Protein AF-A0A7W1B847-F1 (afdb_monomer)

Structure (mmCIF, N/CA/C/O backbone):
data_AF-A0A7W1B847-F1
#
_entry.id   AF-A0A7W1B847-F1
#
loop_
_atom_site.group_PDB
_atom_site.id
_atom_site.type_symbol
_atom_site.label_atom_id
_atom_site.label_alt_id
_atom_site.label_comp_id
_atom_site.label_asym_id
_atom_site.label_entity_id
_atom_site.label_seq_id
_atom_site.pdbx_PDB_ins_code
_atom_site.Cartn_x
_atom_site.Cartn_y
_atom_site.Cartn_z
_atom_site.occupancy
_atom_site.B_iso_or_equiv
_atom_site.auth_seq_id
_atom_site.auth_comp_id
_atom_site.auth_asym_id
_atom_site.auth_atom_id
_atom_site.pdbx_PDB_model_num
ATOM 1 N N . MET A 1 1 ? 46.961 37.287 -98.751 1.00 40.41 1 MET A N 1
ATOM 2 C CA . MET A 1 1 ? 46.812 38.366 -97.754 1.00 40.41 1 MET A CA 1
ATOM 3 C C . MET A 1 1 ? 46.658 37.705 -96.388 1.00 40.41 1 MET A C 1
ATOM 5 O O . MET A 1 1 ? 45.599 37.177 -96.086 1.00 40.41 1 MET A O 1
ATOM 9 N N . ARG A 1 2 ? 47.765 37.570 -95.649 1.00 33.75 2 ARG A N 1
ATOM 10 C CA . ARG A 1 2 ? 47.856 36.943 -94.320 1.00 33.75 2 ARG A CA 1
ATOM 11 C C . ARG A 1 2 ? 48.387 38.016 -93.374 1.00 33.75 2 ARG A C 1
ATOM 13 O O . ARG A 1 2 ? 49.427 38.596 -93.667 1.00 33.75 2 ARG A O 1
ATOM 20 N N . ILE A 1 3 ? 47.643 38.304 -92.313 1.00 42.97 3 ILE A N 1
ATOM 21 C CA . ILE A 1 3 ? 47.990 39.303 -91.301 1.00 42.97 3 ILE A CA 1
ATOM 22 C C . ILE A 1 3 ? 48.806 38.591 -90.223 1.00 42.97 3 ILE A C 1
ATOM 24 O O . ILE A 1 3 ? 48.324 37.641 -89.608 1.00 42.97 3 ILE A O 1
ATOM 28 N N . ALA A 1 4 ? 50.050 39.028 -90.040 1.00 41.53 4 ALA A N 1
ATOM 29 C CA . ALA A 1 4 ? 50.877 38.666 -88.900 1.00 41.53 4 ALA A CA 1
ATOM 30 C C . ALA A 1 4 ? 50.442 39.517 -87.698 1.00 41.53 4 ALA A C 1
ATOM 32 O O . ALA A 1 4 ? 50.428 40.744 -87.785 1.00 41.53 4 ALA A O 1
ATOM 33 N N . VAL A 1 5 ? 50.063 38.864 -86.600 1.00 51.62 5 VAL A N 1
ATOM 34 C CA . VAL A 1 5 ? 49.783 39.513 -85.314 1.00 51.62 5 VAL A CA 1
ATOM 35 C C . VAL A 1 5 ? 51.047 39.402 -84.472 1.00 51.62 5 VAL A C 1
ATOM 37 O O . VAL A 1 5 ? 51.485 38.300 -84.150 1.00 51.62 5 VAL A O 1
ATOM 40 N N . ALA A 1 6 ? 51.646 40.555 -84.186 1.00 41.72 6 ALA A N 1
ATOM 41 C CA . ALA A 1 6 ? 52.769 40.700 -83.277 1.00 41.72 6 ALA A CA 1
ATOM 42 C C . ALA A 1 6 ? 52.272 40.680 -81.825 1.00 41.72 6 ALA A C 1
ATOM 44 O O . ALA A 1 6 ? 51.303 41.359 -81.484 1.00 41.72 6 ALA A O 1
ATOM 45 N N . GLU A 1 7 ? 52.956 39.907 -80.983 1.00 46.84 7 GLU A N 1
ATOM 46 C CA . GLU A 1 7 ? 52.868 39.985 -79.528 1.00 46.84 7 GLU A CA 1
ATOM 47 C C . GLU A 1 7 ? 53.296 41.375 -79.045 1.00 46.84 7 GLU A C 1
ATOM 49 O O . GLU A 1 7 ? 54.383 41.855 -79.368 1.00 46.84 7 GLU A O 1
ATOM 54 N N . THR A 1 8 ? 52.469 41.997 -78.205 1.00 40.94 8 THR A N 1
ATOM 55 C CA . THR A 1 8 ? 52.892 43.106 -77.347 1.00 40.94 8 THR A CA 1
ATOM 56 C C . THR A 1 8 ? 52.563 42.777 -75.903 1.00 40.94 8 THR A C 1
ATOM 58 O O . THR A 1 8 ? 51.401 42.647 -75.520 1.00 40.94 8 THR A O 1
ATOM 61 N N . ASN A 1 9 ? 53.647 42.641 -75.144 1.00 40.91 9 ASN A N 1
ATOM 62 C CA . ASN A 1 9 ? 53.736 42.477 -73.704 1.00 40.91 9 ASN A CA 1
ATOM 63 C C . ASN A 1 9 ? 52.802 43.421 -72.933 1.00 40.91 9 ASN A C 1
ATOM 65 O O . ASN A 1 9 ? 52.818 44.636 -73.128 1.00 40.91 9 ASN A O 1
ATOM 69 N N . THR A 1 10 ? 52.036 42.848 -72.008 1.00 47.47 10 THR A N 1
ATOM 70 C CA . THR A 1 10 ? 51.309 43.564 -70.953 1.00 47.47 10 THR A CA 1
ATOM 71 C C . THR A 1 10 ? 52.277 44.218 -69.962 1.00 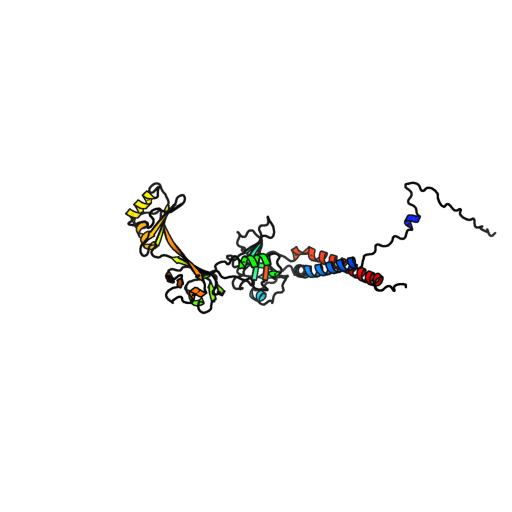47.47 10 THR A C 1
ATOM 73 O O . THR A 1 10 ? 53.210 43.546 -69.515 1.00 47.47 10 THR A O 1
ATOM 76 N N . PRO A 1 11 ? 52.052 45.485 -69.570 1.00 46.12 11 PRO A N 1
ATOM 77 C CA . PRO A 1 11 ? 52.845 46.140 -68.543 1.00 46.12 11 PRO A CA 1
ATOM 78 C C . PRO A 1 11 ? 52.457 45.668 -67.136 1.00 46.12 11 PRO A C 1
ATOM 80 O O . PRO A 1 11 ? 51.285 45.575 -66.768 1.00 46.12 11 PRO A O 1
ATOM 83 N N . ASP A 1 12 ? 53.506 45.409 -66.367 1.00 53.44 12 ASP A N 1
ATOM 84 C CA . ASP A 1 12 ? 53.567 45.264 -64.919 1.00 53.44 12 ASP A CA 1
ATOM 85 C C . ASP A 1 12 ? 52.885 46.453 -64.209 1.00 53.44 12 ASP A C 1
ATOM 87 O O . ASP A 1 12 ? 53.226 47.612 -64.442 1.00 53.44 12 ASP A O 1
ATOM 91 N N . THR A 1 13 ? 51.901 46.169 -63.352 1.00 46.12 13 THR A N 1
ATOM 92 C CA . THR A 1 13 ? 51.316 47.135 -62.403 1.00 46.12 13 THR A CA 1
ATOM 93 C C . THR A 1 13 ? 51.218 46.504 -61.020 1.00 46.12 13 THR A C 1
ATOM 95 O O . THR A 1 13 ? 50.155 46.349 -60.422 1.00 46.12 13 THR A O 1
ATOM 98 N N . THR A 1 14 ? 52.378 46.142 -60.487 1.00 53.31 14 THR A N 1
ATOM 99 C CA . THR A 1 14 ? 52.552 45.861 -59.065 1.00 53.31 14 THR A CA 1
ATOM 100 C C . THR A 1 14 ? 52.427 47.176 -58.270 1.00 53.31 14 THR A C 1
ATOM 102 O O . THR A 1 14 ? 53.343 47.993 -58.279 1.00 53.31 14 THR A O 1
ATOM 105 N N . GLY A 1 15 ? 51.292 47.404 -57.586 1.00 58.44 15 GLY A N 1
ATOM 106 C CA . GLY A 1 15 ? 51.191 48.395 -56.493 1.00 58.44 15 GLY A CA 1
ATOM 107 C C . GLY A 1 15 ? 50.323 49.653 -56.684 1.00 58.44 15 GLY A C 1
ATOM 108 O O . GLY A 1 15 ? 50.653 50.688 -56.108 1.00 58.44 15 GLY A O 1
ATOM 109 N N . ALA A 1 16 ? 49.215 49.616 -57.431 1.00 55.88 16 ALA A N 1
ATOM 110 C CA . ALA A 1 16 ? 48.249 50.728 -57.418 1.00 55.88 16 ALA A CA 1
ATOM 111 C C . ALA A 1 16 ? 47.339 50.685 -56.161 1.00 55.88 16 ALA A C 1
ATOM 113 O O . ALA A 1 16 ? 46.905 49.599 -55.770 1.00 55.88 16 ALA A O 1
ATOM 114 N N . PRO A 1 17 ? 47.014 51.829 -55.518 1.00 57.53 17 PRO A N 1
ATOM 115 C CA . PRO A 1 17 ? 46.137 51.860 -54.348 1.00 57.53 17 PRO A CA 1
ATOM 116 C C . PRO A 1 17 ? 44.708 51.446 -54.724 1.00 57.53 17 PRO A C 1
ATOM 118 O O . PRO A 1 17 ? 44.031 52.106 -55.511 1.00 57.53 17 PRO A O 1
ATOM 121 N N . ILE A 1 18 ? 44.255 50.336 -54.144 1.00 56.53 18 ILE A N 1
ATOM 122 C CA . ILE A 1 18 ? 42.903 49.798 -54.310 1.00 56.53 18 ILE A CA 1
ATOM 123 C C . ILE A 1 18 ? 41.925 50.711 -53.553 1.00 56.53 18 ILE A C 1
ATOM 125 O O . ILE A 1 18 ? 42.151 51.040 -52.386 1.00 56.53 18 ILE A O 1
ATOM 129 N N . ALA A 1 19 ? 40.851 51.153 -54.215 1.00 61.72 19 ALA A N 1
ATOM 130 C CA . ALA A 1 19 ? 39.806 51.962 -53.585 1.00 61.72 19 ALA A CA 1
ATOM 131 C C . ALA A 1 19 ? 39.215 51.220 -52.373 1.00 61.72 19 ALA A C 1
ATOM 133 O O . ALA A 1 19 ? 39.063 50.003 -52.411 1.00 61.72 19 ALA A O 1
ATOM 134 N N . LYS A 1 20 ? 38.858 51.947 -51.306 1.00 58.81 20 LYS A N 1
ATOM 135 C CA . LYS A 1 20 ? 38.457 51.378 -50.001 1.00 58.81 20 LYS A CA 1
ATOM 136 C C . LYS A 1 20 ? 37.296 50.365 -50.072 1.00 58.81 20 LYS A C 1
ATOM 138 O O . LYS A 1 20 ? 37.180 49.527 -49.183 1.00 58.81 20 LYS A O 1
ATOM 143 N N . ASP A 1 21 ? 36.514 50.406 -51.152 1.00 60.56 21 ASP A N 1
ATOM 144 C CA . ASP A 1 21 ? 35.341 49.555 -51.382 1.00 60.56 21 ASP A CA 1
ATOM 145 C C . ASP A 1 21 ? 35.550 48.501 -52.493 1.00 60.56 21 ASP A C 1
ATOM 147 O O . ASP A 1 21 ? 34.631 47.754 -52.831 1.00 60.56 21 ASP A O 1
ATOM 151 N N . ALA A 1 22 ? 36.750 48.414 -53.078 1.00 60.00 22 ALA A N 1
ATOM 152 C CA . ALA A 1 22 ? 37.075 47.433 -54.108 1.00 60.00 22 ALA A CA 1
ATOM 153 C C . ALA A 1 22 ? 37.610 46.139 -53.470 1.00 60.00 22 ALA A C 1
ATOM 155 O O . ALA A 1 22 ? 38.675 46.112 -52.854 1.00 60.00 22 ALA A O 1
ATOM 156 N N . ILE A 1 23 ? 36.854 45.047 -53.623 1.00 57.56 23 ILE A N 1
ATOM 157 C CA . ILE A 1 23 ? 37.275 43.703 -53.211 1.00 57.56 23 ILE A CA 1
ATOM 158 C C . ILE A 1 23 ? 38.408 43.254 -54.136 1.00 57.56 23 ILE A C 1
ATOM 160 O O . ILE A 1 23 ? 38.198 43.081 -55.336 1.00 57.56 23 ILE A O 1
ATOM 164 N N . ASP A 1 24 ? 39.593 43.048 -53.566 1.00 63.91 24 ASP A N 1
ATOM 165 C CA . ASP A 1 24 ? 40.762 42.537 -54.280 1.00 63.91 24 ASP A CA 1
ATOM 166 C C . ASP A 1 24 ? 40.441 41.174 -54.945 1.00 63.91 24 ASP A C 1
ATOM 168 O O . ASP A 1 24 ? 40.102 40.206 -54.245 1.00 63.91 24 ASP A O 1
ATOM 172 N N . PRO A 1 25 ? 40.523 41.062 -56.288 1.00 63.72 25 PRO A N 1
ATOM 173 C CA . PRO A 1 25 ? 40.206 39.830 -57.007 1.00 63.72 25 PRO A CA 1
ATOM 174 C C . PRO A 1 25 ? 41.148 38.667 -56.657 1.00 63.72 25 PRO A C 1
ATOM 176 O O . PRO A 1 25 ? 40.767 37.506 -56.842 1.00 63.72 25 PRO A O 1
ATOM 179 N N . ASP A 1 26 ? 42.336 38.932 -56.108 1.00 61.91 26 ASP A N 1
ATOM 180 C CA . ASP A 1 26 ? 43.262 37.890 -55.666 1.00 61.91 26 ASP A CA 1
ATOM 181 C C . ASP A 1 26 ? 42.928 37.355 -54.262 1.00 61.91 26 ASP A C 1
ATOM 183 O O . ASP A 1 26 ? 43.169 36.174 -53.986 1.00 61.91 26 ASP A O 1
ATOM 187 N N . LEU A 1 27 ? 42.218 38.122 -53.418 1.00 58.66 27 LEU A N 1
ATOM 188 C CA . LEU A 1 27 ? 41.637 37.604 -52.167 1.00 58.66 27 LEU A CA 1
ATOM 189 C C . LEU A 1 27 ? 40.523 36.573 -52.423 1.00 58.66 27 LEU A C 1
ATOM 191 O O . LEU A 1 27 ? 40.331 35.659 -51.617 1.00 58.66 27 LEU A O 1
ATOM 195 N N . VAL A 1 28 ? 39.817 36.658 -53.559 1.00 61.25 28 VAL A N 1
ATOM 196 C CA . VAL A 1 28 ? 38.806 35.660 -53.971 1.00 61.25 28 VAL A CA 1
ATOM 197 C C . VAL A 1 28 ? 39.464 34.339 -54.406 1.00 61.25 28 VAL A C 1
ATOM 199 O O . VAL A 1 28 ? 38.868 33.270 -54.254 1.00 61.25 28 VAL A O 1
ATOM 202 N N . LYS A 1 29 ? 40.718 34.381 -54.882 1.00 58.88 29 LYS A N 1
ATOM 203 C CA . LYS A 1 29 ? 41.488 33.202 -55.325 1.00 58.88 29 LYS A CA 1
ATOM 204 C C . LYS A 1 29 ? 42.227 32.487 -54.193 1.00 58.88 29 LYS A C 1
ATOM 206 O O . LYS A 1 29 ? 42.726 31.376 -54.400 1.00 58.88 29 LYS A O 1
ATOM 211 N N . LEU A 1 30 ? 42.280 33.061 -52.988 1.00 59.81 30 LEU A N 1
ATOM 212 C CA . LEU A 1 30 ? 42.863 32.385 -51.832 1.00 59.81 30 LEU A CA 1
ATOM 213 C C . LEU A 1 30 ? 42.051 31.131 -51.498 1.00 59.81 30 LEU A C 1
ATOM 215 O O . LEU A 1 30 ? 40.911 31.180 -51.028 1.00 59.81 30 LEU A O 1
ATOM 219 N N . LYS A 1 31 ? 42.673 29.973 -51.739 1.00 56.75 31 LYS A N 1
ATOM 220 C CA . LYS A 1 31 ? 42.139 28.640 -51.451 1.00 56.75 31 LYS A CA 1
ATOM 221 C C . LYS A 1 31 ? 41.855 28.548 -49.949 1.00 56.75 31 LYS A C 1
ATOM 223 O O . LYS A 1 31 ? 42.744 28.238 -49.157 1.00 56.75 31 LYS A O 1
ATOM 228 N N . ARG A 1 32 ? 40.618 28.849 -49.539 1.00 63.75 32 ARG A N 1
ATOM 229 C CA . ARG A 1 32 ? 40.221 28.824 -48.125 1.00 63.75 32 ARG A CA 1
ATOM 230 C C . ARG A 1 32 ? 40.582 27.464 -47.532 1.00 63.75 32 ARG A C 1
ATOM 232 O O . ARG A 1 32 ? 40.165 26.418 -48.040 1.00 63.75 32 ARG A O 1
ATOM 239 N N . LYS A 1 33 ? 41.381 27.475 -46.461 1.00 65.00 33 LYS A N 1
ATOM 240 C CA . LYS A 1 33 ? 41.753 26.263 -45.728 1.00 65.00 33 LYS A CA 1
ATOM 241 C C . LYS A 1 33 ? 40.458 25.648 -45.207 1.00 65.00 33 LYS A C 1
ATOM 243 O O . LYS A 1 33 ? 39.796 26.234 -44.356 1.00 65.00 33 LYS A O 1
ATOM 248 N N . ARG A 1 34 ? 40.061 24.503 -45.772 1.00 68.12 34 ARG A N 1
ATOM 249 C CA . ARG A 1 34 ? 38.817 23.834 -45.376 1.00 68.12 34 ARG A CA 1
ATOM 250 C C . ARG A 1 34 ? 38.860 23.585 -43.863 1.00 68.12 34 ARG A C 1
ATOM 252 O O . ARG A 1 34 ? 39.880 23.059 -43.400 1.00 68.12 34 ARG A O 1
ATOM 259 N N . PRO A 1 35 ? 37.811 23.955 -43.106 1.00 67.00 35 PRO A N 1
ATOM 260 C CA . PRO A 1 35 ? 37.769 23.701 -41.673 1.00 67.00 35 PRO A CA 1
ATOM 261 C C . PRO A 1 35 ? 38.001 22.207 -41.427 1.00 67.00 35 PRO A C 1
ATOM 263 O O . PRO A 1 35 ? 37.385 21.350 -42.065 1.00 67.00 35 PRO A O 1
ATOM 266 N N . LYS A 1 36 ? 38.968 21.890 -40.562 1.00 77.25 36 LYS A N 1
ATOM 267 C CA . LYS A 1 36 ? 39.324 20.513 -40.216 1.00 77.25 36 LYS A CA 1
ATOM 268 C C . LYS A 1 36 ? 38.645 20.174 -38.898 1.00 77.25 36 LYS A C 1
ATOM 270 O O . LYS A 1 36 ? 38.995 20.745 -37.873 1.00 77.25 36 LYS A O 1
ATOM 275 N N . ILE A 1 37 ? 37.713 19.229 -38.925 1.00 79.56 37 ILE A N 1
ATOM 276 C CA . ILE A 1 37 ? 37.202 18.612 -37.700 1.00 79.56 37 ILE A CA 1
ATOM 277 C C . ILE A 1 37 ? 38.338 17.757 -37.119 1.00 79.56 37 ILE A C 1
ATOM 279 O O . ILE A 1 37 ? 38.971 16.982 -37.848 1.00 79.56 37 ILE A O 1
ATOM 283 N N . GLY A 1 38 ? 38.649 17.957 -35.838 1.00 85.12 38 GLY A N 1
ATOM 284 C CA . GLY A 1 38 ? 39.639 17.157 -35.119 1.00 85.12 38 GLY A CA 1
ATOM 285 C C . GLY A 1 38 ? 39.108 15.757 -34.806 1.00 85.12 38 GLY A C 1
ATOM 286 O O . GLY A 1 38 ? 37.907 15.585 -34.595 1.00 85.12 38 GLY A O 1
ATOM 287 N N . VAL A 1 39 ? 40.004 14.764 -34.743 1.00 89.38 39 VAL A N 1
ATOM 288 C CA . VAL A 1 39 ? 39.673 13.361 -34.407 1.00 89.38 39 VAL A CA 1
ATOM 289 C C . VAL A 1 39 ? 38.864 13.279 -33.108 1.00 89.38 39 VAL A C 1
ATOM 291 O O . VAL A 1 39 ? 37.831 12.618 -33.070 1.00 89.38 39 VAL A O 1
ATOM 294 N N . VAL A 1 40 ? 39.288 14.011 -32.072 1.00 90.56 40 VAL A N 1
ATOM 295 C CA . VAL A 1 40 ? 38.643 14.018 -30.748 1.00 90.56 40 VAL A CA 1
ATOM 296 C C . VAL A 1 40 ? 37.200 14.519 -30.825 1.00 90.56 40 VAL A C 1
ATOM 298 O O . VAL A 1 40 ? 36.296 13.870 -30.308 1.00 90.56 40 VAL A O 1
ATOM 301 N N . THR A 1 41 ? 36.957 15.635 -31.517 1.00 90.44 41 THR A N 1
ATOM 302 C CA . THR A 1 41 ? 35.607 16.195 -31.679 1.00 90.44 41 THR A CA 1
ATOM 303 C C . THR A 1 41 ? 34.694 15.241 -32.445 1.00 90.44 41 THR A C 1
ATOM 305 O O . THR A 1 41 ? 33.550 15.037 -32.048 1.00 90.44 41 THR A O 1
ATOM 308 N N . ALA A 1 42 ? 35.199 14.625 -33.520 1.00 90.38 42 ALA A N 1
ATOM 309 C CA . ALA A 1 42 ? 34.414 13.684 -34.311 1.00 90.38 42 ALA A CA 1
ATOM 310 C C . ALA A 1 42 ? 34.050 12.419 -33.521 1.00 90.38 42 ALA A C 1
ATOM 312 O O . ALA A 1 42 ? 32.896 11.993 -33.553 1.00 90.38 42 ALA A O 1
ATOM 313 N N . ALA A 1 43 ? 35.003 11.868 -32.765 1.00 92.44 43 ALA A N 1
ATOM 314 C CA . ALA A 1 43 ? 34.763 10.729 -31.885 1.00 92.44 43 ALA A CA 1
ATOM 315 C C . ALA A 1 43 ? 33.761 11.064 -30.773 1.00 92.44 43 ALA A C 1
ATOM 317 O O . ALA A 1 43 ? 32.813 10.310 -30.566 1.00 92.44 43 ALA A O 1
ATOM 318 N N . GLY A 1 44 ? 33.924 12.211 -30.105 1.00 95.44 44 GLY A N 1
ATOM 319 C CA . GLY A 1 44 ? 33.034 12.641 -29.027 1.00 95.44 44 GLY A CA 1
ATOM 320 C C . GLY A 1 44 ? 31.583 12.804 -29.481 1.00 95.44 44 GLY A C 1
ATOM 321 O O . GLY A 1 44 ? 30.673 12.305 -28.823 1.00 95.44 44 GLY A O 1
ATOM 322 N N . ILE A 1 45 ? 31.353 13.437 -30.637 1.00 95.62 45 ILE A N 1
ATOM 323 C CA . ILE A 1 45 ? 29.994 13.632 -31.164 1.00 95.62 45 ILE A CA 1
ATOM 324 C C . ILE A 1 45 ? 29.383 12.310 -31.639 1.00 95.62 45 ILE A C 1
ATOM 326 O O . ILE A 1 45 ? 28.219 12.045 -31.338 1.00 95.62 45 ILE A O 1
ATOM 330 N N . ALA A 1 46 ? 30.143 11.464 -32.342 1.00 94.06 46 ALA A N 1
ATOM 331 C CA . ALA A 1 46 ? 29.651 10.157 -32.780 1.00 94.06 46 ALA A CA 1
ATOM 332 C C . ALA A 1 46 ? 29.259 9.276 -31.581 1.00 94.06 46 ALA A C 1
ATOM 334 O O . ALA A 1 46 ? 28.184 8.673 -31.582 1.00 94.06 46 ALA A O 1
ATOM 335 N N . PHE A 1 47 ? 30.090 9.266 -30.535 1.00 96.94 47 PHE A N 1
ATOM 336 C CA . PHE A 1 47 ? 29.802 8.573 -29.284 1.00 96.94 47 PHE A CA 1
ATOM 337 C C . PHE A 1 47 ? 28.537 9.113 -28.610 1.00 96.94 47 PHE A C 1
AT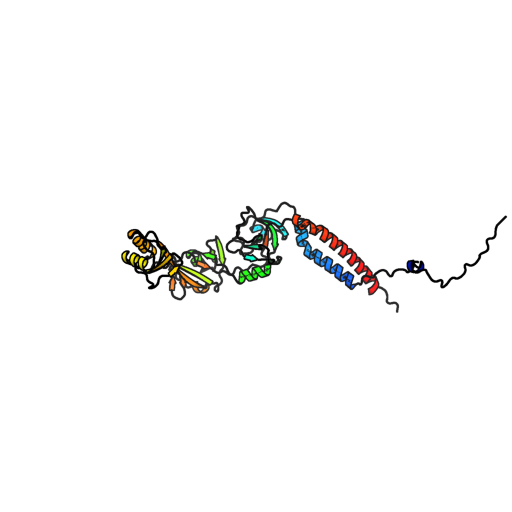OM 339 O O . PHE A 1 47 ? 27.653 8.334 -28.263 1.00 96.94 47 PHE A O 1
ATOM 346 N N . LEU A 1 48 ? 28.408 10.437 -28.480 1.00 97.06 48 LEU A N 1
ATOM 347 C CA . LEU A 1 48 ? 27.243 11.069 -27.862 1.00 97.06 48 LEU A CA 1
ATOM 348 C C . LEU A 1 48 ? 25.946 10.754 -28.626 1.00 97.06 48 LEU A C 1
ATOM 350 O O . LEU A 1 48 ? 24.932 10.435 -28.007 1.00 97.06 48 LEU A O 1
ATOM 354 N N . CYS A 1 49 ? 25.981 10.782 -29.963 1.00 96.50 49 CYS A N 1
ATOM 355 C CA . CYS A 1 49 ? 24.841 10.386 -30.792 1.00 96.50 49 CYS A CA 1
ATOM 356 C C . CYS A 1 49 ? 24.471 8.917 -30.556 1.00 96.50 49 CYS A C 1
ATOM 358 O O . CYS A 1 49 ? 23.300 8.614 -30.339 1.00 96.50 49 CYS A O 1
ATOM 360 N N . GLY A 1 50 ? 25.456 8.012 -30.544 1.00 96.88 50 GLY A N 1
ATOM 361 C CA . GLY A 1 50 ? 25.235 6.597 -30.236 1.00 96.88 50 GLY A CA 1
ATOM 362 C C . GLY A 1 50 ? 24.622 6.389 -28.849 1.00 96.88 50 GLY A C 1
ATOM 363 O O . GLY A 1 50 ? 23.640 5.663 -28.711 1.00 96.88 50 GLY A O 1
ATOM 364 N N . PHE A 1 51 ? 25.137 7.088 -27.838 1.00 97.19 51 PHE A N 1
ATOM 365 C CA . PHE A 1 51 ? 24.610 7.055 -26.477 1.00 97.19 51 PHE A CA 1
ATOM 366 C C . PHE A 1 51 ? 23.147 7.518 -26.408 1.00 97.19 51 PHE A C 1
ATOM 368 O O . PHE A 1 51 ? 22.313 6.819 -25.832 1.00 97.19 51 PHE A O 1
ATOM 375 N N . PHE A 1 52 ? 22.801 8.650 -27.033 1.00 96.38 52 PHE A N 1
ATOM 376 C CA . PHE A 1 52 ? 21.416 9.128 -27.062 1.00 96.38 52 PHE A CA 1
ATOM 377 C C . PHE A 1 52 ? 20.486 8.198 -27.841 1.00 96.38 52 PHE A C 1
ATOM 379 O O . PHE A 1 52 ? 19.365 7.973 -27.402 1.00 96.38 52 PHE A O 1
ATOM 386 N N . LEU A 1 53 ? 20.938 7.610 -28.951 1.00 95.75 53 LEU A N 1
ATOM 387 C CA . LEU A 1 53 ? 20.154 6.619 -29.695 1.00 95.75 53 LEU A CA 1
ATOM 388 C C . LEU A 1 53 ? 19.828 5.388 -28.842 1.00 95.75 53 LEU A C 1
ATOM 390 O O . LEU A 1 53 ? 18.708 4.884 -28.902 1.00 95.75 53 LEU A O 1
ATOM 394 N N . VAL A 1 54 ? 20.780 4.925 -28.026 1.00 95.19 54 VAL A N 1
ATOM 395 C CA . VAL A 1 54 ? 20.546 3.840 -27.062 1.00 95.19 54 VAL A CA 1
ATOM 396 C C . VAL A 1 54 ? 19.569 4.289 -25.974 1.00 95.19 54 VAL A C 1
ATOM 398 O O . VAL A 1 54 ? 18.622 3.566 -25.674 1.00 95.19 54 VAL A O 1
ATOM 401 N N . LYS A 1 55 ? 19.742 5.495 -25.418 1.00 93.69 55 LYS A N 1
ATOM 402 C CA . LYS A 1 55 ? 18.859 6.031 -24.370 1.00 93.69 55 LYS A CA 1
ATOM 403 C C . LYS A 1 55 ? 17.429 6.307 -24.841 1.00 93.69 55 LYS A C 1
ATOM 405 O O . LYS A 1 55 ? 16.514 6.164 -24.044 1.00 93.69 55 LYS A O 1
ATOM 410 N N . LEU A 1 56 ? 17.232 6.651 -26.113 1.00 94.38 56 LEU A N 1
ATOM 411 C CA . LEU A 1 56 ? 15.915 6.874 -26.719 1.00 94.38 56 LEU A CA 1
ATOM 412 C C . LEU A 1 56 ? 15.266 5.588 -27.246 1.00 94.38 56 LEU A C 1
ATOM 414 O O . LEU A 1 56 ? 14.116 5.622 -27.681 1.00 94.38 56 LEU A O 1
ATOM 418 N N . ALA A 1 57 ? 15.968 4.450 -27.241 1.00 92.94 57 ALA A N 1
ATOM 419 C CA . ALA A 1 57 ? 15.430 3.201 -27.773 1.00 92.94 57 ALA A CA 1
ATOM 420 C C . ALA A 1 57 ? 14.118 2.745 -27.092 1.00 92.94 57 ALA A C 1
ATOM 422 O O . ALA A 1 57 ? 13.223 2.344 -27.841 1.00 92.94 57 ALA A O 1
ATOM 423 N N . PRO A 1 58 ? 13.957 2.836 -25.752 1.00 93.00 58 PRO A N 1
ATOM 424 C CA . PRO A 1 58 ? 12.685 2.582 -25.065 1.00 93.00 58 PRO A CA 1
ATOM 425 C C . PRO A 1 58 ? 11.538 3.438 -25.610 1.00 93.00 58 PRO A C 1
ATOM 427 O O . PRO A 1 58 ? 10.526 2.916 -26.075 1.00 93.00 58 PRO A O 1
ATOM 430 N N . ASP A 1 59 ? 11.737 4.757 -25.658 1.00 94.38 59 ASP A N 1
ATOM 431 C CA . ASP A 1 59 ? 10.714 5.705 -26.112 1.00 94.38 59 ASP A CA 1
ATOM 432 C C . ASP A 1 59 ? 10.383 5.515 -27.590 1.00 94.38 59 ASP A C 1
ATOM 434 O O . ASP A 1 59 ? 9.231 5.628 -27.991 1.00 94.38 59 ASP A O 1
ATOM 438 N N . ARG A 1 60 ? 11.375 5.157 -28.410 1.00 93.94 60 ARG A N 1
ATOM 439 C CA . ARG A 1 60 ? 11.163 4.844 -29.825 1.00 93.94 60 ARG A CA 1
ATOM 440 C C . ARG A 1 60 ? 10.336 3.573 -30.009 1.00 93.94 60 ARG A C 1
ATOM 442 O O . ARG A 1 60 ? 9.505 3.529 -30.911 1.00 93.94 60 ARG A O 1
ATOM 449 N N . ARG A 1 61 ? 10.576 2.533 -29.202 1.00 92.44 61 ARG A N 1
ATOM 450 C CA . ARG A 1 61 ? 9.784 1.290 -29.238 1.00 92.44 61 ARG A CA 1
ATOM 451 C C . ARG A 1 61 ? 8.342 1.563 -28.830 1.00 92.44 61 ARG A C 1
ATOM 453 O O . ARG A 1 61 ? 7.440 1.140 -29.542 1.00 92.44 61 ARG A O 1
ATOM 460 N N . PHE A 1 62 ? 8.147 2.326 -27.757 1.00 95.81 62 PHE A N 1
ATOM 461 C CA . PHE A 1 62 ? 6.819 2.724 -27.302 1.00 95.81 62 PHE A CA 1
ATOM 462 C C . PHE A 1 62 ? 6.092 3.593 -28.336 1.00 95.81 62 PHE A C 1
ATOM 464 O O . PHE A 1 62 ? 4.958 3.292 -28.687 1.00 95.81 62 PHE A O 1
ATOM 471 N N . ALA A 1 63 ? 6.751 4.608 -28.903 1.00 94.38 63 ALA A N 1
ATOM 472 C CA . ALA A 1 63 ? 6.178 5.463 -29.948 1.00 94.38 63 ALA A CA 1
ATOM 473 C C . ALA A 1 63 ? 5.789 4.680 -31.215 1.00 94.38 63 ALA A C 1
ATOM 475 O O . ALA A 1 63 ? 4.856 5.056 -31.916 1.00 94.38 63 ALA A O 1
ATOM 476 N N . GLY A 1 64 ? 6.516 3.598 -31.516 1.00 90.94 64 GLY A N 1
ATOM 477 C CA . GLY A 1 64 ? 6.208 2.685 -32.616 1.00 90.94 64 GLY A CA 1
ATOM 478 C C . GLY A 1 64 ? 5.143 1.634 -32.288 1.00 90.94 64 GLY A C 1
ATOM 479 O O . GLY A 1 64 ? 4.780 0.864 -33.177 1.00 90.94 64 GLY A O 1
ATOM 480 N N . SER A 1 65 ? 4.660 1.565 -31.044 1.00 90.00 65 SER A N 1
ATOM 481 C CA . SER A 1 65 ? 3.544 0.687 -30.692 1.00 90.00 65 SER A CA 1
ATOM 482 C C . SER A 1 65 ? 2.231 1.247 -31.247 1.00 90.00 65 SER A C 1
ATOM 484 O O . SER A 1 65 ? 2.063 2.458 -31.391 1.00 90.00 65 SER A O 1
ATOM 486 N N . GLY A 1 66 ? 1.310 0.361 -31.632 1.00 90.38 66 GLY A N 1
ATOM 487 C CA . GLY A 1 66 ? 0.012 0.779 -32.160 1.00 90.38 66 GLY A CA 1
ATOM 488 C C . GLY A 1 66 ? -0.805 1.561 -31.126 1.00 90.38 66 GLY A C 1
ATOM 489 O O . GLY A 1 66 ? -0.633 1.394 -29.924 1.00 90.38 66 GLY A O 1
ATOM 490 N N . GLU A 1 67 ? -1.753 2.378 -31.590 1.00 93.25 67 GLU A N 1
ATOM 491 C CA . GLU A 1 67 ? -2.606 3.199 -30.710 1.00 93.25 67 GLU A CA 1
ATOM 492 C C . GLU A 1 67 ? -3.642 2.392 -29.910 1.00 93.25 67 GLU A C 1
ATOM 494 O O . GLU A 1 67 ? -4.346 2.940 -29.065 1.00 93.25 67 GLU A O 1
ATOM 499 N N . THR A 1 68 ? -3.773 1.092 -30.179 1.00 95.69 68 THR A N 1
ATOM 500 C CA . THR A 1 68 ? -4.666 0.208 -29.426 1.00 95.69 68 THR A CA 1
ATOM 501 C C . THR A 1 68 ? -3.874 -0.482 -28.318 1.00 95.69 68 THR A C 1
ATOM 503 O O . THR A 1 68 ? -2.936 -1.218 -28.631 1.00 95.69 68 THR A O 1
ATOM 506 N N . PRO A 1 69 ? -4.232 -0.288 -27.035 1.00 96.31 69 PRO A N 1
ATOM 507 C CA . PRO A 1 69 ? -3.515 -0.921 -25.940 1.00 96.31 69 PRO A CA 1
ATOM 508 C C . PRO A 1 69 ? -3.729 -2.434 -25.963 1.00 96.31 69 PRO A C 1
ATOM 510 O O . PRO A 1 69 ? -4.841 -2.927 -26.175 1.00 96.31 69 PRO A O 1
ATOM 513 N N . THR A 1 70 ? -2.662 -3.181 -25.692 1.00 96.69 70 THR A N 1
ATOM 514 C CA . THR A 1 70 ? -2.749 -4.636 -25.546 1.00 96.69 70 THR A CA 1
ATOM 515 C C . THR A 1 70 ? -3.375 -4.963 -24.195 1.00 96.69 70 THR A C 1
ATOM 517 O O . THR A 1 70 ? -2.861 -4.550 -23.155 1.00 96.69 70 THR A O 1
ATOM 520 N N . LYS A 1 71 ? -4.492 -5.697 -24.186 1.00 96.81 71 LYS A N 1
ATOM 521 C CA . LYS A 1 71 ? -5.101 -6.169 -22.936 1.00 96.81 71 LYS A CA 1
ATOM 522 C C . LYS A 1 71 ? -4.229 -7.261 -22.326 1.00 96.81 71 LYS A C 1
ATOM 524 O O . LYS A 1 71 ? -3.952 -8.256 -22.991 1.00 96.81 71 LYS A O 1
ATOM 529 N N . VAL A 1 72 ? -3.820 -7.077 -21.078 1.00 97.25 72 VAL A N 1
ATOM 530 C CA . VAL A 1 72 ? -2.950 -8.010 -20.350 1.00 97.25 72 VAL A CA 1
ATOM 531 C C . VAL A 1 72 ? -3.480 -8.238 -18.943 1.00 97.25 72 VAL A C 1
ATOM 533 O O . VAL A 1 72 ? -4.199 -7.401 -18.395 1.00 97.25 72 VAL A O 1
ATOM 536 N N . THR A 1 73 ? -3.117 -9.369 -18.345 1.00 97.06 73 THR A N 1
ATOM 537 C CA . THR A 1 73 ? -3.428 -9.645 -16.940 1.00 97.06 73 THR A CA 1
ATOM 538 C C . THR A 1 73 ? -2.257 -9.265 -16.036 1.00 97.06 73 THR A C 1
ATOM 540 O 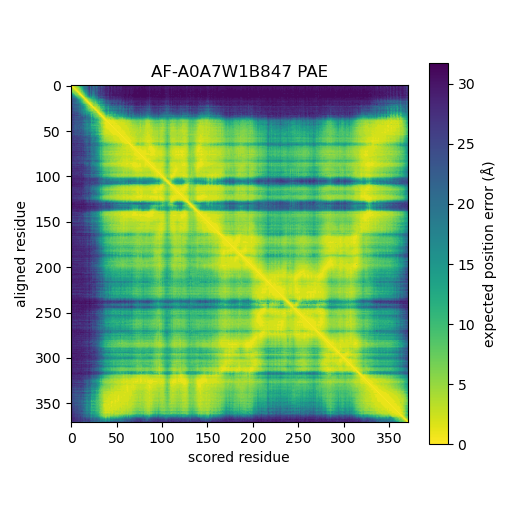O . THR A 1 73 ? -1.104 -9.220 -16.468 1.00 97.06 73 THR A O 1
ATOM 543 N N . VAL A 1 74 ? -2.535 -9.047 -14.747 1.00 96.06 74 VAL A N 1
ATOM 544 C CA . VAL A 1 74 ? -1.487 -8.871 -13.726 1.00 96.06 74 VAL A CA 1
ATOM 545 C C . VAL A 1 74 ? -0.526 -10.067 -13.721 1.00 96.06 74 VAL A C 1
ATOM 547 O O . VAL A 1 74 ? 0.685 -9.882 -13.654 1.00 96.06 74 VAL A O 1
ATOM 550 N N . ALA A 1 75 ? -1.046 -11.290 -13.861 1.00 96.56 75 ALA A N 1
ATOM 551 C CA . ALA A 1 75 ? -0.233 -12.502 -13.901 1.00 96.56 75 ALA A CA 1
ATOM 552 C C . ALA A 1 75 ? 0.737 -12.534 -15.095 1.00 96.56 75 ALA A C 1
ATOM 554 O O . ALA A 1 75 ? 1.873 -12.974 -14.933 1.00 96.56 75 ALA A O 1
ATOM 555 N N . ASP A 1 76 ? 0.329 -12.047 -16.272 1.00 97.56 76 ASP A N 1
ATOM 556 C CA . ASP A 1 76 ? 1.211 -11.994 -17.446 1.00 97.56 76 ASP A CA 1
ATOM 557 C C . ASP A 1 76 ? 2.366 -11.008 -17.255 1.00 97.56 76 ASP A C 1
ATOM 559 O O . ASP A 1 76 ? 3.492 -11.306 -17.654 1.00 97.56 76 ASP A O 1
ATOM 563 N N . ILE A 1 77 ? 2.106 -9.868 -16.606 1.00 97.00 77 ILE A N 1
ATOM 564 C CA . ILE A 1 77 ? 3.142 -8.886 -16.256 1.00 97.00 77 ILE A CA 1
ATOM 565 C C . ILE A 1 77 ? 4.124 -9.497 -15.250 1.00 97.00 77 ILE A C 1
ATOM 567 O O . ILE A 1 77 ? 5.329 -9.461 -15.466 1.00 97.00 77 ILE A O 1
ATOM 571 N N . LEU A 1 78 ? 3.620 -10.105 -14.170 1.00 95.75 78 LEU A N 1
ATOM 572 C CA . LEU A 1 78 ? 4.458 -10.680 -13.107 1.00 95.75 78 LEU A CA 1
ATOM 573 C C . LEU A 1 78 ? 5.266 -11.912 -13.542 1.00 95.75 78 LEU A C 1
ATOM 575 O O . LEU A 1 78 ? 6.239 -12.264 -12.868 1.00 95.75 78 LEU A O 1
ATOM 579 N N . ALA A 1 79 ? 4.839 -12.568 -14.624 1.00 96.06 79 ALA A N 1
ATOM 580 C CA . ALA A 1 79 ? 5.525 -13.681 -15.274 1.00 96.06 79 ALA A CA 1
ATOM 581 C C . ALA A 1 79 ? 6.423 -13.234 -16.444 1.00 96.06 79 ALA A C 1
ATOM 583 O O . ALA A 1 79 ? 6.842 -14.082 -17.232 1.00 96.06 79 ALA A O 1
ATOM 584 N N . ASP A 1 80 ? 6.667 -11.926 -16.593 1.00 95.44 80 ASP A N 1
ATOM 585 C CA . ASP A 1 80 ? 7.536 -11.329 -17.615 1.00 95.44 80 ASP A CA 1
ATOM 586 C C . ASP A 1 80 ? 7.135 -11.675 -19.065 1.00 95.44 80 ASP A C 1
ATOM 588 O O . ASP A 1 80 ? 7.952 -11.655 -19.986 1.00 95.44 80 ASP A O 1
ATOM 592 N N . LYS A 1 81 ? 5.850 -11.980 -19.301 1.00 97.00 81 LYS A N 1
ATOM 593 C CA . LYS A 1 81 ? 5.315 -12.269 -20.646 1.00 97.00 81 LYS A CA 1
ATOM 594 C C . LYS A 1 81 ? 5.014 -11.005 -21.448 1.00 97.00 81 LYS A C 1
ATOM 596 O O . LYS A 1 81 ? 4.765 -11.081 -22.651 1.00 97.00 81 LYS A O 1
ATOM 601 N N . VAL A 1 82 ? 4.994 -9.854 -20.783 1.00 96.12 82 VAL A N 1
ATOM 602 C CA . VAL A 1 82 ? 4.730 -8.548 -21.384 1.00 96.12 82 VAL A CA 1
ATOM 603 C C . VAL A 1 82 ? 6.042 -7.783 -21.448 1.00 96.12 82 VAL A C 1
ATOM 605 O O . VAL A 1 82 ? 6.678 -7.549 -20.424 1.00 96.12 82 VAL A O 1
ATOM 608 N N . ALA A 1 83 ? 6.456 -7.383 -22.650 1.00 93.38 83 ALA A N 1
ATOM 609 C CA . ALA A 1 83 ? 7.696 -6.638 -22.812 1.00 93.38 83 ALA A CA 1
ATOM 610 C C . ALA A 1 83 ? 7.604 -5.259 -22.122 1.00 93.38 83 ALA A C 1
ATOM 612 O O . ALA A 1 83 ? 6.566 -4.593 -22.238 1.00 93.38 83 ALA A O 1
ATOM 613 N N . PRO A 1 84 ? 8.680 -4.780 -21.473 1.00 92.81 84 PRO A N 1
ATOM 614 C CA . PRO A 1 84 ? 8.770 -3.392 -21.036 1.00 92.81 84 PRO A CA 1
ATOM 615 C C . PRO A 1 84 ? 8.544 -2.424 -22.202 1.00 92.81 84 PRO A C 1
ATOM 617 O O . PRO A 1 84 ? 8.789 -2.757 -23.363 1.00 92.81 84 PRO A O 1
ATOM 620 N N . ASP A 1 85 ? 8.083 -1.217 -21.886 1.00 95.12 85 ASP A N 1
ATOM 621 C CA . ASP A 1 85 ? 7.733 -0.164 -22.841 1.00 95.12 85 ASP A CA 1
ATOM 622 C C . ASP A 1 85 ? 6.590 -0.531 -23.799 1.00 95.12 85 ASP A C 1
ATOM 624 O O . ASP A 1 85 ? 6.458 0.066 -24.866 1.00 95.12 85 ASP A O 1
ATOM 628 N N . SER A 1 86 ? 5.749 -1.498 -23.426 1.00 96.19 86 SER A N 1
ATOM 629 C CA . SER A 1 86 ? 4.529 -1.828 -24.167 1.00 96.19 86 SER A CA 1
ATOM 630 C C . SER A 1 86 ? 3.373 -0.915 -23.763 1.00 96.19 86 SER A C 1
ATOM 632 O O . SER A 1 86 ? 3.214 -0.580 -22.586 1.00 96.19 86 SER A O 1
ATOM 634 N N . PHE A 1 87 ? 2.527 -0.561 -24.732 1.00 97.69 87 PHE A N 1
ATOM 635 C CA . PHE A 1 87 ? 1.252 0.100 -24.473 1.00 97.69 87 PHE A CA 1
ATOM 636 C C . PHE A 1 87 ? 0.184 -0.935 -24.109 1.00 97.69 87 PHE A C 1
ATOM 638 O O . PHE A 1 87 ? -0.201 -1.769 -24.937 1.00 97.69 87 PHE A O 1
ATOM 645 N N . ILE A 1 88 ? -0.269 -0.906 -22.855 1.00 97.38 88 ILE A N 1
ATOM 646 C CA . ILE A 1 88 ? -1.120 -1.947 -22.277 1.00 97.38 88 ILE A CA 1
ATOM 647 C C . ILE A 1 88 ? -2.378 -1.388 -21.618 1.00 97.38 88 ILE A C 1
ATOM 649 O O . ILE A 1 88 ? -2.441 -0.225 -21.224 1.00 97.38 88 ILE A O 1
ATOM 653 N N . ALA A 1 89 ? -3.371 -2.260 -21.473 1.00 97.12 89 ALA A N 1
ATOM 654 C CA . ALA A 1 89 ? -4.528 -2.078 -20.612 1.00 97.12 89 ALA A CA 1
ATOM 655 C C . ALA A 1 89 ? -4.576 -3.250 -19.628 1.00 97.12 89 ALA A C 1
ATOM 657 O O . ALA A 1 89 ? -4.660 -4.403 -20.056 1.00 97.12 89 ALA A O 1
ATOM 658 N N . VAL A 1 90 ? -4.520 -2.959 -18.331 1.00 96.31 90 VAL A N 1
ATOM 659 C CA . VAL A 1 90 ? -4.579 -3.968 -17.270 1.00 96.31 90 VAL A CA 1
ATOM 660 C C . VAL A 1 90 ? -5.737 -3.669 -16.326 1.00 96.31 90 VAL A C 1
ATOM 662 O O . VAL A 1 90 ? -5.924 -2.530 -15.896 1.00 96.31 90 VAL A O 1
ATOM 665 N N . ASP A 1 91 ? -6.520 -4.698 -16.020 1.00 94.25 91 ASP A N 1
ATOM 666 C CA . ASP A 1 91 ? -7.481 -4.671 -14.921 1.00 94.25 91 ASP A CA 1
ATOM 667 C C . ASP A 1 91 ? -6.757 -5.134 -13.652 1.00 94.25 91 ASP A C 1
ATOM 669 O O . ASP A 1 91 ? -6.206 -6.239 -13.600 1.00 94.25 91 ASP A O 1
ATOM 673 N N . ALA A 1 92 ? -6.647 -4.239 -12.678 1.00 92.06 92 ALA A N 1
ATOM 674 C CA . ALA A 1 92 ? -5.854 -4.434 -11.476 1.00 92.06 92 ALA A CA 1
ATOM 675 C C . ALA A 1 92 ? -6.517 -3.703 -10.313 1.00 92.06 92 ALA A C 1
ATOM 677 O O . ALA A 1 92 ? -6.956 -2.570 -10.472 1.00 92.06 92 ALA A O 1
ATOM 678 N N . GLU A 1 93 ? -6.551 -4.324 -9.133 1.00 90.75 93 GLU A N 1
ATOM 679 C CA . GLU A 1 93 ? -7.125 -3.700 -7.940 1.00 90.75 93 GLU A CA 1
ATOM 680 C C . GLU A 1 93 ? -6.055 -2.855 -7.217 1.00 90.75 93 GLU A C 1
ATOM 682 O O . GLU A 1 93 ? -5.122 -3.415 -6.623 1.00 90.75 93 GLU A O 1
ATOM 687 N N . PRO A 1 94 ? -6.142 -1.511 -7.246 1.00 89.50 94 PRO A N 1
ATOM 688 C CA . PRO A 1 94 ? -5.169 -0.654 -6.586 1.00 89.50 94 PRO A CA 1
ATOM 689 C C . PRO A 1 94 ? -5.343 -0.694 -5.065 1.00 89.50 94 PRO A C 1
ATOM 691 O O . PRO A 1 94 ? -6.437 -0.532 -4.523 1.00 89.50 94 PRO A O 1
ATOM 694 N N . LEU A 1 95 ? -4.238 -0.809 -4.336 1.00 85.88 95 LEU A N 1
ATOM 695 C CA . LEU A 1 95 ? -4.222 -0.732 -2.881 1.00 85.88 95 LEU A CA 1
ATOM 696 C C . LEU A 1 95 ? -4.032 0.722 -2.419 1.00 85.88 95 LEU A C 1
ATOM 698 O O . LEU A 1 95 ? -2.975 1.132 -1.943 1.00 85.88 95 LEU A O 1
ATOM 702 N N . ILE A 1 96 ? -5.096 1.512 -2.575 1.00 84.19 96 ILE A N 1
ATOM 703 C CA . ILE A 1 96 ? -5.148 2.976 -2.390 1.00 84.19 96 ILE A CA 1
ATOM 704 C C . ILE A 1 96 ? -4.603 3.452 -1.031 1.00 84.19 96 ILE A C 1
ATOM 706 O O . ILE A 1 96 ? -3.983 4.518 -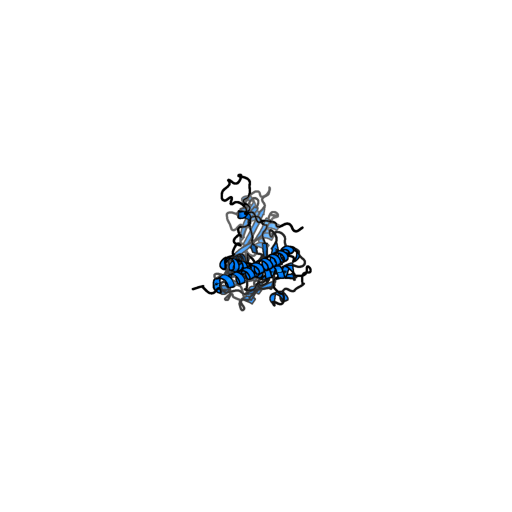0.975 1.00 84.19 96 ILE A O 1
ATOM 710 N N . ALA A 1 97 ? -4.793 2.667 0.036 1.00 80.12 97 ALA A N 1
ATOM 711 C CA . ALA A 1 97 ? -4.296 2.956 1.387 1.00 80.12 97 ALA A CA 1
ATOM 712 C C . ALA A 1 97 ? -2.757 2.997 1.485 1.00 80.12 97 ALA A C 1
ATOM 714 O O . ALA A 1 97 ? -2.211 3.651 2.369 1.00 80.12 97 ALA A O 1
ATOM 715 N N . HIS A 1 98 ? -2.065 2.345 0.548 1.00 84.38 98 HIS A N 1
ATOM 716 C CA . HIS A 1 98 ? -0.604 2.286 0.459 1.00 84.38 98 HIS A CA 1
ATOM 717 C C . HIS A 1 98 ? -0.042 3.200 -0.630 1.00 84.38 98 HIS A C 1
ATOM 719 O O . HIS A 1 98 ? 1.076 3.008 -1.102 1.00 84.38 98 HIS A O 1
ATOM 725 N N . ALA A 1 99 ? -0.821 4.186 -1.067 1.00 88.06 99 ALA A N 1
ATOM 726 C CA . ALA A 1 99 ? -0.362 5.098 -2.090 1.00 88.06 99 ALA A CA 1
ATOM 727 C C . ALA A 1 99 ? 0.778 5.995 -1.590 1.00 88.06 99 ALA A C 1
ATOM 729 O O . ALA A 1 99 ? 0.671 6.629 -0.539 1.00 88.06 99 ALA A O 1
ATOM 730 N N . ILE A 1 100 ? 1.824 6.117 -2.401 1.00 88.69 100 ILE A N 1
ATOM 731 C CA . ILE A 1 100 ? 2.936 7.039 -2.191 1.00 88.69 100 ILE A CA 1
ATOM 732 C C . ILE A 1 100 ? 2.741 8.231 -3.121 1.00 88.69 100 ILE A C 1
ATOM 734 O O . ILE A 1 100 ? 2.408 8.077 -4.298 1.00 88.69 100 ILE A O 1
ATOM 738 N N . ARG A 1 101 ? 2.926 9.439 -2.588 1.00 87.12 101 ARG A N 1
ATOM 739 C CA . ARG A 1 101 ? 2.895 10.671 -3.378 1.00 87.12 101 ARG A CA 1
ATOM 740 C C . ARG A 1 101 ? 4.320 11.108 -3.668 1.00 87.12 101 ARG A C 1
ATOM 742 O O . ARG A 1 101 ? 5.149 11.146 -2.766 1.00 87.12 101 ARG A O 1
ATOM 749 N N . THR A 1 102 ? 4.580 11.478 -4.912 1.00 84.31 102 THR A N 1
ATOM 750 C CA . THR A 1 102 ? 5.849 12.077 -5.324 1.00 84.31 102 THR A CA 1
ATOM 751 C C . THR A 1 102 ? 5.582 13.312 -6.172 1.00 84.31 102 THR A C 1
ATOM 753 O O . THR A 1 102 ? 4.661 13.337 -6.986 1.00 84.31 102 THR A O 1
ATOM 756 N N . THR A 1 103 ? 6.360 14.370 -5.977 1.00 76.56 103 THR A N 1
ATOM 757 C CA . THR A 1 103 ? 6.277 15.589 -6.783 1.00 76.56 103 THR A CA 1
ATOM 758 C C . THR A 1 103 ? 7.562 15.720 -7.586 1.00 76.56 103 THR A C 1
ATOM 760 O O . THR A 1 103 ? 8.659 15.758 -7.040 1.00 76.56 103 THR A O 1
ATOM 763 N N . GLN A 1 104 ? 7.442 15.776 -8.913 1.00 68.69 104 GLN A N 1
ATOM 764 C CA . GLN A 1 104 ? 8.615 15.940 -9.779 1.00 68.69 104 GLN A CA 1
ATOM 765 C C . GLN A 1 104 ? 9.134 17.389 -9.796 1.00 68.69 104 GLN A C 1
ATOM 767 O O . GLN A 1 104 ? 10.289 17.627 -10.142 1.00 68.69 104 GLN A O 1
ATOM 772 N N . SER A 1 105 ? 8.290 18.365 -9.445 1.00 67.31 105 SER A N 1
ATOM 773 C CA . SER A 1 105 ? 8.640 19.786 -9.399 1.00 67.31 105 SER A CA 1
ATOM 774 C C . SER A 1 105 ? 7.685 20.578 -8.500 1.00 67.31 105 SER A C 1
ATOM 776 O O . SER A 1 105 ? 6.540 20.186 -8.263 1.00 67.31 105 SER A O 1
ATOM 778 N N . LYS A 1 106 ? 8.157 21.726 -7.998 1.00 60.72 106 LYS A N 1
ATOM 779 C CA . LYS A 1 106 ? 7.350 22.666 -7.210 1.00 60.72 106 LYS A CA 1
ATOM 780 C C . LYS A 1 106 ? 6.255 23.266 -8.107 1.00 60.72 106 LYS A C 1
ATOM 782 O O . LYS A 1 106 ? 6.579 23.933 -9.083 1.00 60.72 106 LYS A O 1
ATOM 787 N N . GLY A 1 107 ? 4.981 23.032 -7.776 1.00 57.41 107 GLY A N 1
ATOM 788 C CA . GLY A 1 107 ? 3.822 23.589 -8.495 1.00 57.41 107 GLY A CA 1
ATOM 789 C C . GLY A 1 107 ? 3.067 22.627 -9.424 1.00 57.41 107 GLY A C 1
ATOM 790 O O . GLY A 1 107 ? 2.098 23.048 -10.043 1.00 57.41 107 GLY A O 1
ATOM 791 N N . ASN A 1 108 ? 3.467 21.354 -9.517 1.00 68.12 108 ASN A N 1
ATOM 792 C CA . ASN A 1 108 ? 2.675 20.309 -10.179 1.00 68.12 108 ASN A CA 1
ATOM 793 C C . ASN A 1 108 ? 1.849 19.533 -9.131 1.00 68.12 108 ASN A C 1
ATOM 795 O O . ASN A 1 108 ? 2.318 19.349 -8.007 1.00 68.12 108 ASN A O 1
ATOM 799 N N . LEU A 1 109 ? 0.654 19.057 -9.504 1.00 66.94 109 LEU A N 1
ATOM 800 C CA . LEU A 1 109 ? -0.236 18.244 -8.656 1.00 66.94 109 LEU A CA 1
ATOM 801 C C . LEU A 1 109 ? 0.450 16.957 -8.154 1.00 66.94 109 LEU A C 1
ATOM 803 O O . LEU A 1 109 ? 0.073 16.419 -7.118 1.00 66.94 109 LEU A O 1
ATOM 807 N N . GLY A 1 110 ? 1.511 16.523 -8.842 1.00 80.56 110 GLY A N 1
ATOM 808 C CA . GLY A 1 110 ? 2.335 15.380 -8.466 1.00 80.56 110 GLY A CA 1
ATOM 809 C C . GLY A 1 110 ? 1.869 14.082 -9.116 1.00 80.56 110 GLY A C 1
ATOM 810 O O . GLY A 1 110 ? 0.989 14.062 -9.978 1.00 80.56 110 GLY A O 1
ATOM 811 N N . LEU A 1 111 ? 2.529 12.997 -8.728 1.00 87.69 111 LEU A N 1
ATOM 812 C CA . LEU A 1 111 ? 2.198 11.636 -9.109 1.00 87.69 111 LEU A CA 1
ATOM 813 C C . LEU A 1 111 ? 1.823 10.849 -7.863 1.00 87.69 111 LEU A C 1
ATOM 815 O O . LEU A 1 111 ? 2.428 10.991 -6.795 1.00 87.69 111 LEU A O 1
ATOM 819 N N . ARG A 1 112 ? 0.848 9.968 -8.035 1.00 88.62 112 ARG A N 1
ATOM 820 C CA . ARG A 1 112 ? 0.448 8.984 -7.045 1.00 88.62 112 ARG A CA 1
ATOM 821 C C . ARG A 1 112 ? 0.848 7.611 -7.547 1.00 88.62 112 ARG A C 1
ATOM 823 O O . ARG A 1 112 ? 0.404 7.185 -8.607 1.00 88.62 112 ARG A O 1
ATOM 830 N N . LEU A 1 113 ? 1.652 6.915 -6.764 1.00 91.25 113 LEU A N 1
ATOM 831 C CA . LEU A 1 113 ? 1.995 5.530 -7.014 1.00 91.25 113 LEU A CA 1
ATOM 832 C C . LEU A 1 113 ? 1.214 4.649 -6.069 1.00 91.25 113 LEU A C 1
ATOM 834 O O . LEU A 1 113 ? 1.232 4.870 -4.862 1.00 91.25 113 LEU A O 1
ATOM 838 N N . VAL A 1 114 ? 0.518 3.667 -6.621 1.00 91.00 114 VAL A N 1
ATOM 839 C CA . VAL A 1 114 ? -0.324 2.765 -5.844 1.00 91.00 114 VAL A CA 1
ATOM 840 C C . VAL A 1 114 ? 0.087 1.330 -6.139 1.00 91.00 114 VAL A C 1
ATOM 842 O O . VAL A 1 114 ? 0.066 0.943 -7.309 1.00 91.00 114 VAL A O 1
ATOM 845 N N . PRO A 1 115 ? 0.456 0.530 -5.126 1.00 91.50 115 PRO A N 1
ATOM 846 C CA . PRO A 1 115 ? 0.762 -0.872 -5.356 1.00 91.50 115 PRO A CA 1
ATOM 847 C C . PRO A 1 115 ? -0.520 -1.628 -5.719 1.00 91.50 115 PRO A C 1
ATOM 849 O O . PRO A 1 115 ? -1.605 -1.311 -5.228 1.00 91.50 115 PRO A O 1
ATOM 852 N N . VAL A 1 116 ? -0.407 -2.641 -6.572 1.00 91.81 116 VAL A N 1
ATOM 853 C CA . VAL A 1 116 ? -1.531 -3.511 -6.935 1.00 91.81 116 VAL A CA 1
ATOM 854 C C . VAL A 1 116 ? -1.684 -4.615 -5.893 1.00 91.81 116 VAL A C 1
ATOM 856 O O . VAL A 1 116 ? -0.705 -5.272 -5.515 1.00 91.81 116 VAL A O 1
ATOM 859 N N . ARG A 1 117 ? -2.918 -4.836 -5.429 1.00 88.12 117 ARG A N 1
ATOM 860 C CA . ARG A 1 117 ? -3.241 -5.867 -4.436 1.00 88.12 117 ARG A CA 1
ATOM 861 C C . ARG A 1 117 ? -2.822 -7.254 -4.933 1.00 88.12 117 ARG A C 1
ATOM 863 O O . ARG A 1 117 ? -2.965 -7.580 -6.106 1.00 88.12 117 ARG A O 1
ATOM 870 N N . GLY A 1 118 ? -2.280 -8.072 -4.030 1.00 86.19 118 GLY A N 1
ATOM 871 C CA . GLY A 1 118 ? -1.882 -9.452 -4.330 1.00 86.19 118 GLY A CA 1
ATOM 872 C C . GLY A 1 118 ? -0.579 -9.600 -5.126 1.00 86.19 118 GLY A C 1
ATOM 873 O O . GLY A 1 118 ? -0.175 -10.721 -5.408 1.00 86.19 118 GLY A O 1
ATOM 874 N N . THR A 1 119 ? 0.114 -8.503 -5.455 1.00 89.75 119 THR A N 1
ATOM 875 C CA . THR A 1 119 ? 1.362 -8.550 -6.248 1.00 89.75 119 THR A CA 1
ATOM 876 C C . THR A 1 119 ? 2.638 -8.516 -5.410 1.00 89.75 119 THR A C 1
ATOM 878 O O . THR A 1 119 ? 3.729 -8.541 -5.971 1.00 89.75 119 THR A O 1
ATOM 881 N N . GLY A 1 120 ? 2.528 -8.422 -4.079 1.00 86.44 120 GLY A N 1
ATOM 882 C CA . GLY A 1 120 ? 3.692 -8.273 -3.196 1.00 86.44 120 GLY A CA 1
ATOM 883 C C . GLY A 1 120 ? 4.543 -7.048 -3.548 1.00 86.44 120 GLY A C 1
ATOM 884 O O . GLY A 1 120 ? 5.764 -7.133 -3.533 1.00 86.44 120 GLY A O 1
ATOM 885 N N . SER A 1 121 ? 3.902 -5.945 -3.954 1.00 89.19 121 SER A N 1
ATOM 886 C CA . SER A 1 121 ? 4.561 -4.720 -4.437 1.00 89.19 121 SER A CA 1
ATOM 887 C C . SER A 1 121 ? 5.392 -4.889 -5.722 1.00 89.19 121 SER A C 1
ATOM 889 O O . SER A 1 121 ? 6.185 -4.010 -6.046 1.00 89.19 121 SER A O 1
ATOM 891 N N . ARG A 1 122 ? 5.207 -5.969 -6.498 1.00 93.06 122 ARG A N 1
ATOM 892 C CA . ARG A 1 122 ? 5.871 -6.142 -7.808 1.00 93.06 122 ARG A CA 1
ATOM 893 C C . ARG A 1 122 ? 5.209 -5.366 -8.948 1.00 93.06 122 ARG A C 1
ATOM 895 O O . ARG A 1 122 ? 5.824 -5.220 -9.998 1.00 93.06 122 ARG A O 1
ATOM 902 N N . LEU A 1 123 ? 3.977 -4.884 -8.777 1.00 95.56 123 LEU A N 1
ATOM 903 C CA . LEU A 1 123 ? 3.289 -4.053 -9.767 1.00 95.56 123 LEU A CA 1
ATOM 904 C C . LEU A 1 123 ? 2.707 -2.804 -9.110 1.00 95.56 123 LEU A C 1
ATOM 906 O O . LEU A 1 123 ? 2.005 -2.884 -8.100 1.00 95.56 123 LEU A O 1
ATOM 910 N N . TRP A 1 124 ? 2.965 -1.661 -9.733 1.00 95.62 124 TRP A N 1
ATOM 911 C CA . TRP A 1 124 ? 2.506 -0.348 -9.307 1.00 95.62 124 TRP A CA 1
ATOM 912 C C . TRP A 1 124 ? 1.731 0.344 -10.422 1.00 95.62 124 TRP A C 1
ATOM 914 O O . TRP A 1 124 ? 2.007 0.165 -11.607 1.00 95.62 124 TRP A O 1
ATOM 924 N N . ILE A 1 125 ? 0.771 1.175 -10.041 1.00 94.44 125 ILE A N 1
ATOM 925 C CA . ILE A 1 125 ? 0.031 2.046 -10.950 1.00 94.44 125 ILE A CA 1
ATOM 926 C C . ILE A 1 125 ? 0.461 3.477 -10.647 1.00 94.44 125 ILE A C 1
ATOM 928 O O . ILE A 1 125 ? 0.343 3.932 -9.508 1.00 94.44 125 ILE A O 1
ATOM 932 N N . VAL A 1 126 ? 0.967 4.178 -11.660 1.00 93.56 126 VAL A N 1
ATOM 933 C CA . VAL A 1 126 ? 1.350 5.589 -11.571 1.00 93.56 126 VAL A CA 1
ATOM 934 C C . VAL A 1 126 ? 0.219 6.420 -12.152 1.00 93.56 126 VAL A C 1
ATOM 936 O O . VAL A 1 126 ? -0.126 6.287 -13.324 1.00 93.56 126 VAL A O 1
ATOM 939 N N . LEU A 1 127 ? -0.357 7.271 -11.316 1.00 89.19 127 LEU A N 1
ATOM 940 C CA . LEU A 1 127 ? -1.504 8.111 -11.622 1.00 89.19 127 LEU A CA 1
ATOM 941 C C . LEU A 1 127 ? -1.091 9.577 -11.523 1.00 89.19 127 LEU A C 1
ATOM 943 O O . LEU A 1 127 ? -0.393 9.973 -10.587 1.00 89.19 127 LEU A O 1
ATOM 947 N N . SER A 1 128 ? -1.560 10.386 -12.462 1.00 82.44 128 SER A N 1
ATOM 948 C CA . SER A 1 128 ? -1.425 11.842 -12.412 1.00 82.44 128 SER A CA 1
ATOM 949 C C . SER A 1 128 ? -2.471 12.445 -11.467 1.00 82.44 128 SER A C 1
ATOM 951 O O . SER A 1 128 ? -3.614 11.990 -11.466 1.00 82.44 128 SER A O 1
ATOM 953 N N . GLY A 1 129 ? -2.114 13.482 -10.700 1.00 72.62 129 GLY A N 1
ATOM 954 C CA . GLY A 1 129 ? -3.069 14.275 -9.908 1.00 72.62 129 GLY A CA 1
ATOM 955 C C . GLY A 1 129 ? -2.696 14.454 -8.433 1.00 72.62 129 GLY A C 1
ATOM 956 O O . GLY A 1 129 ? -1.745 13.854 -7.937 1.00 72.62 129 GLY A O 1
ATOM 957 N N . ASP A 1 130 ? -3.472 15.285 -7.727 1.00 64.44 130 ASP A N 1
ATOM 958 C CA . ASP A 1 130 ? -3.238 15.685 -6.324 1.00 64.44 130 ASP A CA 1
ATOM 959 C C . ASP A 1 130 ? -3.629 14.617 -5.286 1.00 64.44 130 ASP A C 1
ATOM 961 O O . ASP A 1 130 ? -3.348 14.745 -4.088 1.00 64.44 130 ASP A O 1
ATOM 965 N N . GLY A 1 131 ? -4.241 13.528 -5.754 1.00 56.28 131 GLY A N 1
ATOM 966 C CA . GLY A 1 131 ? -4.550 12.342 -4.972 1.00 56.28 131 GLY A CA 1
ATOM 967 C C . GLY A 1 131 ? -5.810 12.432 -4.112 1.00 56.28 131 GLY A C 1
ATOM 968 O O . GLY A 1 131 ? -5.945 11.576 -3.232 1.00 56.28 131 GLY A O 1
ATOM 969 N N . TRP A 1 132 ? -6.696 13.414 -4.326 1.00 57.53 132 TRP A N 1
ATOM 970 C CA . TRP A 1 132 ? -8.001 13.483 -3.647 1.00 57.53 132 TRP A CA 1
ATOM 971 C C . TRP A 1 132 ? -9.104 12.710 -4.370 1.00 57.53 132 TRP A C 1
ATOM 973 O O . TRP A 1 132 ? -9.974 12.139 -3.713 1.00 57.53 132 TRP A O 1
ATOM 983 N N . GLU A 1 133 ? -9.034 12.608 -5.696 1.00 59.88 133 GLU A N 1
ATOM 984 C CA . GLU A 1 133 ? -10.005 11.842 -6.476 1.00 59.88 133 GLU A CA 1
ATOM 985 C C . GLU A 1 133 ? -9.555 10.378 -6.632 1.00 59.88 133 GLU A C 1
ATOM 987 O O . GLU A 1 133 ? -8.438 10.111 -7.097 1.00 59.88 133 GLU A O 1
ATOM 992 N N . PRO A 1 134 ? -10.379 9.393 -6.226 1.00 58.28 134 PRO A N 1
ATOM 993 C CA . PRO A 1 134 ? -10.114 7.999 -6.544 1.00 58.28 134 PRO A CA 1
ATOM 994 C C . PRO A 1 134 ? -10.234 7.816 -8.065 1.00 58.28 134 PRO A C 1
ATOM 996 O O . PRO A 1 134 ? -11.256 8.195 -8.641 1.00 58.28 134 PRO A O 1
ATOM 999 N N . PRO A 1 135 ? -9.230 7.232 -8.743 1.00 61.31 135 PRO A N 1
ATOM 1000 C CA . PRO A 1 135 ? -9.347 6.964 -10.165 1.00 61.31 135 PRO A CA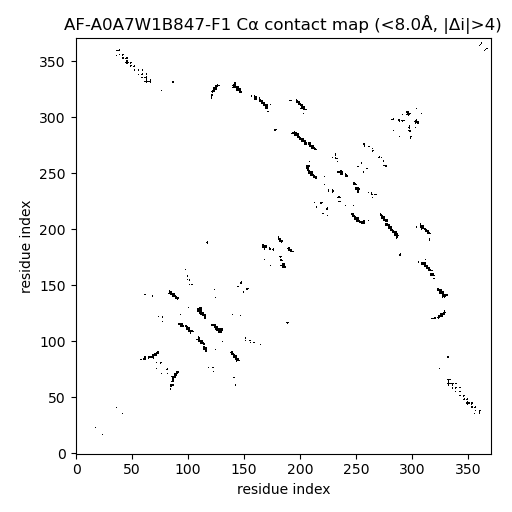 1
ATOM 1001 C C . PRO A 1 135 ? -10.409 5.889 -10.367 1.00 61.31 135 PRO A C 1
ATOM 1003 O O . PRO A 1 135 ? -10.178 4.718 -10.079 1.00 61.31 135 PRO A O 1
ATOM 1006 N N . ASN A 1 136 ? -11.578 6.288 -10.857 1.00 61.91 136 ASN A N 1
ATOM 1007 C CA . ASN A 1 136 ? -12.619 5.364 -11.281 1.00 61.91 136 ASN A CA 1
ATOM 1008 C C . ASN A 1 136 ? -12.404 5.037 -12.761 1.00 61.91 136 ASN A C 1
ATOM 1010 O O . ASN A 1 136 ? -13.084 5.572 -13.638 1.00 61.91 136 ASN A O 1
ATOM 1014 N N . LEU A 1 137 ? -11.378 4.233 -13.042 1.00 68.75 137 LEU A N 1
ATOM 1015 C CA . LEU A 1 137 ? -11.093 3.765 -14.393 1.00 68.75 137 LEU A CA 1
ATOM 1016 C C . LEU A 1 137 ? -11.434 2.273 -14.490 1.00 68.75 137 LEU A C 1
ATOM 1018 O O . LEU A 1 137 ? -10.958 1.504 -13.660 1.00 68.75 137 LEU A O 1
ATOM 1022 N N . PRO A 1 138 ? -12.204 1.843 -15.508 1.00 69.81 138 PRO A N 1
ATOM 1023 C CA . PRO A 1 138 ? -12.544 0.431 -15.707 1.00 69.81 138 PRO A CA 1
ATOM 1024 C C . PRO A 1 138 ? -11.328 -0.439 -16.070 1.00 69.81 138 PRO A C 1
ATOM 1026 O O . PRO A 1 138 ? -11.408 -1.658 -16.011 1.00 69.81 138 PRO A O 1
ATOM 1029 N N . ALA A 1 139 ? -10.218 0.180 -16.481 1.00 86.25 139 ALA A N 1
ATOM 1030 C CA . ALA A 1 139 ? -8.911 -0.444 -16.642 1.00 86.25 139 ALA A CA 1
ATOM 1031 C C . ALA A 1 139 ? -7.815 0.623 -16.518 1.00 86.25 139 ALA A C 1
ATOM 1033 O O . ALA A 1 139 ? -8.026 1.793 -16.854 1.00 86.25 139 ALA A O 1
ATOM 1034 N N . HIS A 1 140 ? -6.619 0.215 -16.107 1.00 93.12 140 HIS A N 1
ATOM 1035 C CA . HIS A 1 140 ? -5.439 1.069 -16.099 1.00 93.12 140 HIS A CA 1
ATOM 1036 C C . HIS A 1 140 ? -4.727 0.964 -17.448 1.00 93.12 140 HIS A C 1
ATOM 1038 O O . HIS A 1 140 ? -4.150 -0.071 -17.785 1.00 93.12 140 HIS A O 1
ATOM 1044 N N . VAL A 1 141 ? -4.806 2.037 -18.239 1.00 95.31 141 VAL A N 1
ATOM 1045 C CA . VAL A 1 141 ? -4.257 2.100 -19.600 1.00 95.31 141 VAL A CA 1
ATOM 1046 C C . VAL A 1 141 ? -3.039 3.013 -19.631 1.00 95.31 141 VAL A C 1
ATOM 1048 O O . VAL A 1 141 ? -3.118 4.167 -19.204 1.00 95.31 141 VAL A O 1
ATOM 1051 N N . GLY A 1 142 ? -1.921 2.510 -20.147 1.00 95.50 142 GLY A N 1
ATOM 1052 C CA . GLY A 1 142 ? -0.678 3.269 -20.184 1.00 95.50 142 GLY A CA 1
ATOM 1053 C C . GLY A 1 142 ? 0.537 2.452 -20.598 1.00 95.50 142 GLY A C 1
ATOM 1054 O O . GLY A 1 142 ? 0.422 1.348 -21.137 1.00 95.50 142 GLY A O 1
ATOM 1055 N N . ARG A 1 143 ? 1.722 3.007 -20.339 1.00 96.94 143 ARG A N 1
ATOM 1056 C CA . ARG A 1 143 ? 3.003 2.359 -20.635 1.00 96.94 143 ARG A CA 1
ATOM 1057 C C . ARG A 1 143 ? 3.450 1.485 -19.471 1.00 96.94 143 ARG A C 1
ATOM 1059 O O . ARG A 1 143 ? 3.560 1.969 -18.346 1.00 96.94 143 ARG A O 1
ATOM 1066 N N . LEU A 1 144 ? 3.768 0.222 -19.744 1.00 97.44 144 LEU A N 1
ATOM 1067 C CA . LEU A 1 144 ? 4.459 -0.636 -18.781 1.00 97.44 144 LEU A CA 1
ATOM 1068 C C . LEU A 1 144 ? 5.943 -0.265 -18.739 1.00 97.44 144 LEU A C 1
ATOM 1070 O O . LEU A 1 144 ? 6.602 -0.261 -19.776 1.00 97.44 144 LEU A O 1
ATOM 1074 N N . ARG A 1 145 ? 6.494 0.015 -17.562 1.00 96.75 145 ARG A N 1
ATOM 1075 C CA . ARG A 1 145 ? 7.920 0.305 -17.367 1.00 96.75 145 ARG A CA 1
ATOM 1076 C C . ARG A 1 145 ? 8.470 -0.482 -16.190 1.00 96.75 145 ARG A C 1
ATOM 1078 O O . ARG A 1 145 ? 7.723 -0.803 -15.270 1.00 96.75 145 ARG A O 1
ATOM 1085 N N . SER A 1 146 ? 9.773 -0.753 -16.204 1.00 95.88 146 SER A N 1
ATOM 1086 C CA . SER A 1 146 ? 10.465 -1.084 -14.958 1.00 95.88 146 SER A CA 1
ATOM 1087 C C . SER A 1 146 ? 10.351 0.112 -14.015 1.00 95.88 146 SER A C 1
ATOM 1089 O O . SER A 1 146 ? 10.514 1.259 -14.445 1.00 95.88 146 SER A O 1
ATOM 1091 N N . LEU A 1 147 ? 10.035 -0.144 -12.749 1.00 94.56 147 LEU A N 1
ATOM 1092 C CA . LEU A 1 147 ? 9.924 0.896 -11.735 1.00 94.56 147 LEU A CA 1
ATOM 1093 C C . LEU A 1 147 ? 11.269 1.605 -11.541 1.00 94.56 147 LEU A C 1
ATOM 1095 O O . LEU A 1 147 ? 11.284 2.830 -11.459 1.00 94.56 147 LEU A O 1
ATOM 1099 N N . ASP A 1 148 ? 12.380 0.866 -11.593 1.00 94.81 148 ASP A N 1
ATOM 1100 C CA . ASP A 1 148 ? 13.744 1.393 -11.432 1.00 94.81 148 ASP A CA 1
ATOM 1101 C C . ASP A 1 148 ? 14.159 2.367 -12.547 1.00 94.81 148 ASP A C 1
ATOM 1103 O O . ASP A 1 148 ? 15.016 3.229 -12.350 1.00 94.81 148 ASP A O 1
ATOM 1107 N N . ASP A 1 149 ? 13.512 2.289 -13.715 1.00 93.06 149 ASP A N 1
ATOM 1108 C CA . ASP A 1 149 ? 13.766 3.196 -14.841 1.00 93.06 149 ASP A CA 1
ATOM 1109 C C . ASP A 1 149 ? 13.037 4.548 -14.702 1.00 93.06 149 ASP A C 1
ATOM 1111 O O . ASP A 1 149 ? 13.157 5.431 -15.568 1.00 93.06 149 ASP A O 1
ATOM 1115 N N . LEU A 1 150 ? 12.233 4.726 -13.650 1.00 92.12 150 LEU A N 1
ATOM 1116 C CA . LEU A 1 150 ? 11.492 5.955 -13.392 1.00 92.12 150 LEU A CA 1
ATOM 1117 C C . LEU A 1 150 ? 12.325 6.930 -12.558 1.00 92.12 150 LEU A C 1
ATOM 1119 O O . LEU A 1 150 ? 12.994 6.570 -11.597 1.00 92.12 150 LEU A O 1
ATOM 1123 N N . LYS A 1 151 ? 12.235 8.224 -12.887 1.00 90.12 151 LYS A N 1
ATOM 1124 C CA . LYS A 1 151 ? 13.044 9.286 -12.251 1.00 90.12 151 LYS A CA 1
ATOM 1125 C C . LYS A 1 151 ? 12.852 9.410 -10.735 1.00 90.12 151 LYS A C 1
ATOM 1127 O O . LYS A 1 151 ? 13.672 10.032 -10.073 1.00 90.12 151 LYS A O 1
ATOM 1132 N N . PHE A 1 152 ? 11.749 8.886 -10.215 1.00 88.19 152 PHE A N 1
ATOM 1133 C CA . PHE A 1 152 ? 11.374 8.940 -8.806 1.00 88.19 152 PHE A CA 1
ATOM 1134 C C . PHE A 1 152 ? 11.570 7.603 -8.079 1.00 88.19 152 PHE A C 1
ATOM 1136 O O . PHE A 1 152 ? 11.192 7.521 -6.917 1.00 88.19 152 PHE A O 1
ATOM 1143 N N . ALA A 1 153 ? 12.123 6.569 -8.727 1.00 91.06 153 ALA A N 1
ATOM 1144 C CA . ALA A 1 153 ? 12.242 5.227 -8.152 1.00 91.06 153 ALA A CA 1
ATOM 1145 C C . ALA A 1 153 ? 12.922 5.242 -6.775 1.00 91.06 153 ALA A C 1
ATOM 1147 O O . ALA A 1 153 ? 12.324 4.815 -5.793 1.00 91.06 153 ALA A O 1
ATOM 1148 N N . SER A 1 154 ? 14.107 5.857 -6.682 1.00 89.94 154 SER A N 1
ATOM 1149 C CA . SER A 1 154 ? 14.875 5.941 -5.433 1.00 89.94 154 SER A CA 1
ATOM 1150 C C . SER A 1 154 ? 14.106 6.624 -4.302 1.00 89.94 154 SER A C 1
ATOM 1152 O O . SER A 1 154 ? 14.082 6.117 -3.187 1.00 89.94 154 SER A O 1
ATOM 1154 N N . ALA A 1 155 ? 13.434 7.740 -4.596 1.00 89.00 155 ALA A N 1
ATOM 1155 C CA . ALA A 1 155 ? 12.660 8.486 -3.607 1.00 89.00 155 ALA A CA 1
ATOM 1156 C C . ALA A 1 155 ? 11.471 7.675 -3.072 1.00 89.00 155 ALA A C 1
ATOM 1158 O O . ALA A 1 155 ? 11.069 7.838 -1.924 1.00 89.00 155 ALA A O 1
ATOM 1159 N N . ILE A 1 156 ? 10.887 6.813 -3.904 1.00 89.25 156 ILE A N 1
ATOM 1160 C CA . ILE A 1 156 ? 9.751 5.978 -3.512 1.00 89.25 156 ILE A CA 1
ATOM 1161 C C . ILE A 1 156 ? 10.219 4.775 -2.708 1.00 89.25 156 ILE A C 1
ATOM 1163 O O . ILE A 1 156 ? 9.578 4.465 -1.708 1.00 89.25 156 ILE A O 1
ATOM 1167 N N . THR A 1 157 ? 11.329 4.146 -3.095 1.00 89.44 157 THR A N 1
ATOM 1168 C CA . THR A 1 157 ? 11.955 3.077 -2.309 1.00 89.44 157 THR A CA 1
ATOM 1169 C C . THR A 1 157 ? 12.325 3.584 -0.917 1.00 89.44 157 THR A C 1
ATOM 1171 O O . THR A 1 157 ? 11.863 3.025 0.073 1.00 89.44 157 THR A O 1
ATOM 1174 N N . GLU A 1 158 ? 13.024 4.720 -0.828 1.00 88.38 158 GLU A N 1
ATOM 1175 C CA . GLU A 1 158 ? 13.370 5.352 0.452 1.00 88.38 158 GLU A CA 1
ATOM 1176 C C . GLU A 1 158 ? 12.118 5.689 1.279 1.00 88.38 158 GLU A C 1
ATOM 1178 O O . GLU A 1 158 ? 12.066 5.435 2.485 1.00 88.38 158 GLU A O 1
ATOM 1183 N N . TYR A 1 159 ? 11.073 6.235 0.645 1.00 88.38 159 TYR A N 1
ATOM 1184 C CA . TYR A 1 159 ? 9.823 6.542 1.339 1.00 88.38 159 TYR A CA 1
ATOM 1185 C C . TYR A 1 159 ? 9.130 5.280 1.867 1.00 88.38 159 TYR A C 1
ATOM 1187 O O . TYR A 1 159 ? 8.652 5.283 3.000 1.00 88.38 159 TYR A O 1
ATOM 1195 N N . ALA A 1 160 ? 9.070 4.211 1.069 1.00 86.69 160 ALA A N 1
ATOM 1196 C CA . ALA A 1 160 ? 8.447 2.947 1.454 1.00 86.69 160 ALA A CA 1
ATOM 1197 C C . ALA A 1 160 ? 9.159 2.299 2.654 1.00 86.69 160 ALA A C 1
ATOM 1199 O O . ALA A 1 160 ? 8.486 1.815 3.565 1.00 86.69 160 ALA A O 1
ATOM 1200 N N . GLU A 1 161 ? 10.492 2.361 2.691 1.00 83.94 161 GLU A N 1
ATOM 1201 C CA . GLU A 1 161 ? 11.317 1.849 3.794 1.00 83.94 161 GLU A CA 1
ATOM 1202 C C . GLU A 1 161 ? 11.160 2.677 5.079 1.00 83.94 161 GLU A C 1
ATOM 1204 O O . GLU A 1 161 ? 11.059 2.135 6.180 1.00 83.94 161 GLU A O 1
ATOM 1209 N N . THR A 1 162 ? 11.115 4.006 4.957 1.00 84.75 162 THR A N 1
ATOM 1210 C CA . THR A 1 162 ? 11.083 4.921 6.114 1.00 84.75 162 THR A CA 1
ATOM 1211 C C . THR A 1 162 ? 9.679 5.172 6.668 1.00 84.75 162 THR A C 1
ATOM 1213 O O . THR A 1 162 ? 9.539 5.620 7.807 1.00 84.75 162 THR A O 1
ATOM 1216 N N . HIS A 1 163 ? 8.628 4.873 5.896 1.00 85.69 163 HIS A N 1
ATOM 1217 C CA . HIS A 1 163 ? 7.231 5.119 6.266 1.00 85.69 163 HIS A CA 1
ATOM 1218 C C . HIS A 1 163 ? 6.363 3.857 6.119 1.00 85.69 163 HIS A C 1
ATOM 1220 O O . HIS A 1 163 ? 5.386 3.873 5.355 1.00 85.69 163 HIS A O 1
ATOM 1226 N N . PRO A 1 164 ? 6.657 2.772 6.866 1.00 82.12 164 PRO A N 1
ATOM 1227 C CA . PRO A 1 164 ? 5.841 1.567 6.824 1.00 82.12 164 PRO A CA 1
ATOM 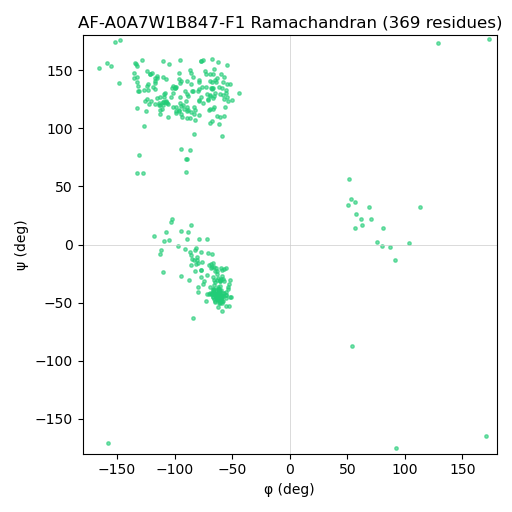1228 C C . PRO A 1 164 ? 4.399 1.910 7.207 1.00 82.12 164 PRO A C 1
ATOM 1230 O O . PRO A 1 164 ? 4.128 2.559 8.224 1.00 82.12 164 PRO A O 1
ATOM 1233 N N . ARG A 1 165 ? 3.454 1.490 6.368 1.00 83.06 165 ARG A N 1
ATOM 1234 C CA . ARG A 1 165 ? 2.022 1.687 6.605 1.00 83.06 165 ARG A CA 1
ATOM 1235 C C . ARG A 1 165 ? 1.450 0.432 7.260 1.00 83.06 165 ARG A C 1
ATOM 1237 O O . ARG A 1 165 ? 1.820 -0.671 6.859 1.00 83.06 165 ARG A O 1
ATOM 1244 N N . PRO A 1 166 ? 0.565 0.580 8.257 1.00 88.31 166 PRO A N 1
ATOM 1245 C CA . PRO A 1 166 ? -0.037 -0.575 8.890 1.00 88.31 166 PRO A CA 1
ATOM 1246 C C . PRO A 1 166 ? -0.979 -1.274 7.911 1.00 88.31 166 PRO A C 1
ATOM 1248 O O . PRO A 1 166 ? -1.809 -0.632 7.264 1.00 88.31 166 PRO A O 1
ATOM 1251 N N . VAL A 1 167 ? -0.885 -2.598 7.855 1.00 89.75 167 VAL A N 1
ATOM 1252 C CA . VAL A 1 167 ? -1.977 -3.442 7.369 1.00 89.75 167 VAL A CA 1
ATOM 1253 C C . VAL A 1 167 ? -2.774 -3.931 8.564 1.00 89.75 167 VAL A C 1
ATOM 1255 O O . VAL A 1 167 ? -2.207 -4.232 9.610 1.00 89.75 167 VAL A O 1
ATOM 1258 N N . PHE A 1 168 ? -4.089 -4.020 8.422 1.00 92.19 168 PHE A N 1
ATOM 1259 C CA . PHE A 1 168 ? -4.946 -4.458 9.516 1.00 92.19 168 PHE A CA 1
ATOM 1260 C C . PHE A 1 168 ? -5.296 -5.930 9.355 1.00 92.19 168 PHE A C 1
ATOM 1262 O O . PHE A 1 168 ? -5.634 -6.371 8.256 1.00 92.19 168 PHE A O 1
ATOM 1269 N N . ALA A 1 169 ? -5.229 -6.686 10.443 1.00 94.69 169 ALA A N 1
ATOM 1270 C CA . ALA A 1 169 ? -5.611 -8.090 10.501 1.00 94.69 169 ALA A CA 1
ATOM 1271 C C . ALA A 1 169 ? -6.489 -8.348 11.729 1.00 94.69 169 ALA A C 1
ATOM 1273 O O . ALA A 1 169 ? -6.421 -7.621 12.719 1.00 94.69 169 ALA A O 1
ATOM 1274 N N . THR A 1 170 ? -7.310 -9.394 11.668 1.00 94.81 170 THR A N 1
ATOM 1275 C CA . THR A 1 170 ? -8.090 -9.839 12.827 1.00 94.81 170 THR A CA 1
ATOM 1276 C C . THR A 1 170 ? -7.203 -10.612 13.804 1.00 94.81 170 THR A C 1
ATOM 1278 O O . THR A 1 170 ? -6.192 -11.200 13.406 1.00 94.81 170 THR A O 1
ATOM 1281 N N . ALA A 1 171 ? -7.615 -10.688 15.073 1.00 94.25 171 ALA A N 1
ATOM 1282 C CA . ALA A 1 171 ? -6.953 -11.513 16.088 1.00 94.25 171 ALA A CA 1
ATOM 1283 C C . ALA A 1 171 ? -6.747 -12.967 15.624 1.00 94.25 171 ALA A C 1
ATOM 1285 O O . ALA A 1 171 ? -5.643 -13.507 15.713 1.00 94.25 171 ALA A O 1
ATOM 1286 N N . ALA A 1 172 ? -7.778 -13.571 15.026 1.00 93.38 172 ALA A N 1
ATOM 1287 C CA . ALA A 1 172 ? -7.711 -14.931 14.498 1.00 93.38 172 ALA A CA 1
ATOM 1288 C C . ALA A 1 172 ? -6.663 -15.086 13.379 1.00 93.38 172 ALA A C 1
ATOM 1290 O O . ALA A 1 172 ? -5.909 -16.061 13.371 1.00 93.38 172 ALA A O 1
ATOM 1291 N N . ALA A 1 173 ? -6.581 -14.122 12.455 1.00 94.75 173 ALA A N 1
ATOM 1292 C CA . ALA A 1 173 ? -5.609 -14.153 11.364 1.00 94.75 173 ALA A CA 1
ATOM 1293 C C . ALA A 1 173 ? -4.169 -13.991 11.871 1.00 94.75 173 ALA A C 1
ATOM 1295 O O . ALA A 1 173 ? -3.277 -14.720 11.434 1.00 94.75 173 ALA A O 1
ATOM 1296 N N . VAL A 1 174 ? -3.944 -13.079 12.823 1.00 95.38 174 VAL A N 1
ATOM 1297 C CA . VAL A 1 174 ? -2.639 -12.900 13.478 1.00 95.38 174 VAL A CA 1
ATOM 1298 C C . VAL A 1 174 ? -2.214 -14.187 14.180 1.00 95.38 174 VAL A C 1
ATOM 1300 O O . VAL A 1 174 ? -1.100 -14.662 13.969 1.00 95.38 174 VAL A O 1
ATOM 1303 N N . ARG A 1 175 ? -3.124 -14.808 14.938 1.00 93.56 175 ARG A N 1
ATOM 1304 C CA . ARG A 1 175 ? -2.876 -16.059 15.663 1.00 93.56 175 ARG A CA 1
ATOM 1305 C C . ARG A 1 175 ? -2.515 -17.213 14.725 1.00 93.56 175 ARG A C 1
ATOM 1307 O O . ARG A 1 175 ? -1.532 -17.907 14.969 1.00 93.56 175 ARG A O 1
ATOM 1314 N N . ALA A 1 176 ? -3.253 -17.378 13.626 1.00 93.19 176 ALA A N 1
ATOM 1315 C CA . ALA A 1 176 ? -2.936 -18.367 12.594 1.00 93.19 176 ALA A CA 1
ATOM 1316 C C . ALA A 1 176 ? -1.556 -18.122 11.951 1.00 93.19 176 ALA A C 1
ATOM 1318 O O . ALA A 1 176 ? -0.861 -19.0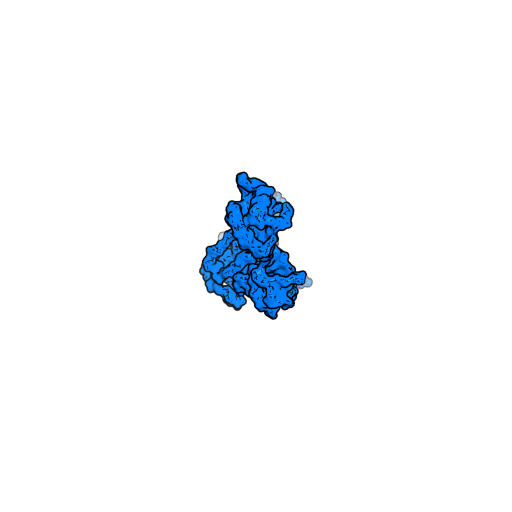66 11.569 1.00 93.19 176 ALA A O 1
ATOM 1319 N N . GLY A 1 177 ? -1.141 -16.856 11.863 1.00 94.69 177 GLY A N 1
ATOM 1320 C CA . GLY A 1 177 ? 0.147 -16.467 11.308 1.00 94.69 177 GLY A CA 1
ATOM 1321 C C . GLY A 1 177 ? 1.343 -16.697 12.226 1.00 94.69 177 GLY A C 1
ATOM 1322 O O . GLY A 1 177 ? 2.445 -16.842 11.703 1.00 94.69 177 GLY A O 1
ATOM 1323 N N . LEU A 1 178 ? 1.174 -16.793 13.553 1.00 94.56 178 LEU A N 1
ATOM 1324 C CA . LEU A 1 178 ? 2.296 -16.891 14.509 1.00 94.56 178 LEU A CA 1
ATOM 1325 C C . LEU A 1 178 ? 3.271 -18.035 14.186 1.00 94.56 178 LEU A C 1
ATOM 1327 O O . LEU A 1 178 ? 4.482 -17.869 14.321 1.00 94.56 178 LEU A O 1
ATOM 1331 N N . ALA A 1 179 ? 2.770 -19.171 13.695 1.00 91.00 179 ALA A N 1
ATOM 1332 C CA . ALA A 1 179 ? 3.601 -20.323 13.340 1.00 91.00 179 ALA A CA 1
ATOM 1333 C C . ALA A 1 179 ? 4.350 -20.164 12.003 1.00 91.00 179 ALA A C 1
ATOM 1335 O O . ALA A 1 179 ? 5.403 -20.763 11.809 1.00 91.00 179 ALA A O 1
ATOM 1336 N N . THR A 1 180 ? 3.812 -19.378 11.068 1.00 93.81 180 THR A N 1
ATOM 1337 C CA . THR A 1 180 ? 4.318 -19.290 9.684 1.00 93.81 180 THR A CA 1
ATOM 1338 C C . THR A 1 180 ? 4.925 -17.935 9.341 1.00 93.81 180 THR A C 1
ATOM 1340 O O . THR A 1 180 ? 5.472 -17.772 8.251 1.00 93.81 180 THR A O 1
ATOM 1343 N N . SER A 1 181 ? 4.794 -16.954 10.237 1.00 94.38 181 SER A N 1
ATOM 1344 C CA . SER A 1 181 ? 5.021 -15.534 9.965 1.00 94.38 181 SER A CA 1
ATOM 1345 C C . SER A 1 181 ? 4.169 -14.969 8.824 1.00 94.38 181 SER A C 1
ATOM 1347 O O . SER A 1 181 ? 4.460 -13.880 8.346 1.00 94.38 181 SER A O 1
ATOM 1349 N N . LYS A 1 182 ? 3.117 -15.660 8.370 1.00 93.81 182 LYS A N 1
ATOM 1350 C CA . LYS A 1 182 ? 2.252 -15.192 7.280 1.00 93.81 182 LYS A CA 1
ATOM 1351 C C . LYS A 1 182 ? 0.862 -14.870 7.800 1.00 93.81 182 LYS A C 1
ATOM 1353 O O . LYS A 1 182 ? 0.170 -15.757 8.287 1.00 93.81 182 LYS A O 1
ATOM 1358 N N . VAL A 1 183 ? 0.432 -13.621 7.648 1.00 93.81 183 VAL A N 1
ATOM 1359 C CA . VAL A 1 183 ? -0.883 -13.152 8.103 1.00 93.81 183 VAL A CA 1
ATOM 1360 C C . VAL A 1 183 ? -1.714 -12.696 6.912 1.00 93.81 183 VAL A C 1
ATOM 1362 O O . VAL A 1 183 ? -1.230 -11.964 6.052 1.00 93.81 183 VAL A O 1
ATOM 1365 N N . ALA A 1 184 ? -2.973 -13.129 6.863 1.00 92.19 184 ALA A N 1
ATOM 1366 C CA . ALA A 1 184 ? -3.959 -12.579 5.943 1.00 92.19 184 ALA A CA 1
ATOM 1367 C C . ALA A 1 184 ? -4.536 -11.286 6.538 1.00 92.19 184 ALA A C 1
ATOM 1369 O O . ALA A 1 184 ? -5.164 -11.307 7.597 1.00 92.19 184 ALA A O 1
ATOM 1370 N N . ALA A 1 185 ? -4.304 -10.160 5.872 1.00 90.62 185 ALA A N 1
ATOM 1371 C CA . ALA A 1 185 ? -4.887 -8.879 6.241 1.00 90.62 185 ALA A CA 1
ATOM 1372 C C . ALA A 1 185 ? -6.373 -8.820 5.846 1.00 90.62 185 ALA A C 1
ATOM 1374 O O . ALA A 1 185 ? -6.820 -9.505 4.926 1.00 90.62 185 ALA A O 1
ATOM 1375 N N . VAL A 1 186 ? -7.131 -7.927 6.487 1.00 88.38 186 VAL A N 1
ATOM 1376 C CA . VAL A 1 186 ? -8.548 -7.651 6.179 1.00 88.38 186 VAL A CA 1
ATOM 1377 C C . VAL A 1 186 ? -8.733 -7.210 4.723 1.00 88.38 186 VAL A C 1
ATOM 1379 O O . VAL A 1 186 ? -9.747 -7.512 4.105 1.00 88.38 186 VAL A O 1
ATOM 1382 N N . GLY A 1 187 ? -7.718 -6.569 4.135 1.00 78.81 187 GLY A N 1
ATOM 1383 C CA . GLY A 1 187 ? -7.688 -6.218 2.712 1.00 78.81 187 GLY A CA 1
ATOM 1384 C C . GLY A 1 187 ? -7.494 -7.401 1.752 1.00 78.81 187 GLY A C 1
ATOM 1385 O O . GLY A 1 187 ? -7.334 -7.172 0.557 1.00 78.81 187 GLY A O 1
ATOM 1386 N N . GLY A 1 188 ? -7.455 -8.647 2.238 1.00 80.06 188 GLY A N 1
ATOM 1387 C CA . GLY A 1 188 ? -7.313 -9.864 1.428 1.00 80.06 188 GLY A CA 1
ATOM 1388 C C . GLY A 1 188 ? -5.883 -10.186 0.983 1.00 80.06 188 GLY A C 1
ATOM 1389 O O . GLY A 1 188 ? -5.648 -11.200 0.333 1.00 80.06 188 GLY A O 1
ATOM 1390 N N . GLU A 1 189 ? -4.910 -9.346 1.326 1.00 81.12 189 GLU A N 1
ATOM 1391 C CA . GLU A 1 189 ? -3.499 -9.592 1.037 1.00 81.12 189 GLU A CA 1
ATOM 1392 C C . GLU A 1 189 ? -2.829 -10.438 2.121 1.00 81.12 189 GLU A C 1
ATOM 1394 O O . GLU A 1 189 ? -3.150 -10.334 3.304 1.00 81.12 189 GLU A O 1
ATOM 1399 N N . GLN A 1 190 ? -1.857 -11.254 1.718 1.00 87.56 190 GLN A N 1
ATOM 1400 C CA . GLN A 1 190 ? -0.994 -11.967 2.650 1.00 87.56 190 GLN A CA 1
ATOM 1401 C C . GLN A 1 190 ? 0.291 -11.169 2.864 1.00 87.56 190 GLN A C 1
ATOM 1403 O O . GLN A 1 190 ? 0.988 -10.839 1.904 1.00 87.56 190 GLN A O 1
ATOM 1408 N N . VAL A 1 191 ? 0.619 -10.894 4.123 1.00 88.31 191 VAL A N 1
ATOM 1409 C CA . VAL A 1 191 ? 1.880 -10.265 4.523 1.00 88.31 191 VAL A CA 1
ATOM 1410 C C . VAL A 1 191 ? 2.758 -11.263 5.260 1.00 88.31 191 VAL A C 1
ATOM 1412 O O . VAL A 1 191 ? 2.256 -12.125 5.981 1.00 88.31 191 VAL A O 1
ATOM 1415 N N . THR A 1 192 ? 4.069 -11.162 5.055 1.00 90.75 192 THR A N 1
ATOM 1416 C CA . THR A 1 192 ? 5.060 -11.967 5.777 1.00 90.75 192 THR A CA 1
ATOM 1417 C C . THR A 1 192 ? 5.784 -11.071 6.766 1.00 90.75 192 THR A C 1
ATOM 1419 O O . THR A 1 192 ? 6.357 -10.074 6.338 1.00 90.75 192 THR A O 1
ATOM 1422 N N . LEU A 1 193 ? 5.765 -11.433 8.050 1.00 91.69 193 LEU A N 1
ATOM 1423 C CA . LEU A 1 193 ? 6.350 -10.631 9.114 1.00 91.69 193 LEU A CA 1
ATOM 1424 C C . LEU A 1 193 ? 7.729 -11.114 9.554 1.00 91.69 193 LEU A C 1
ATOM 1426 O O . LEU A 1 193 ? 7.950 -12.306 9.797 1.00 91.69 193 LEU A O 1
ATOM 1430 N N . LYS A 1 194 ? 8.645 -10.158 9.717 1.00 92.19 194 LYS A N 1
ATOM 1431 C CA . LYS A 1 194 ? 9.942 -10.371 10.380 1.00 92.19 194 LYS A CA 1
ATOM 1432 C C . LYS A 1 194 ? 9.765 -10.172 11.888 1.00 92.19 194 LYS A C 1
ATOM 1434 O O . LYS A 1 194 ? 8.955 -9.356 12.312 1.00 92.19 194 LYS A O 1
ATOM 1439 N N . ASP A 1 195 ? 10.554 -10.860 12.712 1.00 94.31 195 ASP A N 1
ATOM 1440 C CA . ASP A 1 195 ? 10.412 -10.800 14.181 1.00 94.31 195 ASP A CA 1
ATOM 1441 C C . ASP A 1 195 ? 10.564 -9.387 14.766 1.00 94.31 195 ASP A C 1
ATOM 1443 O O . ASP A 1 195 ? 9.987 -9.091 15.811 1.00 94.31 195 ASP A O 1
ATOM 1447 N N . SER A 1 196 ? 11.309 -8.509 14.090 1.00 92.88 196 SER A N 1
ATOM 1448 C CA . SER A 1 196 ? 11.506 -7.110 14.477 1.00 92.88 196 SER A CA 1
ATOM 1449 C C . SER A 1 196 ? 10.356 -6.179 14.082 1.00 92.88 196 SER A C 1
ATOM 1451 O O . SER A 1 196 ? 10.367 -5.017 14.480 1.00 92.88 196 SER A O 1
ATOM 1453 N N . GLU A 1 197 ? 9.401 -6.631 13.265 1.00 93.12 197 GLU A N 1
ATOM 1454 C CA . GLU A 1 197 ? 8.321 -5.770 12.786 1.00 93.12 197 GLU A CA 1
ATOM 1455 C C . GLU A 1 197 ? 7.365 -5.397 13.907 1.00 93.12 197 GLU A C 1
ATOM 1457 O O . GLU A 1 197 ? 7.034 -6.206 14.778 1.00 93.12 197 GLU A O 1
ATOM 1462 N N . ARG A 1 198 ? 6.926 -4.139 13.874 1.00 94.62 198 ARG A N 1
ATOM 1463 C CA . ARG A 1 198 ? 6.086 -3.564 14.915 1.00 94.62 198 ARG A CA 1
ATOM 1464 C C . ARG A 1 198 ? 4.641 -4.002 14.723 1.00 94.62 198 ARG A C 1
ATOM 1466 O O . ARG A 1 198 ? 4.072 -3.871 13.640 1.00 94.62 198 ARG A O 1
ATOM 1473 N N . VAL A 1 199 ? 4.035 -4.452 15.811 1.00 95.56 199 VAL A N 1
ATOM 1474 C CA . VAL A 1 199 ? 2.623 -4.812 15.886 1.00 95.56 199 VAL A CA 1
ATOM 1475 C C . VAL A 1 199 ? 1.946 -3.912 16.903 1.00 95.56 199 VAL A C 1
ATOM 1477 O O . VAL A 1 199 ? 2.479 -3.661 17.983 1.00 95.56 199 VAL A O 1
ATOM 1480 N N . VAL A 1 200 ? 0.780 -3.411 16.533 1.00 94.94 200 VAL A N 1
ATOM 1481 C CA . VAL A 1 200 ? -0.007 -2.454 17.292 1.00 94.94 200 VAL A CA 1
ATOM 1482 C C . VAL A 1 200 ? -1.396 -3.020 17.529 1.00 94.94 200 VAL A C 1
ATOM 1484 O O . VAL A 1 200 ? -2.013 -3.575 16.623 1.00 94.94 200 VAL A O 1
ATOM 1487 N N . PHE A 1 201 ? -1.880 -2.854 18.750 1.00 94.00 201 PHE A N 1
ATOM 1488 C CA . PHE A 1 201 ? -3.174 -3.326 19.204 1.00 94.00 201 PHE A CA 1
ATOM 1489 C C . PHE A 1 201 ? -3.948 -2.140 19.758 1.00 94.00 201 PHE A C 1
ATOM 1491 O O . PHE A 1 201 ? -3.469 -1.474 20.678 1.00 94.00 201 PHE A O 1
ATOM 1498 N N . ASP A 1 202 ? -5.145 -1.920 19.229 1.00 91.81 202 ASP A N 1
ATOM 1499 C CA . ASP A 1 202 ? -6.129 -1.049 19.855 1.00 91.81 202 ASP A CA 1
ATOM 1500 C C . ASP A 1 202 ? -7.114 -1.948 20.612 1.00 91.81 202 ASP A C 1
ATOM 1502 O O . ASP A 1 202 ? -7.808 -2.779 20.023 1.00 91.81 202 ASP A O 1
ATOM 1506 N N . VAL A 1 203 ? -7.096 -1.838 21.939 1.00 92.19 203 VAL A N 1
ATOM 1507 C CA . VAL A 1 203 ? -7.804 -2.738 22.857 1.00 92.19 203 VAL A CA 1
ATOM 1508 C C . VAL A 1 203 ? -8.989 -2.006 23.455 1.00 92.19 203 VAL A C 1
ATOM 1510 O O . VAL A 1 203 ? -8.812 -0.971 24.096 1.00 92.19 203 VAL A O 1
ATOM 1513 N N . LEU A 1 204 ? -10.190 -2.547 23.276 1.00 91.88 204 LEU A N 1
ATOM 1514 C CA . LEU A 1 204 ? -11.389 -2.035 23.929 1.00 91.88 204 LEU A CA 1
ATOM 1515 C C . LEU A 1 204 ? -11.341 -2.361 25.426 1.00 91.88 204 LEU A C 1
ATOM 1517 O O . LEU A 1 204 ? -11.237 -3.527 25.807 1.00 91.88 204 LEU A O 1
ATOM 1521 N N . ASP A 1 205 ? -11.468 -1.340 26.270 1.00 91.56 205 ASP A N 1
ATOM 1522 C CA . ASP A 1 205 ? -11.662 -1.510 27.707 1.00 91.56 205 ASP A CA 1
ATOM 1523 C C . ASP A 1 205 ? -13.151 -1.773 27.983 1.00 91.56 205 ASP A C 1
ATOM 1525 O O . ASP A 1 205 ? -13.967 -0.853 27.857 1.00 91.56 205 ASP A O 1
ATOM 1529 N N . PRO A 1 206 ? -13.553 -3.009 28.334 1.00 91.69 206 PRO A N 1
ATOM 1530 C CA . PRO A 1 206 ? -14.962 -3.313 28.566 1.00 91.69 206 PRO A CA 1
ATOM 1531 C C . PRO A 1 206 ? -15.520 -2.573 29.786 1.00 91.69 206 PRO A C 1
ATOM 1533 O O . PRO A 1 206 ? -16.737 -2.415 29.890 1.00 91.69 206 PRO A O 1
ATOM 1536 N N . ASP A 1 207 ? -14.652 -2.106 30.685 1.00 94.38 207 ASP A N 1
ATOM 1537 C CA . ASP A 1 207 ? -15.029 -1.501 31.956 1.00 94.38 207 ASP A CA 1
ATOM 1538 C C . ASP A 1 207 ? -14.814 0.018 31.968 1.00 94.38 207 ASP A C 1
ATOM 1540 O O . ASP A 1 207 ? -14.945 0.661 33.016 1.00 94.38 207 ASP A O 1
ATOM 1544 N N . SER A 1 208 ? -14.532 0.612 30.802 1.00 94.38 208 SER A N 1
ATOM 1545 C CA . SER A 1 208 ? -14.403 2.056 30.637 1.00 94.38 208 SER A CA 1
ATOM 1546 C C . SER A 1 208 ? -15.191 2.580 29.435 1.00 94.38 208 SER A C 1
ATOM 1548 O O . SER A 1 208 ? -15.198 2.007 28.345 1.00 94.38 208 SER A O 1
ATOM 1550 N N . ALA A 1 209 ? -15.887 3.696 29.636 1.00 95.81 209 ALA A N 1
ATOM 1551 C CA . ALA A 1 209 ? -16.642 4.382 28.595 1.00 95.81 209 ALA A CA 1
ATOM 1552 C C . ALA A 1 209 ? -16.403 5.890 28.661 1.00 95.81 209 ALA A C 1
ATOM 1554 O O . ALA A 1 209 ? -16.320 6.478 29.740 1.00 95.81 209 ALA A O 1
ATOM 1555 N N . GLN A 1 210 ? -16.351 6.529 27.497 1.00 95.31 210 GLN A N 1
ATOM 1556 C CA . GLN A 1 210 ? -16.303 7.974 27.367 1.00 95.31 210 GLN A CA 1
ATOM 1557 C C . GLN A 1 210 ? -17.692 8.499 27.006 1.00 95.31 210 GLN A C 1
ATOM 1559 O O . GLN A 1 210 ? -18.244 8.190 25.954 1.00 95.31 210 GLN A O 1
ATOM 1564 N N . VAL A 1 211 ? -18.258 9.334 27.868 1.00 96.00 211 VAL A N 1
ATOM 1565 C CA . VAL A 1 211 ? -19.501 10.052 27.595 1.00 96.00 211 VAL A CA 1
ATOM 1566 C C . VAL A 1 211 ? -19.157 11.420 27.042 1.00 96.00 211 VAL A C 1
ATOM 1568 O O . VAL A 1 211 ? -18.633 12.275 27.755 1.00 96.00 211 VAL A O 1
ATOM 1571 N N . VAL A 1 212 ? -19.473 11.624 25.770 1.00 95.69 212 VAL A N 1
ATOM 1572 C CA . VAL A 1 212 ? -19.383 12.916 25.096 1.00 95.69 212 VAL A CA 1
ATOM 1573 C C . VAL A 1 212 ? -20.739 13.596 25.199 1.00 95.69 212 VAL A C 1
ATOM 1575 O O . VAL A 1 212 ? -21.745 13.069 24.728 1.00 95.69 212 VAL A O 1
ATOM 1578 N N . VAL A 1 213 ? -20.778 14.771 25.813 1.00 95.19 213 VAL A N 1
ATOM 1579 C CA . VAL A 1 213 ? -22.006 15.544 26.017 1.00 95.19 213 VAL A CA 1
ATOM 1580 C C . VAL A 1 213 ? -21.942 16.854 25.247 1.00 95.19 213 VAL A C 1
ATOM 1582 O O . VAL A 1 213 ? -20.875 17.454 25.132 1.00 95.19 213 VAL A O 1
ATOM 1585 N N . SER A 1 214 ? -23.081 17.307 24.726 1.00 94.25 214 SER A N 1
ATOM 1586 C CA . SER A 1 214 ? -23.200 18.607 24.053 1.00 94.25 214 SER A CA 1
ATOM 1587 C C . SER A 1 214 ? -23.836 19.645 24.973 1.00 94.25 214 SER A C 1
ATOM 1589 O O . SER A 1 214 ? -24.898 19.402 25.548 1.00 94.25 214 SER A O 1
ATOM 1591 N N . LEU A 1 215 ? -23.215 20.818 25.083 1.00 92.75 215 LEU A N 1
ATOM 1592 C CA . LEU A 1 215 ? -23.756 21.925 25.875 1.00 92.75 215 LEU A CA 1
ATOM 1593 C C . LEU A 1 215 ? -25.088 22.430 25.298 1.00 92.75 215 LEU A C 1
ATOM 1595 O O . LEU A 1 215 ? -25.244 22.527 24.080 1.00 92.75 215 LEU A O 1
ATOM 1599 N N . ASN A 1 216 ? -26.047 22.747 26.170 1.00 91.44 216 ASN A N 1
ATOM 1600 C CA . ASN A 1 216 ? -27.360 23.292 25.807 1.00 91.44 216 ASN A CA 1
ATOM 1601 C C . ASN A 1 216 ? -27.926 24.167 26.938 1.00 91.44 216 ASN A C 1
ATOM 1603 O O . ASN A 1 216 ? -27.366 24.196 28.029 1.00 91.44 216 ASN A O 1
ATOM 1607 N N . ASP A 1 217 ? -29.058 24.831 26.700 1.00 92.81 217 ASP A N 1
ATOM 1608 C CA . ASP A 1 217 ? -29.659 25.768 27.663 1.00 92.81 217 ASP A CA 1
ATOM 1609 C C . ASP A 1 217 ? -30.018 25.119 29.016 1.00 92.81 217 ASP A C 1
ATOM 1611 O O . ASP A 1 217 ? -29.972 25.784 30.049 1.00 92.81 217 ASP A O 1
ATOM 1615 N N . ARG A 1 218 ? -30.341 23.814 29.037 1.00 92.88 218 ARG A N 1
ATOM 1616 C CA . ARG A 1 218 ? -30.635 23.058 30.271 1.00 92.88 218 ARG A CA 1
ATOM 1617 C C . ARG A 1 218 ? -29.362 22.646 31.013 1.00 92.88 218 ARG A C 1
ATOM 1619 O O . ARG A 1 218 ? -29.359 22.591 32.238 1.00 92.88 218 ARG A O 1
ATOM 1626 N N . LEU A 1 219 ? -28.309 22.300 30.276 1.00 94.19 219 LEU A N 1
ATOM 1627 C CA . LEU A 1 219 ? -27.033 21.794 30.789 1.00 94.19 219 LEU A CA 1
ATOM 1628 C C . LEU A 1 219 ? -25.882 22.590 30.142 1.00 94.19 219 LEU A C 1
ATOM 1630 O O . LEU A 1 219 ? -25.259 22.111 29.183 1.00 94.19 219 LEU A O 1
ATOM 1634 N N . PRO A 1 220 ? -25.637 23.826 30.621 1.00 93.25 220 PRO A N 1
ATOM 1635 C CA . PRO A 1 220 ? -24.781 24.789 29.928 1.00 93.25 220 PRO A CA 1
ATOM 1636 C C . PRO A 1 220 ? -23.283 24.580 30.172 1.00 93.25 220 PRO A C 1
ATOM 1638 O O . PRO A 1 220 ? -22.470 25.109 29.418 1.00 93.25 220 PRO A O 1
ATOM 1641 N N . ASP A 1 221 ? -22.900 23.816 31.196 1.00 93.00 221 ASP A N 1
ATOM 1642 C CA . ASP A 1 221 ? -21.506 23.668 31.612 1.00 93.00 221 ASP A CA 1
ATOM 1643 C C . ASP A 1 221 ? -21.180 22.276 32.189 1.00 93.00 221 ASP A C 1
ATOM 1645 O O . ASP A 1 221 ? -22.038 21.401 32.343 1.00 93.00 221 ASP A O 1
ATOM 1649 N N . ALA A 1 222 ? -19.898 22.067 32.505 1.00 92.44 222 ALA A N 1
ATOM 1650 C CA . ALA A 1 222 ? -19.382 20.821 33.063 1.00 92.44 222 ALA A CA 1
ATOM 1651 C C . ALA A 1 222 ? -20.017 20.446 34.409 1.00 92.44 222 ALA A C 1
ATOM 1653 O O . ALA A 1 222 ? -20.205 19.261 34.681 1.00 92.44 222 ALA A O 1
ATOM 1654 N N . ALA A 1 223 ? -20.327 21.431 35.257 1.00 93.25 223 ALA A N 1
ATOM 1655 C CA . ALA A 1 223 ? -20.871 21.193 36.588 1.00 93.25 223 ALA A CA 1
ATOM 1656 C C . ALA A 1 223 ? -22.325 20.712 36.501 1.00 93.25 223 ALA A C 1
ATOM 1658 O O . ALA A 1 223 ? -22.681 19.727 37.151 1.00 93.25 223 ALA A O 1
ATOM 1659 N N . ALA A 1 224 ? -23.127 21.334 35.633 1.00 94.56 224 ALA A N 1
ATOM 1660 C CA . ALA A 1 224 ? -24.490 20.914 35.332 1.00 94.56 224 ALA A CA 1
ATOM 1661 C C . ALA A 1 224 ? -24.521 19.483 34.776 1.00 94.56 224 ALA A C 1
ATOM 1663 O O . ALA A 1 224 ? -25.300 18.649 35.239 1.00 94.56 224 ALA A O 1
ATOM 1664 N N . TRP A 1 225 ? -23.621 19.161 33.841 1.00 95.12 225 TRP A N 1
ATOM 1665 C CA . TRP A 1 225 ? -23.494 17.802 33.314 1.00 95.12 225 TRP A CA 1
ATOM 1666 C C . TRP A 1 225 ? -23.031 16.792 34.366 1.00 95.12 225 TRP A C 1
ATOM 1668 O O . TRP A 1 225 ? -23.607 15.711 34.454 1.00 95.12 225 TRP A O 1
ATOM 1678 N N . LYS A 1 226 ? -22.054 17.134 35.212 1.00 94.81 226 LYS A N 1
ATOM 1679 C CA . LYS A 1 226 ? -21.593 16.259 36.302 1.00 94.81 226 LYS A CA 1
ATOM 1680 C C . LYS A 1 226 ? -22.719 15.963 37.298 1.00 94.81 226 LYS A C 1
ATOM 1682 O O . LYS A 1 226 ? -22.874 14.815 37.704 1.00 94.81 226 LYS A O 1
ATOM 1687 N N . ALA A 1 227 ? -23.533 16.963 37.643 1.00 95.06 227 ALA A N 1
ATOM 1688 C CA . ALA A 1 227 ? -24.704 16.784 38.499 1.00 95.06 227 ALA A CA 1
ATOM 1689 C C . ALA A 1 227 ? -25.777 15.898 37.840 1.00 95.06 227 ALA A C 1
ATOM 1691 O O . ALA A 1 227 ? -26.313 15.002 38.490 1.00 95.06 227 ALA A O 1
ATOM 1692 N N . ALA A 1 228 ? -26.052 16.096 36.546 1.00 96.19 228 ALA A N 1
ATOM 1693 C CA . ALA A 1 228 ? -27.006 15.278 35.797 1.00 96.19 228 ALA A CA 1
ATOM 1694 C C . ALA A 1 228 ? -26.555 13.810 35.670 1.00 96.19 228 ALA A C 1
ATOM 1696 O O . ALA A 1 228 ? -27.356 12.899 35.869 1.00 96.19 228 ALA A O 1
ATOM 1697 N N . LEU A 1 229 ? -25.266 13.570 35.404 1.00 95.94 229 LEU A N 1
ATOM 1698 C CA . LEU A 1 229 ? -24.680 12.226 35.393 1.00 95.94 229 LEU A CA 1
ATOM 1699 C C . LEU A 1 229 ? -24.771 11.570 36.777 1.00 95.94 229 LEU A C 1
ATOM 1701 O O . LEU A 1 229 ? -25.211 10.425 36.881 1.00 95.94 229 LEU A O 1
ATOM 1705 N N . ALA A 1 230 ? -24.445 12.304 37.844 1.00 95.75 230 ALA A N 1
ATOM 1706 C CA . ALA A 1 230 ? -24.559 11.800 39.211 1.00 95.75 230 ALA A CA 1
ATOM 1707 C C . ALA A 1 230 ? -26.010 11.430 39.571 1.00 95.75 230 ALA A C 1
ATOM 1709 O O . ALA A 1 230 ? -26.239 10.378 40.167 1.00 95.75 230 ALA A O 1
ATOM 1710 N N . ALA A 1 231 ? -26.994 12.235 39.152 1.00 96.44 231 ALA A N 1
ATOM 1711 C CA . ALA A 1 231 ? -28.417 11.929 39.322 1.00 96.44 231 ALA A CA 1
ATOM 1712 C C . ALA A 1 231 ? -28.849 10.663 38.556 1.00 96.44 231 ALA A C 1
ATOM 1714 O O . ALA A 1 231 ? -29.707 9.921 39.029 1.00 96.44 231 ALA A O 1
ATOM 1715 N N . ALA A 1 232 ? -28.204 10.367 37.423 1.00 96.12 232 ALA A N 1
ATOM 1716 C CA . ALA A 1 232 ? -28.361 9.112 36.683 1.00 96.12 232 ALA A CA 1
ATOM 1717 C C . ALA A 1 232 ? -27.571 7.929 37.293 1.00 96.12 232 ALA A C 1
ATOM 1719 O O . ALA A 1 232 ? -27.518 6.838 36.717 1.00 96.12 232 ALA A O 1
ATOM 1720 N N . GLY A 1 233 ? -26.922 8.121 38.447 1.00 96.25 233 GLY A N 1
ATOM 1721 C CA . GLY A 1 233 ? -26.091 7.109 39.097 1.00 96.25 233 GLY A CA 1
ATOM 1722 C C . GLY A 1 233 ? -24.807 6.798 38.324 1.00 96.25 233 GLY A C 1
ATOM 1723 O O . GLY A 1 233 ? -24.371 5.641 38.304 1.00 96.25 233 GLY A O 1
ATOM 1724 N N . LEU A 1 234 ? -24.246 7.799 37.641 1.00 96.06 234 LEU A N 1
ATOM 1725 C CA . LEU A 1 234 ? -22.986 7.738 36.905 1.00 96.06 234 LEU A CA 1
ATOM 1726 C C . LEU A 1 234 ? -21.982 8.716 37.521 1.00 96.06 234 LEU A C 1
ATOM 1728 O O . LEU A 1 234 ? -22.214 9.923 37.551 1.00 96.06 234 LEU A O 1
ATOM 1732 N N . THR A 1 235 ? -20.841 8.200 37.972 1.00 93.88 235 THR A N 1
ATOM 1733 C CA . THR A 1 235 ? -19.784 9.009 38.589 1.00 93.88 235 THR A CA 1
ATOM 1734 C C . THR A 1 235 ? -18.556 9.022 37.682 1.00 93.88 235 THR A C 1
ATOM 1736 O O . THR A 1 235 ? -17.934 7.969 37.525 1.00 93.88 235 THR A O 1
ATOM 1739 N N . PRO A 1 236 ? -18.196 10.172 37.077 1.00 91.69 236 PRO A N 1
ATOM 1740 C CA . PRO A 1 236 ? -16.974 10.306 36.286 1.00 91.69 236 PRO A CA 1
ATOM 1741 C C . PRO A 1 236 ? -15.727 9.885 37.070 1.00 91.69 236 PRO A C 1
ATOM 1743 O O . PRO A 1 236 ? -15.597 10.220 38.247 1.00 91.69 236 PRO A O 1
ATOM 1746 N N . SER A 1 237 ? -14.815 9.162 36.420 1.00 85.69 237 SER A N 1
ATOM 1747 C CA . SER A 1 237 ? -13.562 8.680 37.016 1.00 85.69 237 SER A CA 1
ATOM 1748 C C . SER A 1 237 ? -12.523 9.793 37.181 1.00 85.69 237 SER A C 1
ATOM 1750 O O . SER A 1 237 ? -11.731 9.758 38.121 1.00 85.69 237 SER A O 1
ATOM 1752 N N . ALA A 1 238 ? -12.538 10.788 36.290 1.00 77.75 238 ALA A N 1
ATOM 1753 C CA . ALA A 1 238 ? -11.691 11.971 36.362 1.00 77.75 238 ALA A CA 1
ATOM 1754 C C . ALA A 1 238 ? -12.409 13.133 37.063 1.00 77.75 238 ALA A C 1
ATOM 1756 O O . ALA A 1 238 ? -13.598 13.387 36.849 1.00 77.75 238 ALA A O 1
ATOM 1757 N N . GLU A 1 239 ? -11.661 13.879 37.876 1.00 69.62 239 GLU A N 1
ATOM 1758 C CA . GLU A 1 239 ? -12.195 15.032 38.602 1.00 69.62 239 GLU A CA 1
ATOM 1759 C C . GLU A 1 239 ? -12.530 16.200 37.658 1.00 69.62 239 GLU A C 1
ATOM 1761 O O . GLU A 1 239 ? -13.575 16.844 37.825 1.00 69.62 239 GLU A O 1
ATOM 1766 N N . THR A 1 240 ? -11.698 16.380 36.624 1.00 77.75 240 THR A N 1
ATOM 1767 C CA . THR A 1 240 ? -11.818 17.409 35.584 1.00 77.75 240 THR A CA 1
ATOM 1768 C C . THR A 1 240 ? -12.115 16.760 34.229 1.00 77.75 240 THR A C 1
ATOM 1770 O O . THR A 1 240 ? -11.304 15.961 33.757 1.00 77.75 240 THR A O 1
ATOM 1773 N N . PRO A 1 241 ? -13.245 17.084 33.576 1.00 81.88 241 PRO A N 1
ATOM 1774 C CA . PRO A 1 241 ? -13.554 16.557 32.254 1.00 81.88 241 PRO A CA 1
ATOM 1775 C C . PRO A 1 241 ? -12.763 17.269 31.151 1.00 81.88 241 PRO A C 1
ATOM 1777 O O . PRO A 1 241 ? -12.342 18.417 31.306 1.00 81.88 241 PRO A O 1
ATOM 1780 N N . LEU A 1 242 ? -12.609 16.607 30.002 1.00 84.56 242 LEU A N 1
ATOM 1781 C CA . LEU A 1 242 ? -12.002 17.224 28.823 1.00 84.56 242 LEU A CA 1
ATOM 1782 C C . LEU A 1 242 ? -13.038 18.116 28.129 1.00 84.56 242 LEU A C 1
ATOM 1784 O O . LEU A 1 242 ? -14.117 17.642 27.777 1.00 84.56 242 LEU A O 1
ATOM 1788 N N . VAL A 1 243 ? -12.719 19.393 27.922 1.00 83.75 243 VAL A N 1
ATOM 1789 C CA . VAL A 1 243 ? -13.625 20.367 27.294 1.00 83.75 243 VAL A CA 1
ATOM 1790 C C . VAL A 1 243 ? -13.096 20.744 25.912 1.00 83.75 243 VAL A C 1
ATOM 1792 O O . VAL A 1 243 ? -12.002 21.288 25.792 1.00 83.75 243 VAL A O 1
ATOM 1795 N N . GLU A 1 244 ? -13.890 20.489 24.871 1.00 83.94 244 GLU A N 1
ATOM 1796 C CA . GLU A 1 244 ? -13.569 20.803 23.475 1.00 83.94 244 GLU A CA 1
ATOM 1797 C C . GLU A 1 244 ? -14.698 21.626 22.844 1.00 83.94 244 GLU A C 1
ATOM 1799 O O . GLU A 1 244 ? -15.732 21.097 22.434 1.00 83.94 244 GLU A O 1
ATOM 1804 N N . SER A 1 245 ? -14.493 22.940 22.722 1.00 82.56 245 SER A N 1
ATOM 1805 C CA . SER A 1 245 ? -15.438 23.898 22.121 1.00 82.56 245 SER A CA 1
ATOM 1806 C C . SER A 1 245 ? -16.849 23.862 22.732 1.00 82.56 245 SER A C 1
ATOM 1808 O O . SER A 1 245 ? -17.143 24.631 23.640 1.00 82.56 245 SER A O 1
ATOM 1810 N N . ARG A 1 246 ? -17.733 22.994 22.223 1.00 84.06 246 ARG A N 1
ATOM 1811 C CA . ARG A 1 246 ? -19.133 22.822 22.663 1.00 84.06 246 ARG A CA 1
ATOM 1812 C C . ARG A 1 246 ? -19.433 21.429 23.218 1.00 84.06 246 ARG A C 1
ATOM 1814 O O . ARG A 1 246 ? -20.597 21.102 23.453 1.00 84.06 246 ARG A O 1
ATOM 1821 N N . GLN A 1 247 ? -18.404 20.608 23.389 1.00 91.19 247 GLN A N 1
ATOM 1822 C CA . GLN A 1 247 ? -18.521 19.262 23.916 1.00 91.19 247 GLN A CA 1
ATOM 1823 C C . GLN A 1 247 ? -17.681 19.106 25.174 1.00 91.19 247 GLN A C 1
ATOM 1825 O O . GLN A 1 247 ? -16.618 19.712 25.319 1.00 91.19 247 GLN A O 1
ATOM 1830 N N . ILE A 1 248 ? -18.175 18.277 26.082 1.00 93.19 248 ILE A N 1
ATOM 1831 C CA . ILE A 1 248 ? -17.458 17.877 27.286 1.00 93.19 248 ILE A CA 1
ATOM 1832 C C . ILE A 1 248 ? -17.376 16.357 27.282 1.00 93.19 248 ILE A C 1
ATOM 1834 O O . ILE A 1 248 ? -18.341 15.684 26.925 1.00 93.19 248 ILE A O 1
ATOM 1838 N N . ARG A 1 249 ? -16.225 15.808 27.657 1.00 94.31 249 ARG A N 1
ATOM 1839 C CA . ARG A 1 249 ? -16.010 14.367 27.731 1.00 94.31 249 ARG A CA 1
ATOM 1840 C C . ARG A 1 249 ? -15.766 13.943 29.169 1.00 94.31 249 ARG A C 1
ATOM 1842 O O . ARG A 1 249 ? -14.862 14.459 29.828 1.00 94.31 249 ARG A O 1
ATOM 1849 N N . PHE A 1 250 ? -16.555 12.980 29.626 1.00 94.75 250 PHE A N 1
ATOM 1850 C CA . PHE A 1 250 ? -16.412 12.332 30.924 1.00 94.75 250 PHE A CA 1
ATOM 1851 C C . PHE A 1 250 ? -16.003 10.883 30.707 1.00 94.75 250 PHE A C 1
ATOM 1853 O O . PHE A 1 250 ? -16.671 10.162 29.975 1.00 94.75 250 PHE A O 1
ATOM 1860 N N . GLU A 1 251 ? -14.929 10.442 31.347 1.00 94.25 251 GLU A N 1
ATOM 1861 C CA . GLU A 1 251 ? -14.616 9.017 31.425 1.00 94.25 251 GLU A CA 1
ATOM 1862 C C . GLU A 1 251 ? -15.362 8.404 32.616 1.00 94.25 251 GLU A C 1
ATOM 1864 O O . GLU A 1 251 ? -15.457 9.015 33.682 1.00 94.25 251 GLU A O 1
ATOM 1869 N N . LEU A 1 252 ? -15.919 7.212 32.432 1.00 94.75 252 LEU A N 1
ATOM 1870 C CA . LEU A 1 252 ? -16.652 6.452 33.437 1.00 94.75 252 LEU A CA 1
ATOM 1871 C C . LEU A 1 252 ? -16.042 5.059 33.538 1.00 94.75 252 LEU A C 1
ATOM 1873 O O . LEU A 1 252 ? -15.858 4.407 32.515 1.00 94.75 252 LEU A O 1
ATOM 1877 N N . LYS A 1 253 ? -15.792 4.593 34.767 1.00 94.56 253 LYS A N 1
ATOM 1878 C CA . LYS A 1 253 ? -15.295 3.238 35.038 1.00 94.56 253 LYS A CA 1
ATOM 1879 C C . LYS A 1 253 ? -16.347 2.413 35.764 1.00 94.56 253 LYS A C 1
ATOM 1881 O O . LYS A 1 253 ? -16.735 2.756 36.880 1.00 94.56 253 LYS A O 1
ATOM 1886 N N . LEU A 1 254 ? -16.828 1.358 35.118 1.00 93.69 254 LEU A N 1
ATOM 1887 C CA . LEU A 1 254 ? -17.831 0.436 35.644 1.00 93.69 254 LEU A CA 1
ATOM 1888 C C . LEU A 1 254 ? -17.883 -0.837 34.785 1.00 93.69 254 LEU A C 1
ATOM 1890 O O . LEU A 1 254 ? -17.635 -0.745 33.589 1.00 93.69 254 LEU A O 1
ATOM 1894 N N . PRO A 1 255 ? -18.273 -1.995 35.343 1.00 93.69 255 PRO A N 1
ATOM 1895 C CA . PRO A 1 255 ? -18.374 -3.230 34.574 1.00 93.69 255 PRO A CA 1
ATOM 1896 C C . PRO A 1 255 ? -19.284 -3.095 33.352 1.00 93.69 255 PRO A C 1
ATOM 1898 O O . PRO A 1 255 ? -20.407 -2.596 33.483 1.00 93.69 255 PRO A O 1
ATOM 1901 N N . ASN A 1 256 ? -18.826 -3.574 32.190 1.00 93.00 256 ASN A N 1
ATOM 1902 C CA . ASN A 1 256 ? -19.585 -3.502 30.934 1.00 93.00 256 ASN A CA 1
ATOM 1903 C C . ASN A 1 256 ? -20.076 -2.064 30.658 1.00 93.00 256 ASN A C 1
ATOM 1905 O O . ASN A 1 256 ? -21.283 -1.791 30.575 1.00 93.00 256 ASN A O 1
ATOM 1909 N N . ALA A 1 257 ? -19.127 -1.127 30.615 1.00 94.06 257 ALA A N 1
ATOM 1910 C CA . ALA A 1 257 ? -19.382 0.298 30.742 1.00 94.06 257 ALA A CA 1
ATOM 1911 C C . ALA A 1 257 ? -20.299 0.837 29.650 1.00 94.06 257 ALA A C 1
ATOM 1913 O O . ALA A 1 257 ? -21.298 1.472 29.973 1.00 94.06 257 ALA A O 1
ATOM 1914 N N . VAL A 1 258 ? -20.019 0.555 28.376 1.00 94.38 258 VAL A N 1
ATOM 1915 C CA . VAL A 1 258 ? -20.778 1.147 27.264 1.00 94.38 258 VAL A CA 1
ATOM 1916 C C . VAL A 1 258 ? -22.280 0.818 27.350 1.00 94.38 258 VAL A C 1
ATOM 1918 O O . VAL A 1 258 ? -23.064 1.761 27.483 1.00 94.38 258 VAL A O 1
ATOM 1921 N N . PRO A 1 259 ? -22.731 -0.456 27.385 1.00 95.69 259 PRO A N 1
ATOM 1922 C CA . PRO A 1 259 ? -24.162 -0.761 27.489 1.00 95.69 259 PRO A CA 1
ATOM 1923 C C . PRO A 1 259 ? -24.808 -0.222 28.770 1.00 95.69 259 PRO A C 1
ATOM 1925 O O . PRO A 1 259 ? -25.936 0.282 28.742 1.00 95.69 259 PRO A O 1
ATOM 1928 N N . THR A 1 260 ? -24.093 -0.302 29.896 1.00 95.94 260 THR A N 1
ATOM 1929 C CA . THR A 1 260 ? -24.611 0.130 31.200 1.00 95.94 260 THR A CA 1
ATOM 1930 C C . THR A 1 260 ? -24.817 1.642 31.245 1.00 95.94 260 THR A C 1
ATOM 1932 O O . THR A 1 260 ? -25.864 2.119 31.688 1.00 95.94 260 THR A O 1
ATOM 1935 N N . VAL A 1 261 ? -23.842 2.406 30.750 1.00 96.56 261 VAL A N 1
ATOM 1936 C CA . VAL A 1 261 ? -23.904 3.866 30.660 1.00 96.56 261 VAL A CA 1
ATOM 1937 C C . VAL A 1 261 ? -24.996 4.293 29.691 1.00 96.56 261 VAL A C 1
ATOM 1939 O O . VAL A 1 261 ? -25.833 5.108 30.069 1.00 96.56 261 VAL A O 1
ATOM 1942 N N . THR A 1 262 ? -25.056 3.715 28.487 1.00 96.62 262 THR A N 1
ATOM 1943 C CA . THR A 1 262 ? -26.107 4.031 27.507 1.00 96.62 262 THR A CA 1
ATOM 1944 C C . THR A 1 262 ? -27.501 3.833 28.100 1.00 96.62 262 THR A C 1
ATOM 1946 O O . THR A 1 262 ? -28.337 4.730 27.999 1.00 96.62 262 THR A O 1
ATOM 1949 N N . THR A 1 263 ? -27.734 2.711 28.786 1.00 97.12 263 THR A N 1
ATOM 1950 C CA . THR A 1 263 ? -29.025 2.412 29.428 1.00 97.12 263 THR A CA 1
ATOM 1951 C C . THR A 1 263 ? -29.379 3.446 30.500 1.00 97.12 263 THR A C 1
ATOM 1953 O O . THR A 1 263 ? -30.502 3.950 30.532 1.00 97.12 263 THR A O 1
ATOM 1956 N N . LYS A 1 264 ? -28.419 3.816 31.359 1.00 97.19 264 LYS A N 1
ATOM 1957 C CA . LYS A 1 264 ? -28.626 4.822 32.413 1.00 97.19 264 LYS A CA 1
ATOM 1958 C C . LYS A 1 264 ? -28.893 6.221 31.852 1.00 97.19 264 LYS A C 1
ATOM 1960 O O . LYS A 1 264 ? -29.778 6.911 32.349 1.00 97.19 264 LYS A O 1
ATOM 1965 N N . LEU A 1 265 ? -28.170 6.629 30.808 1.00 97.00 265 LEU A N 1
ATOM 1966 C CA . LEU A 1 265 ? -28.367 7.926 30.150 1.00 97.00 265 LEU A CA 1
ATOM 1967 C C . LEU A 1 265 ? -29.731 8.015 29.456 1.00 97.00 265 LEU A C 1
ATOM 1969 O O . LEU A 1 265 ? -30.382 9.056 29.528 1.00 97.00 265 LEU A O 1
ATOM 1973 N N . GLN A 1 266 ? -30.181 6.924 28.829 1.00 96.25 266 GLN A N 1
ATOM 1974 C CA . GLN A 1 266 ? -31.512 6.834 28.224 1.00 96.25 266 GLN A CA 1
ATOM 1975 C C . GLN A 1 266 ? -32.621 6.908 29.276 1.00 96.25 266 GLN A C 1
ATOM 1977 O O . GLN A 1 266 ? -33.554 7.689 29.112 1.00 96.25 266 GLN A O 1
ATOM 1982 N N . ALA A 1 267 ? -32.500 6.157 30.376 1.00 97.12 267 ALA A N 1
ATOM 1983 C CA . ALA A 1 267 ? -33.465 6.195 31.477 1.00 97.12 267 ALA A CA 1
ATOM 1984 C C . ALA A 1 267 ? -33.550 7.578 32.154 1.00 97.12 267 ALA A C 1
ATOM 1986 O O . ALA A 1 267 ? -34.601 7.947 32.666 1.00 97.12 267 ALA A O 1
ATOM 1987 N N . ALA A 1 268 ? -32.455 8.344 32.137 1.00 96.50 268 ALA A N 1
ATOM 1988 C CA . ALA A 1 268 ? -32.386 9.710 32.652 1.00 96.50 268 ALA A CA 1
ATOM 1989 C C . ALA A 1 268 ? -32.739 10.795 31.611 1.00 96.50 268 ALA A C 1
ATOM 1991 O O . ALA A 1 268 ? -32.587 11.984 31.898 1.00 96.50 268 ALA A O 1
ATOM 1992 N N . GLU A 1 269 ? -33.167 10.412 30.400 1.00 96.50 269 GLU A N 1
ATOM 1993 C CA . GLU A 1 269 ? -33.532 11.332 29.311 1.00 96.50 269 GLU A CA 1
ATOM 1994 C C . GLU A 1 269 ? -32.425 12.358 28.979 1.00 96.50 269 GLU A C 1
ATOM 1996 O O . GLU A 1 269 ? -32.659 13.543 28.702 1.00 96.50 269 GLU A O 1
ATOM 2001 N N . LEU A 1 270 ? -31.167 11.912 29.013 1.00 95.19 270 LEU A N 1
ATOM 2002 C CA . LEU A 1 270 ? -30.000 12.720 28.658 1.00 95.19 270 LEU A CA 1
ATOM 2003 C C . LEU A 1 270 ? -29.687 12.581 27.159 1.00 95.19 270 LEU A C 1
ATOM 2005 O O . LEU A 1 270 ? -28.625 12.127 26.765 1.00 95.19 270 LEU A O 1
ATOM 2009 N N . PHE A 1 271 ? -30.608 12.996 26.287 1.00 87.38 271 PHE A N 1
ATOM 2010 C CA . PHE A 1 271 ? -30.505 12.769 24.832 1.00 87.38 271 PHE A CA 1
ATOM 2011 C C . PHE A 1 271 ? -29.374 13.539 24.114 1.00 87.38 271 PHE A C 1
ATOM 2013 O O . PHE A 1 271 ? -29.093 13.280 22.948 1.00 87.38 271 PHE A O 1
ATOM 2020 N N . GLY A 1 272 ? -28.694 14.465 24.801 1.00 87.88 272 GLY A N 1
ATOM 2021 C CA . GLY A 1 272 ? -27.532 15.207 24.288 1.00 87.88 272 GLY A CA 1
ATOM 2022 C C . GLY A 1 272 ? -26.186 14.491 24.458 1.00 87.88 272 GLY A C 1
ATOM 2023 O O . GLY A 1 272 ? -25.146 15.153 24.410 1.00 87.88 272 GLY A O 1
ATOM 2024 N N . THR A 1 273 ? -26.199 13.180 24.718 1.00 94.81 273 THR A N 1
ATOM 2025 C CA . THR A 1 273 ? -25.005 12.381 25.022 1.00 94.81 273 THR A CA 1
ATOM 2026 C C . THR A 1 273 ? -24.720 11.315 23.970 1.00 94.81 273 THR A C 1
ATOM 2028 O O . THR A 1 273 ? -25.639 10.655 23.487 1.00 94.81 273 THR A O 1
ATOM 2031 N N . ARG A 1 274 ? -23.437 11.078 23.697 1.00 95.06 274 ARG A N 1
ATOM 2032 C CA . ARG A 1 274 ? -22.910 9.914 22.979 1.00 95.06 274 ARG A CA 1
ATOM 2033 C C . ARG A 1 274 ? -22.000 9.132 23.922 1.00 95.06 274 ARG A C 1
ATOM 2035 O O . ARG A 1 274 ? -21.265 9.740 24.695 1.00 95.06 274 ARG A O 1
ATOM 2042 N N . VAL A 1 275 ? -22.053 7.806 23.858 1.00 96.06 275 VAL A N 1
ATOM 2043 C CA . VAL A 1 275 ? -21.174 6.920 24.631 1.00 96.06 275 VAL A CA 1
ATOM 2044 C C . VAL A 1 275 ? -20.230 6.238 23.657 1.00 96.06 275 VAL A C 1
ATOM 2046 O O . VAL A 1 275 ? -20.682 5.494 22.791 1.00 96.06 275 VAL A O 1
ATOM 2049 N N . ASP A 1 276 ? -18.943 6.508 23.807 1.00 94.25 276 ASP A N 1
ATOM 2050 C CA . ASP A 1 276 ? -17.874 5.903 23.024 1.00 94.25 276 ASP A CA 1
ATOM 2051 C C . ASP A 1 276 ? -17.109 4.905 23.917 1.00 94.25 276 ASP A C 1
ATOM 2053 O O . ASP A 1 276 ? -16.924 5.170 25.112 1.00 94.25 276 ASP A O 1
ATOM 2057 N N . PRO A 1 277 ? -16.668 3.750 23.393 1.00 93.31 277 PRO A N 1
ATOM 2058 C CA . PRO A 1 277 ? -15.770 2.872 24.134 1.00 93.31 277 PRO A CA 1
ATOM 2059 C C . PRO A 1 277 ? -14.411 3.547 24.339 1.00 93.31 277 PRO A C 1
ATOM 2061 O O . PRO A 1 277 ? -13.967 4.345 23.510 1.00 93.31 277 PRO A O 1
ATOM 2064 N N . VAL A 1 278 ? -13.728 3.206 25.431 1.00 91.62 278 VAL A N 1
ATOM 2065 C CA . VAL A 1 278 ? -12.336 3.620 25.635 1.00 91.62 278 VAL A CA 1
ATOM 2066 C C . VAL A 1 278 ? -11.409 2.575 25.026 1.00 91.62 278 VAL A C 1
ATOM 2068 O O . VAL A 1 278 ? -11.549 1.380 25.281 1.00 91.62 278 VAL A O 1
ATOM 2071 N N . THR A 1 279 ? -10.464 3.036 24.210 1.00 90.88 279 THR A N 1
ATOM 2072 C CA . THR A 1 279 ? -9.439 2.204 23.573 1.00 90.88 279 THR A CA 1
ATOM 2073 C C . THR A 1 279 ? -8.073 2.471 24.185 1.00 90.88 279 THR A C 1
ATOM 2075 O O . THR A 1 279 ? -7.638 3.624 24.226 1.00 90.88 279 THR A O 1
ATOM 2078 N N . HIS A 1 280 ? -7.363 1.417 24.581 1.00 90.38 280 HIS A N 1
ATOM 2079 C CA . HIS A 1 280 ? -5.960 1.491 24.985 1.00 90.38 280 HIS A CA 1
ATOM 2080 C C . HIS A 1 280 ? -5.058 1.052 23.841 1.00 90.38 280 HIS A C 1
ATOM 2082 O O . HIS A 1 280 ? -5.298 0.031 23.196 1.00 90.38 280 HIS A O 1
ATOM 2088 N N . HIS A 1 281 ? -4.006 1.827 23.604 1.00 91.44 281 HIS A N 1
ATOM 2089 C CA . HIS A 1 281 ? -3.044 1.547 22.551 1.00 91.44 281 HIS A CA 1
ATOM 2090 C C . HIS A 1 281 ? -1.852 0.776 23.109 1.00 91.44 281 HIS A C 1
ATOM 2092 O O . HIS A 1 281 ? -1.143 1.260 23.994 1.00 91.44 281 HIS A O 1
ATOM 2098 N N . HIS A 1 282 ? -1.597 -0.402 22.553 1.00 93.19 282 HIS A N 1
ATOM 2099 C CA . HIS A 1 282 ? -0.454 -1.229 22.904 1.00 93.19 282 HIS A CA 1
ATOM 2100 C C . HIS A 1 282 ? 0.414 -1.488 21.677 1.00 93.19 282 HIS A C 1
ATOM 2102 O O . HIS A 1 282 ? -0.075 -1.621 20.558 1.00 93.19 282 HIS A O 1
ATOM 2108 N N . GLN A 1 283 ? 1.723 -1.597 21.893 1.00 94.12 283 GLN A N 1
ATOM 2109 C CA . GLN A 1 283 ? 2.678 -1.918 20.839 1.00 94.12 283 GLN A CA 1
ATOM 2110 C C . GLN A 1 283 ? 3.674 -2.976 21.302 1.00 94.12 283 GLN A C 1
ATOM 2112 O O . GLN A 1 283 ? 4.049 -3.031 22.472 1.00 94.12 283 GLN A O 1
ATOM 2117 N N . THR A 1 284 ? 4.112 -3.803 20.362 1.00 95.69 284 THR A N 1
ATOM 2118 C CA . THR A 1 284 ? 5.111 -4.856 20.561 1.00 95.69 284 THR A CA 1
ATOM 2119 C C . THR A 1 284 ? 5.761 -5.210 19.221 1.00 95.69 284 THR A C 1
ATOM 2121 O O . THR A 1 284 ? 5.548 -4.518 18.222 1.00 95.69 284 THR A O 1
ATOM 2124 N N . THR A 1 285 ? 6.562 -6.270 19.182 1.00 95.75 285 THR A N 1
ATOM 2125 C CA . THR A 1 285 ? 7.116 -6.829 17.946 1.00 95.75 285 THR A CA 1
ATOM 2126 C C . THR A 1 285 ? 6.503 -8.184 17.621 1.00 95.75 285 THR A C 1
ATOM 2128 O O . THR A 1 285 ? 6.009 -8.883 18.507 1.00 95.75 285 THR A O 1
ATOM 2131 N N . TRP A 1 286 ? 6.555 -8.582 16.350 1.00 96.00 286 TRP A N 1
ATOM 2132 C CA . TRP A 1 286 ? 6.070 -9.891 15.913 1.00 96.00 286 TRP A CA 1
ATOM 2133 C C . TRP A 1 286 ? 6.722 -11.045 16.685 1.00 96.00 286 TRP A C 1
ATOM 2135 O O . TRP A 1 286 ? 6.033 -11.957 17.140 1.00 96.00 286 TRP A O 1
ATOM 2145 N N . GLY A 1 287 ? 8.041 -10.980 16.899 1.00 95.56 287 GLY A N 1
ATOM 2146 C CA . GLY A 1 287 ? 8.779 -12.006 17.636 1.00 95.56 287 GLY A CA 1
ATOM 2147 C C . GLY A 1 287 ? 8.300 -12.161 19.081 1.00 95.56 287 GLY A C 1
ATOM 2148 O O . GLY A 1 287 ? 8.164 -13.283 19.560 1.00 95.56 287 GLY A O 1
ATOM 2149 N N . ALA A 1 288 ? 7.956 -11.055 19.748 1.00 95.19 288 ALA A N 1
ATOM 2150 C CA . ALA A 1 288 ? 7.460 -11.069 21.125 1.00 95.19 288 ALA A CA 1
ATOM 2151 C C . ALA A 1 288 ? 6.052 -11.678 21.264 1.00 95.19 288 ALA A C 1
ATOM 2153 O O . ALA A 1 288 ? 5.656 -12.065 22.360 1.00 95.19 288 ALA A O 1
ATOM 2154 N N . LEU A 1 289 ? 5.296 -11.796 20.167 1.00 95.50 289 LEU A N 1
ATOM 2155 C CA . LEU A 1 289 ? 3.965 -12.403 20.179 1.00 95.50 289 LEU A CA 1
ATOM 2156 C C . LEU A 1 289 ? 3.987 -13.932 20.098 1.00 95.50 289 LEU A C 1
ATOM 2158 O O . LEU A 1 289 ? 2.947 -14.543 20.348 1.00 95.50 289 LEU A O 1
ATOM 2162 N N . ARG A 1 290 ? 5.120 -14.562 19.756 1.00 90.81 290 ARG A N 1
ATOM 2163 C CA . ARG A 1 290 ? 5.200 -16.019 19.528 1.00 90.81 290 ARG A CA 1
ATOM 2164 C C . ARG A 1 290 ? 4.823 -16.846 20.758 1.00 90.81 290 ARG A C 1
ATOM 2166 O O . ARG A 1 290 ? 4.225 -17.905 20.601 1.00 90.81 290 ARG A O 1
ATOM 2173 N N . ASP A 1 291 ? 5.085 -16.317 21.950 1.00 87.88 291 ASP A N 1
ATOM 2174 C CA . ASP A 1 291 ? 4.764 -16.964 23.228 1.00 87.88 291 ASP A CA 1
ATOM 2175 C C . ASP A 1 291 ? 3.344 -16.634 23.732 1.00 87.88 291 ASP A C 1
ATOM 2177 O O . ASP A 1 291 ? 2.993 -16.920 24.879 1.00 87.88 291 ASP A O 1
ATOM 2181 N N . SER A 1 292 ? 2.502 -16.012 22.897 1.00 92.56 292 SER A N 1
ATOM 2182 C CA . SER A 1 292 ? 1.120 -15.691 23.262 1.00 92.56 292 SER A CA 1
ATO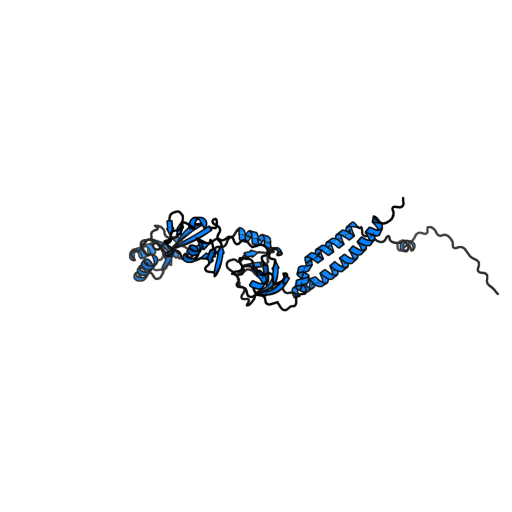M 2183 C C . SER A 1 292 ? 0.292 -16.958 23.479 1.00 92.56 292 SER A C 1
ATOM 2185 O O . SER A 1 292 ? 0.231 -17.845 22.626 1.00 92.56 292 SER A O 1
ATOM 2187 N N . ALA A 1 293 ? -0.409 -17.017 24.610 1.00 89.44 293 ALA A N 1
ATOM 2188 C CA . ALA A 1 293 ? -1.293 -18.126 24.942 1.00 89.44 293 ALA A CA 1
ATOM 2189 C C . ALA A 1 293 ? -2.517 -18.183 24.002 1.00 89.44 293 ALA A C 1
ATOM 2191 O O . ALA A 1 293 ? -2.904 -17.171 23.417 1.00 89.44 293 ALA A O 1
ATOM 2192 N N . PRO A 1 294 ? -3.209 -19.330 23.881 1.00 88.25 294 PRO A N 1
ATOM 2193 C CA . PRO A 1 294 ? -4.445 -19.426 23.096 1.00 88.25 294 PRO A CA 1
ATOM 2194 C C . PRO A 1 294 ? -5.569 -18.484 23.554 1.00 88.25 294 PRO A C 1
ATOM 2196 O O . PRO A 1 294 ? -6.467 -18.188 22.777 1.00 88.25 294 PRO A O 1
ATOM 2199 N N . THR A 1 295 ? -5.531 -18.027 24.808 1.00 87.69 295 THR A N 1
ATOM 2200 C CA . THR A 1 295 ? -6.559 -17.181 25.430 1.00 87.69 295 THR A CA 1
ATOM 2201 C C . THR A 1 295 ? -6.398 -15.683 25.154 1.00 87.69 295 THR A C 1
ATOM 2203 O O . THR A 1 295 ? -7.320 -14.924 25.446 1.00 87.69 295 THR A O 1
ATOM 2206 N N . GLY A 1 296 ? -5.259 -15.239 24.612 1.00 93.62 296 GLY A N 1
ATOM 2207 C CA . GLY A 1 296 ? -5.007 -13.825 24.326 1.00 93.62 296 GLY A CA 1
ATOM 2208 C C . GLY A 1 296 ? -3.576 -13.539 23.871 1.00 93.62 296 GLY A C 1
ATOM 2209 O O . GLY A 1 296 ? -2.745 -14.442 23.814 1.00 93.62 296 GLY A O 1
ATOM 2210 N N . PHE A 1 297 ? -3.279 -12.291 23.527 1.00 95.00 297 PHE A N 1
ATOM 2211 C CA . PHE A 1 297 ? -1.931 -11.851 23.156 1.00 95.00 297 PHE A CA 1
ATOM 2212 C C . PHE A 1 297 ? -1.162 -11.358 24.377 1.00 95.00 297 PHE A C 1
ATOM 2214 O O . PHE A 1 297 ? -1.686 -10.567 25.158 1.00 95.00 297 PHE A O 1
ATOM 2221 N N . SER A 1 298 ? 0.081 -11.816 24.538 1.00 93.62 298 SER A N 1
ATOM 2222 C CA . SER A 1 298 ? 0.955 -11.358 25.622 1.00 93.62 298 SER A CA 1
ATOM 2223 C C . SER A 1 298 ? 1.685 -10.089 25.194 1.00 93.62 298 SER A C 1
ATOM 2225 O O . SER A 1 298 ? 2.497 -10.113 24.269 1.00 93.62 298 SER A O 1
ATOM 2227 N N . ILE A 1 299 ? 1.391 -8.967 25.849 1.00 92.06 299 ILE A N 1
ATOM 2228 C CA . ILE A 1 299 ? 1.990 -7.666 25.547 1.00 92.06 299 ILE A CA 1
ATOM 2229 C C . ILE A 1 299 ? 2.451 -7.015 26.843 1.00 92.06 299 ILE A C 1
ATOM 2231 O O . ILE A 1 299 ? 1.642 -6.723 27.720 1.00 92.06 299 ILE A O 1
ATOM 2235 N N . ALA A 1 300 ? 3.762 -6.786 26.965 1.00 86.06 300 ALA A N 1
ATOM 2236 C CA . ALA A 1 300 ? 4.377 -6.160 28.139 1.00 86.06 300 ALA A CA 1
ATOM 2237 C C . ALA A 1 300 ? 3.964 -6.803 29.486 1.00 86.06 300 ALA A C 1
ATOM 2239 O O . ALA A 1 300 ? 3.844 -6.117 30.497 1.00 86.06 300 ALA A O 1
ATOM 2240 N N . GLY A 1 301 ? 3.740 -8.124 29.500 1.00 84.56 301 GLY A N 1
ATOM 2241 C CA . GLY A 1 301 ? 3.328 -8.877 30.692 1.00 84.56 301 GLY A CA 1
ATOM 2242 C C . GLY A 1 301 ? 1.816 -8.934 30.943 1.00 84.56 301 GLY A C 1
ATOM 2243 O O . GLY A 1 301 ? 1.390 -9.627 31.863 1.00 84.56 301 GLY A O 1
ATOM 2244 N N . THR A 1 302 ? 1.001 -8.275 30.116 1.00 88.62 302 THR A N 1
ATOM 2245 C CA . THR A 1 302 ? -0.466 -8.349 30.165 1.00 88.62 302 THR A CA 1
ATOM 2246 C C . THR A 1 302 ? -0.980 -9.277 29.071 1.00 88.62 302 THR A C 1
ATOM 2248 O O . THR A 1 302 ? -0.532 -9.203 27.930 1.00 88.62 302 THR A O 1
ATOM 2251 N N . THR A 1 303 ? -1.940 -10.144 29.398 1.00 93.19 303 THR A N 1
ATOM 2252 C CA . THR A 1 303 ? -2.653 -10.945 28.390 1.00 93.19 303 THR A CA 1
ATOM 2253 C C . THR A 1 303 ? -3.907 -10.204 27.953 1.00 93.19 303 THR A C 1
ATOM 2255 O O . THR A 1 303 ? -4.802 -9.992 28.767 1.00 93.19 303 THR A O 1
ATOM 2258 N N . ILE A 1 304 ? -3.974 -9.828 26.678 1.00 93.44 304 ILE A N 1
ATOM 2259 C CA . ILE A 1 304 ? -5.135 -9.172 26.073 1.00 93.44 304 ILE A CA 1
ATOM 2260 C C . ILE A 1 304 ? -6.005 -10.232 25.387 1.00 93.44 304 ILE A C 1
ATOM 2262 O O . ILE A 1 304 ? -5.536 -10.855 24.431 1.00 93.44 304 ILE A O 1
ATOM 2266 N N . PRO A 1 305 ? -7.249 -10.461 25.842 1.00 93.38 305 PRO A N 1
ATOM 2267 C CA . PRO A 1 305 ? -8.163 -11.403 25.208 1.00 93.38 305 PRO A CA 1
ATOM 2268 C C . PRO A 1 305 ? -8.520 -11.002 23.775 1.00 93.38 305 PRO A C 1
ATOM 2270 O O . PRO A 1 305 ? -8.779 -9.833 23.497 1.00 93.38 305 PRO A O 1
ATOM 2273 N N . ASP A 1 306 ? -8.655 -11.989 22.889 1.00 91.06 306 ASP A N 1
ATOM 2274 C CA . ASP A 1 306 ? -9.007 -11.761 21.478 1.00 91.06 306 ASP A CA 1
ATOM 2275 C C . ASP A 1 306 ? -10.335 -11.002 21.316 1.00 91.06 306 ASP A C 1
ATOM 2277 O O . ASP A 1 306 ? -10.484 -10.212 20.392 1.00 91.06 306 ASP A O 1
ATOM 2281 N N . ALA A 1 307 ? -11.283 -11.191 22.239 1.00 89.19 307 ALA A N 1
ATOM 2282 C CA . ALA A 1 307 ? -12.584 -10.520 22.220 1.00 89.19 307 ALA A CA 1
ATOM 2283 C C . ALA A 1 307 ? -12.517 -9.001 22.477 1.00 89.19 307 ALA A C 1
ATOM 2285 O O . ALA A 1 307 ? -13.489 -8.303 22.203 1.00 89.19 307 ALA A O 1
ATOM 2286 N N . GLN A 1 308 ? -11.405 -8.492 23.016 1.00 91.19 308 GLN A N 1
ATOM 2287 C CA . GLN A 1 308 ? -11.188 -7.055 23.232 1.00 91.19 308 GLN A CA 1
ATOM 2288 C C . GLN A 1 308 ? -10.510 -6.376 22.033 1.00 91.19 308 GLN A C 1
ATOM 2290 O O . GLN A 1 308 ? -10.305 -5.164 22.049 1.00 91.19 308 GLN A O 1
ATOM 2295 N N . LEU A 1 309 ? -10.143 -7.147 21.007 1.00 91.38 309 LEU A N 1
ATOM 2296 C CA . LEU A 1 309 ? -9.425 -6.673 19.833 1.00 91.38 309 LEU A CA 1
ATOM 2297 C C . LEU A 1 309 ? -10.369 -6.603 18.639 1.00 91.38 309 LEU A C 1
ATOM 2299 O O . LEU A 1 309 ? -10.911 -7.620 18.213 1.00 91.38 309 LEU A O 1
ATOM 2303 N N . ASP A 1 310 ? -10.514 -5.411 18.070 1.00 83.75 310 ASP A N 1
ATOM 2304 C CA . ASP A 1 310 ? -11.216 -5.236 16.797 1.00 83.75 310 ASP A CA 1
ATOM 2305 C C . ASP A 1 310 ? -10.255 -5.512 15.628 1.00 83.75 310 ASP A C 1
ATOM 2307 O O . ASP A 1 310 ? -10.373 -6.504 14.902 1.00 83.75 310 ASP A O 1
ATOM 2311 N N . LEU A 1 311 ? -9.206 -4.691 15.515 1.00 89.94 311 LEU A N 1
ATOM 2312 C CA . LEU A 1 311 ? -8.172 -4.810 14.491 1.00 89.94 311 LEU A CA 1
ATOM 2313 C C . LEU A 1 311 ? -6.775 -4.696 15.100 1.00 89.94 311 LEU A C 1
ATOM 2315 O O . LEU A 1 311 ? -6.524 -3.910 16.011 1.00 89.94 311 LEU A O 1
ATOM 2319 N N . ILE A 1 312 ? -5.844 -5.468 14.543 1.00 94.81 312 ILE A N 1
ATOM 2320 C CA . ILE A 1 312 ? -4.423 -5.426 14.884 1.00 94.81 312 ILE A CA 1
ATOM 2321 C C . ILE A 1 312 ? -3.683 -4.783 13.714 1.00 94.81 312 ILE A C 1
ATOM 2323 O O . ILE A 1 312 ? -3.762 -5.261 12.579 1.00 94.81 312 ILE A O 1
ATOM 2327 N N . GLY A 1 313 ? -2.968 -3.695 13.989 1.00 94.31 313 GLY A N 1
ATOM 2328 C CA . GLY A 1 313 ? -2.124 -2.999 13.027 1.00 94.31 313 GLY A CA 1
ATOM 2329 C C . GLY A 1 313 ? -0.752 -3.659 12.914 1.00 94.31 313 GLY A C 1
ATOM 2330 O O . GLY A 1 313 ? 0.021 -3.688 13.868 1.00 94.31 313 GLY A O 1
ATOM 2331 N N . LEU A 1 314 ? -0.417 -4.155 11.732 1.00 93.88 314 LEU A N 1
ATOM 2332 C CA . LEU A 1 314 ? 0.860 -4.785 11.417 1.00 93.88 314 LEU A CA 1
ATOM 2333 C C . LEU A 1 314 ? 1.692 -3.818 10.568 1.00 93.88 314 LEU A C 1
ATOM 2335 O O . LEU A 1 314 ? 1.361 -3.565 9.409 1.00 93.88 314 LEU A O 1
ATOM 2339 N N . TYR A 1 315 ? 2.765 -3.263 11.129 1.00 90.38 315 TYR A N 1
ATOM 2340 C CA . TYR A 1 315 ? 3.670 -2.366 10.408 1.00 90.38 315 TYR A CA 1
ATOM 2341 C C . TYR A 1 315 ? 4.735 -3.182 9.685 1.00 90.38 315 TYR A C 1
ATOM 2343 O O . TYR A 1 315 ? 5.852 -3.355 10.173 1.00 90.38 315 TYR A O 1
ATOM 2351 N N . VAL A 1 316 ? 4.349 -3.691 8.520 1.00 83.62 316 VAL A N 1
ATOM 2352 C CA . VAL A 1 316 ? 5.205 -4.512 7.663 1.00 83.62 316 VAL A CA 1
ATOM 2353 C C . VAL A 1 316 ? 6.056 -3.603 6.784 1.00 83.62 316 VAL A C 1
ATOM 2355 O O . VAL A 1 316 ? 5.522 -2.684 6.151 1.00 83.62 316 VAL A O 1
ATOM 2358 N N . SER A 1 317 ? 7.366 -3.859 6.719 1.00 75.56 317 SER A N 1
ATOM 2359 C CA . SER A 1 317 ? 8.214 -3.177 5.734 1.00 75.56 317 SER A CA 1
ATOM 2360 C C . SER A 1 317 ? 7.854 -3.707 4.355 1.00 75.56 317 SER A C 1
ATOM 2362 O O . SER A 1 317 ? 8.016 -4.895 4.071 1.00 75.56 317 SER A O 1
ATOM 2364 N N . ARG A 1 318 ? 7.324 -2.839 3.493 1.00 73.31 318 ARG A N 1
ATOM 2365 C CA . ARG A 1 318 ? 7.083 -3.181 2.092 1.00 73.31 318 ARG A CA 1
ATOM 2366 C C . ARG A 1 318 ? 8.264 -2.728 1.276 1.00 73.31 318 ARG A C 1
ATOM 2368 O O . ARG A 1 318 ? 8.223 -1.672 0.648 1.00 73.31 318 ARG A O 1
ATOM 2375 N N . ASP A 1 319 ? 9.283 -3.567 1.286 1.00 81.56 319 ASP A N 1
ATOM 2376 C CA . ASP A 1 319 ? 10.401 -3.411 0.376 1.00 81.56 319 ASP A CA 1
ATOM 2377 C C . ASP A 1 319 ? 9.829 -3.471 -1.054 1.00 81.56 319 ASP A C 1
ATOM 2379 O O . ASP A 1 319 ? 8.945 -4.283 -1.362 1.00 81.56 319 ASP A O 1
ATOM 2383 N N . ILE A 1 320 ? 10.267 -2.555 -1.913 1.00 89.25 320 ILE A N 1
ATOM 2384 C CA . ILE A 1 320 ? 9.946 -2.609 -3.336 1.00 89.25 320 ILE A CA 1
ATOM 2385 C C . ILE A 1 320 ? 10.893 -3.651 -3.931 1.00 89.25 320 ILE A C 1
ATOM 2387 O O . ILE A 1 320 ? 12.098 -3.415 -3.933 1.00 89.25 320 ILE A O 1
ATOM 2391 N N . PRO A 1 321 ? 10.392 -4.815 -4.373 1.00 89.31 321 PRO A N 1
ATOM 2392 C CA . PRO A 1 321 ? 11.259 -5.874 -4.862 1.00 89.31 321 PRO A CA 1
ATOM 2393 C C . PRO A 1 321 ? 11.958 -5.451 -6.155 1.00 89.31 321 PRO A C 1
ATOM 2395 O O . PRO A 1 321 ? 11.356 -4.779 -6.998 1.00 89.31 321 PRO A O 1
ATOM 2398 N N . ASP A 1 322 ? 13.190 -5.924 -6.336 1.00 90.75 322 ASP A N 1
ATOM 2399 C CA . ASP A 1 322 ? 13.939 -5.744 -7.579 1.00 90.75 322 ASP A CA 1
ATOM 2400 C C . ASP A 1 322 ? 13.112 -6.202 -8.789 1.00 90.75 322 ASP A C 1
ATOM 2402 O O . ASP A 1 322 ? 12.428 -7.235 -8.760 1.00 90.75 322 ASP A O 1
ATOM 2406 N N . GLY A 1 323 ? 13.169 -5.425 -9.873 1.00 92.62 323 GLY A N 1
ATOM 2407 C CA . GLY A 1 323 ? 12.403 -5.717 -11.085 1.00 92.62 323 GLY A CA 1
ATOM 2408 C C . GLY A 1 323 ? 10.893 -5.510 -10.929 1.00 92.62 323 GLY A C 1
ATOM 2409 O O . GLY A 1 323 ? 10.111 -6.102 -11.675 1.00 92.62 323 GLY A O 1
ATOM 2410 N N . ALA A 1 324 ? 10.457 -4.700 -9.960 1.00 95.94 324 ALA A N 1
ATOM 2411 C CA . ALA A 1 324 ? 9.080 -4.233 -9.906 1.00 95.94 324 ALA A CA 1
ATOM 2412 C C . ALA A 1 324 ? 8.714 -3.449 -11.177 1.00 95.94 324 ALA A C 1
ATOM 2414 O O . ALA A 1 324 ? 9.520 -2.720 -11.756 1.00 95.94 324 ALA A O 1
ATOM 2415 N N . TYR A 1 325 ? 7.457 -3.568 -11.586 1.00 97.69 325 TYR A N 1
ATOM 2416 C CA . TYR A 1 325 ? 6.892 -2.870 -12.730 1.00 97.69 325 TYR A CA 1
ATOM 2417 C C . TYR A 1 325 ? 5.995 -1.715 -12.298 1.00 97.69 325 TYR A C 1
ATOM 2419 O O . TYR A 1 325 ? 5.372 -1.733 -11.236 1.00 97.69 325 TYR A O 1
ATOM 2427 N N . ALA A 1 326 ? 5.862 -0.740 -13.186 1.00 96.88 326 ALA A N 1
ATOM 2428 C CA . ALA A 1 326 ? 4.950 0.378 -13.065 1.00 96.88 326 ALA A CA 1
ATOM 2429 C C . ALA A 1 326 ? 4.163 0.574 -14.363 1.00 96.88 326 ALA A C 1
ATOM 2431 O O . ALA A 1 326 ? 4.738 0.630 -15.450 1.00 96.88 326 ALA A O 1
ATOM 2432 N N . VAL A 1 327 ? 2.845 0.723 -14.249 1.00 96.88 327 VAL A N 1
ATOM 2433 C CA . VAL A 1 327 ? 1.987 1.172 -15.349 1.00 96.88 327 VAL A CA 1
ATOM 2434 C C . VAL A 1 327 ? 1.824 2.677 -15.236 1.00 96.88 327 VAL A C 1
ATOM 2436 O O . VAL A 1 327 ? 1.173 3.166 -14.312 1.00 96.88 327 VAL A O 1
ATOM 2439 N N . VAL A 1 328 ? 2.426 3.416 -16.166 1.00 94.75 328 VAL A N 1
ATOM 2440 C CA . VAL A 1 328 ? 2.311 4.873 -16.236 1.00 94.75 328 VAL A CA 1
ATOM 2441 C C . VAL A 1 328 ? 1.026 5.231 -16.967 1.00 94.75 328 VAL A C 1
ATOM 2443 O O . VAL A 1 328 ? 0.973 5.226 -18.198 1.00 94.75 328 VAL A O 1
ATOM 2446 N N . VAL A 1 329 ? -0.033 5.474 -16.194 1.00 93.44 329 VAL A N 1
ATOM 2447 C CA . VAL A 1 329 ? -1.377 5.702 -16.726 1.00 93.44 329 VAL A CA 1
ATOM 2448 C C . VAL A 1 329 ? -1.420 7.015 -17.496 1.00 93.44 329 VAL A C 1
ATOM 2450 O O . VAL A 1 329 ? -0.942 8.047 -17.029 1.00 93.44 329 VAL A O 1
ATOM 2453 N N . GLY A 1 330 ? -2.036 6.971 -18.675 1.00 90.94 330 GLY A N 1
ATOM 2454 C CA . GLY A 1 330 ? -2.236 8.139 -19.528 1.00 90.94 330 GLY A CA 1
ATOM 2455 C C . GLY A 1 330 ? -1.131 8.396 -20.551 1.00 90.94 330 GLY A C 1
ATOM 2456 O O . GLY A 1 330 ? -1.392 9.142 -21.486 1.00 90.94 330 GLY A O 1
ATOM 2457 N N . GLU A 1 331 ? 0.043 7.758 -20.450 1.00 93.12 331 GLU A N 1
ATOM 2458 C CA . GLU A 1 331 ? 1.026 7.797 -21.542 1.00 93.12 331 GLU A CA 1
ATOM 2459 C C . GLU A 1 331 ? 0.483 7.056 -22.770 1.00 93.12 331 GLU A C 1
ATOM 2461 O O . GLU A 1 331 ? 0.110 5.882 -22.677 1.00 93.12 331 GLU A O 1
ATOM 2466 N N . GLN A 1 332 ? 0.463 7.726 -23.927 1.00 94.94 332 GLN A N 1
ATOM 2467 C CA . GLN A 1 332 ? 0.042 7.145 -25.202 1.00 94.94 332 GLN A CA 1
ATOM 2468 C C . GLN A 1 332 ? 1.178 7.194 -26.232 1.00 94.94 332 GLN A C 1
ATOM 2470 O O . GLN A 1 332 ? 1.936 8.164 -26.254 1.00 94.94 332 GLN A O 1
ATOM 2475 N N . PRO A 1 333 ? 1.282 6.216 -27.153 1.00 96.19 333 PRO A N 1
ATOM 2476 C CA . PRO A 1 333 ? 2.320 6.214 -28.192 1.00 96.19 333 PRO A CA 1
ATOM 2477 C C . PRO A 1 333 ? 2.369 7.509 -29.014 1.00 96.19 333 PRO A C 1
ATOM 2479 O O . PRO A 1 333 ? 3.447 8.028 -29.308 1.00 96.19 333 PRO A O 1
ATOM 2482 N N . LYS A 1 334 ? 1.197 8.086 -29.314 1.00 95.00 334 LYS A N 1
ATOM 2483 C CA . LYS A 1 334 ? 1.061 9.332 -30.083 1.00 95.00 334 LYS A CA 1
ATOM 2484 C C . LYS A 1 334 ? 1.682 10.554 -29.397 1.00 95.00 334 LYS A C 1
ATOM 2486 O O . LYS A 1 334 ? 2.100 11.485 -30.084 1.00 95.00 334 LYS A O 1
ATOM 2491 N N . ASP A 1 335 ? 1.797 10.546 -28.068 1.00 94.06 335 ASP A N 1
ATOM 2492 C CA . ASP A 1 335 ? 2.406 11.646 -27.311 1.00 94.06 335 ASP A CA 1
ATOM 2493 C C . ASP A 1 335 ? 3.915 11.745 -27.598 1.00 94.06 335 ASP A C 1
ATOM 2495 O O . ASP A 1 335 ? 4.522 12.800 -27.427 1.00 94.06 335 ASP A O 1
ATOM 2499 N N . PHE A 1 336 ? 4.511 10.668 -28.122 1.00 95.31 336 PHE A N 1
ATOM 2500 C CA . PHE A 1 336 ? 5.932 10.536 -28.440 1.00 95.31 336 PHE A CA 1
ATOM 2501 C C . PHE A 1 336 ? 6.232 10.696 -29.942 1.00 95.31 336 PHE A C 1
ATOM 2503 O O . PHE A 1 336 ? 7.288 10.267 -30.417 1.00 95.31 336 PHE A O 1
ATOM 2510 N N . TRP A 1 337 ? 5.348 11.350 -30.708 1.00 93.94 337 TRP A N 1
ATOM 2511 C CA . TRP A 1 337 ? 5.508 11.578 -32.156 1.00 93.94 337 TRP A CA 1
ATOM 2512 C C . TRP A 1 337 ? 6.864 12.202 -32.542 1.00 93.94 337 TRP A C 1
ATOM 2514 O O . TRP A 1 337 ? 7.401 11.937 -33.619 1.00 93.94 337 TRP A O 1
ATOM 2524 N N . TYR A 1 338 ? 7.448 13.009 -31.651 1.00 94.38 338 TYR A N 1
ATOM 2525 C CA . TYR A 1 338 ? 8.717 13.707 -31.858 1.00 94.38 338 TYR A CA 1
ATOM 2526 C C . TYR A 1 338 ? 9.955 12.802 -31.717 1.00 94.38 338 TYR A C 1
ATOM 2528 O O . TYR A 1 338 ? 11.046 13.178 -32.151 1.00 94.38 338 TYR A O 1
ATOM 2536 N N . ILE A 1 339 ? 9.832 11.603 -31.141 1.00 94.94 339 ILE A N 1
ATOM 2537 C CA . ILE A 1 339 ? 10.978 10.709 -30.913 1.00 94.94 339 ILE A CA 1
ATOM 2538 C C . ILE A 1 339 ? 11.564 10.204 -32.231 1.00 94.94 339 ILE A C 1
ATOM 2540 O O . ILE A 1 339 ? 12.787 10.124 -32.378 1.00 94.94 339 ILE A O 1
ATOM 2544 N N . LEU A 1 340 ? 10.714 9.895 -33.213 1.00 93.50 340 LEU A N 1
ATOM 2545 C CA . LEU A 1 340 ? 11.154 9.418 -34.521 1.00 93.50 340 LEU A CA 1
ATOM 2546 C C . LEU A 1 340 ? 12.010 10.457 -35.275 1.00 93.50 340 LEU A C 1
ATOM 2548 O O . LEU A 1 340 ? 13.141 10.113 -35.632 1.00 93.50 340 LEU A O 1
ATOM 2552 N N . PRO A 1 341 ? 11.567 11.717 -35.487 1.00 96.44 341 PRO A N 1
ATOM 2553 C CA . PRO A 1 341 ? 12.395 12.715 -36.161 1.00 96.44 341 PRO A CA 1
ATOM 2554 C C . PRO A 1 341 ? 13.690 13.025 -35.397 1.00 96.44 341 PRO A C 1
ATOM 2556 O O . PRO A 1 341 ? 14.738 13.161 -36.029 1.00 96.44 341 PRO A O 1
ATOM 2559 N N . ILE A 1 342 ? 13.669 13.053 -34.056 1.00 96.50 342 ILE A N 1
ATOM 2560 C CA . ILE A 1 342 ? 14.890 13.223 -33.247 1.00 96.50 342 ILE A CA 1
ATOM 2561 C C . ILE A 1 342 ? 15.867 12.066 -33.479 1.00 96.50 342 ILE A C 1
ATOM 2563 O O . ILE A 1 342 ? 17.052 12.294 -33.717 1.00 96.50 342 ILE A O 1
ATOM 2567 N N . THR A 1 343 ? 15.376 10.825 -33.455 1.00 95.69 343 THR A N 1
ATOM 2568 C CA . THR A 1 343 ? 16.192 9.625 -33.693 1.00 95.69 343 THR A CA 1
ATOM 2569 C C . THR A 1 343 ? 16.833 9.666 -35.082 1.00 95.69 343 THR A C 1
ATOM 2571 O O . THR A 1 343 ? 18.025 9.392 -35.213 1.00 95.69 343 THR A O 1
ATOM 2574 N N . ILE A 1 344 ? 16.072 10.041 -36.117 1.00 96.38 344 ILE A N 1
ATOM 2575 C CA . ILE A 1 344 ? 16.589 10.180 -37.487 1.00 96.38 344 ILE A CA 1
ATOM 2576 C C . ILE A 1 344 ? 17.674 11.262 -37.538 1.00 96.38 344 ILE A C 1
ATOM 2578 O O . ILE A 1 344 ? 18.757 11.016 -38.069 1.00 96.38 344 ILE A O 1
ATOM 2582 N N . GLY A 1 345 ? 17.424 12.432 -36.945 1.00 97.25 345 GLY A N 1
ATOM 2583 C CA . GLY A 1 345 ? 18.403 13.517 -36.876 1.00 97.25 345 GLY A CA 1
ATOM 2584 C C . GLY A 1 345 ? 19.705 13.093 -36.190 1.00 97.25 345 GLY A C 1
ATOM 2585 O O . GLY A 1 345 ? 20.786 13.286 -36.746 1.00 97.25 345 GLY A O 1
ATOM 2586 N N . LEU A 1 346 ? 19.610 12.445 -35.025 1.00 96.31 346 LEU A N 1
ATOM 2587 C CA . LEU A 1 346 ? 20.765 11.920 -34.287 1.00 96.31 346 LEU A CA 1
ATOM 2588 C C . LEU A 1 346 ? 21.537 10.868 -35.088 1.00 96.31 346 LEU A C 1
ATOM 2590 O O . LEU A 1 346 ? 22.767 10.886 -35.090 1.00 96.31 346 LEU A O 1
ATOM 2594 N N . ALA A 1 347 ? 20.839 9.976 -35.795 1.00 96.88 347 ALA A N 1
ATOM 2595 C CA . ALA A 1 347 ? 21.473 8.974 -36.644 1.00 96.88 347 ALA A CA 1
ATOM 2596 C C . ALA A 1 347 ? 22.237 9.617 -37.812 1.00 96.88 347 ALA A C 1
ATOM 2598 O O . ALA A 1 347 ? 23.387 9.258 -38.058 1.00 96.88 347 ALA A O 1
ATOM 2599 N N . LEU A 1 348 ? 21.645 10.603 -38.495 1.00 98.00 348 LEU A N 1
ATOM 2600 C CA . LEU A 1 348 ? 22.297 11.316 -39.599 1.00 98.00 348 LEU A CA 1
ATOM 2601 C C . LEU A 1 348 ? 23.535 12.091 -39.131 1.00 98.00 348 LEU A C 1
ATOM 2603 O O . LEU A 1 348 ? 24.592 11.997 -39.758 1.00 98.00 348 LEU A O 1
ATOM 2607 N N . ILE A 1 349 ? 23.432 12.809 -38.009 1.00 96.38 349 ILE A N 1
ATOM 2608 C CA . ILE A 1 349 ? 24.567 13.514 -37.399 1.00 96.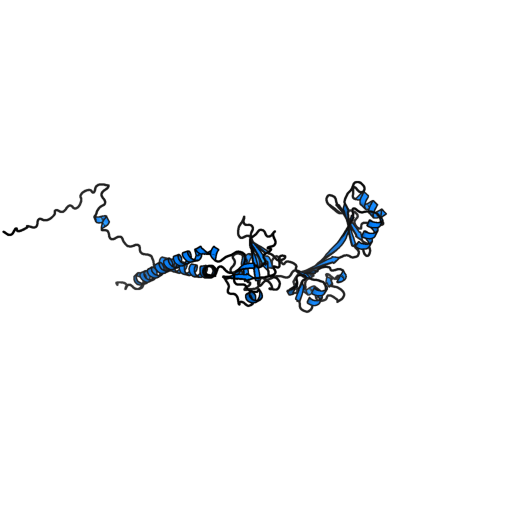38 349 ILE A CA 1
ATOM 2609 C C . ILE A 1 349 ? 25.655 12.505 -37.018 1.00 96.38 349 ILE A C 1
ATOM 2611 O O . ILE A 1 349 ? 26.813 12.670 -37.405 1.00 96.38 349 ILE A O 1
ATOM 2615 N N . GLY A 1 350 ? 25.286 11.425 -36.326 1.00 96.31 350 GLY A N 1
ATOM 2616 C CA . GLY A 1 350 ? 26.204 10.356 -35.942 1.00 96.31 350 GLY A CA 1
ATOM 2617 C C . GLY A 1 350 ? 26.944 9.758 -37.139 1.00 96.31 350 GLY A C 1
ATOM 2618 O O . GLY A 1 350 ? 28.163 9.609 -37.083 1.00 96.31 350 GLY A O 1
ATOM 2619 N N . LEU A 1 351 ? 26.248 9.498 -38.251 1.00 97.06 351 LEU A N 1
ATOM 2620 C CA . LEU A 1 351 ? 26.844 8.989 -39.491 1.00 97.06 351 LEU A CA 1
ATOM 2621 C C . LEU A 1 351 ? 27.841 9.977 -40.110 1.00 97.06 351 LEU A C 1
ATOM 2623 O O . LEU A 1 351 ? 28.943 9.576 -40.492 1.00 97.06 351 LEU A O 1
ATOM 2627 N N . VAL A 1 352 ? 27.499 11.268 -40.175 1.00 96.75 352 VAL A N 1
ATOM 2628 C CA . VAL A 1 352 ? 28.399 12.311 -40.701 1.00 96.75 352 VAL A CA 1
ATOM 2629 C C . VAL A 1 352 ? 29.675 12.401 -39.861 1.00 96.75 352 VAL A C 1
ATOM 2631 O O . VAL A 1 352 ? 30.777 12.474 -40.412 1.00 96.75 352 VAL A O 1
ATOM 2634 N N . PHE A 1 353 ? 29.553 12.354 -38.533 1.00 95.00 353 PHE A N 1
ATOM 2635 C CA . PHE A 1 353 ? 30.706 12.429 -37.636 1.00 95.00 353 PHE A CA 1
ATOM 2636 C C . PHE A 1 353 ? 31.517 11.131 -37.583 1.00 95.00 353 PHE A C 1
ATOM 2638 O O . PHE A 1 353 ? 32.743 11.204 -37.524 1.00 95.00 353 PHE A O 1
ATOM 2645 N N . ALA A 1 354 ? 30.888 9.962 -37.706 1.00 94.44 354 ALA A N 1
ATOM 2646 C CA . ALA A 1 354 ? 31.591 8.690 -37.866 1.00 94.44 354 ALA A CA 1
ATOM 2647 C C . ALA A 1 354 ? 32.408 8.663 -39.169 1.00 94.44 354 ALA A C 1
ATOM 2649 O O . ALA A 1 354 ? 33.574 8.261 -39.178 1.00 94.44 354 ALA A O 1
ATOM 2650 N N . TRP A 1 355 ? 31.843 9.178 -40.265 1.00 95.62 355 TRP A N 1
ATOM 2651 C CA . TRP A 1 355 ? 32.567 9.344 -41.525 1.00 95.62 355 TRP A CA 1
ATOM 2652 C C . TRP A 1 355 ? 33.732 10.339 -41.399 1.00 95.62 355 TRP A C 1
ATOM 2654 O O . TRP A 1 355 ? 34.850 10.059 -41.847 1.00 95.62 355 TRP A O 1
ATOM 2664 N N . ALA A 1 356 ? 33.507 11.488 -40.751 1.00 91.88 356 ALA A N 1
ATOM 2665 C CA . ALA A 1 356 ? 34.553 12.478 -40.495 1.00 91.88 356 ALA A CA 1
ATOM 2666 C C . ALA A 1 356 ? 35.684 11.903 -39.626 1.00 91.88 356 ALA A C 1
ATOM 2668 O O . ALA A 1 356 ? 36.856 12.157 -39.913 1.00 91.88 356 ALA A O 1
ATOM 2669 N N . LEU A 1 357 ? 35.344 11.092 -38.620 1.00 92.69 357 LEU A N 1
ATOM 2670 C CA . LEU A 1 357 ? 36.291 10.380 -37.768 1.00 92.69 357 LEU A CA 1
ATOM 2671 C C . LEU A 1 357 ? 37.152 9.419 -38.589 1.00 92.69 357 LEU A C 1
ATOM 2673 O O . LEU A 1 357 ? 38.375 9.504 -38.520 1.00 92.69 357 LEU A O 1
ATOM 2677 N N . ALA A 1 358 ? 36.542 8.571 -39.421 1.00 93.12 358 ALA A N 1
ATOM 2678 C CA . ALA A 1 358 ? 37.273 7.643 -40.285 1.00 93.12 358 ALA A CA 1
ATOM 2679 C C . ALA A 1 358 ? 38.261 8.381 -41.208 1.00 93.12 358 ALA A C 1
ATOM 2681 O O . ALA A 1 358 ? 39.415 7.974 -41.370 1.00 93.12 358 ALA A O 1
ATOM 2682 N N . ARG A 1 359 ? 37.844 9.525 -41.769 1.00 91.00 359 ARG A N 1
ATOM 2683 C CA . ARG A 1 359 ? 38.708 10.372 -42.602 1.00 91.00 359 ARG A CA 1
ATOM 2684 C C . ARG A 1 359 ? 39.841 11.019 -41.802 1.00 91.00 359 ARG A C 1
ATOM 2686 O O . ARG A 1 359 ? 40.961 11.101 -42.305 1.00 91.00 359 ARG A O 1
ATOM 2693 N N . ALA A 1 360 ? 39.557 11.501 -40.595 1.00 87.69 360 ALA A N 1
ATOM 2694 C CA . ALA A 1 360 ? 40.543 12.134 -39.728 1.00 87.69 360 ALA A CA 1
ATOM 2695 C C . ALA A 1 360 ? 41.582 11.119 -39.231 1.00 87.69 360 ALA A C 1
ATOM 2697 O O . ALA A 1 360 ? 42.769 11.394 -39.327 1.00 87.69 360 ALA A O 1
ATOM 2698 N N . VAL A 1 361 ? 41.163 9.914 -38.834 1.00 89.44 361 VAL A N 1
ATOM 2699 C CA . VAL A 1 361 ? 42.054 8.796 -38.476 1.00 89.44 361 VAL A CA 1
ATOM 2700 C C . VAL A 1 361 ? 42.965 8.428 -39.646 1.00 89.44 361 VAL A C 1
ATOM 2702 O O . VAL A 1 361 ? 44.182 8.373 -39.484 1.00 89.44 361 VAL A O 1
ATOM 2705 N N . ARG A 1 362 ? 42.415 8.262 -40.857 1.00 88.31 362 ARG A N 1
ATOM 2706 C CA . ARG A 1 362 ? 43.229 7.973 -42.048 1.00 88.31 362 ARG A CA 1
ATOM 2707 C C . ARG A 1 362 ? 44.252 9.078 -42.335 1.00 88.31 362 ARG A C 1
ATOM 2709 O O . ARG A 1 362 ? 45.372 8.782 -42.729 1.00 88.31 362 ARG A O 1
ATOM 2716 N N . ARG A 1 363 ? 43.880 10.348 -42.144 1.00 83.69 363 ARG A N 1
ATOM 2717 C CA . ARG A 1 363 ? 44.769 11.498 -42.366 1.00 83.69 363 ARG A CA 1
ATOM 2718 C C . ARG A 1 363 ? 45.846 11.619 -41.289 1.00 83.69 363 ARG A C 1
ATOM 2720 O O . ARG A 1 363 ? 47.004 11.816 -41.631 1.00 83.69 363 ARG A O 1
ATOM 2727 N N . ASP A 1 364 ? 45.460 11.550 -40.023 1.00 79.31 364 ASP A N 1
ATOM 2728 C CA . ASP A 1 364 ? 46.296 11.973 -38.897 1.00 79.31 364 ASP A CA 1
ATOM 2729 C C . ASP A 1 364 ? 47.093 10.809 -38.289 1.00 79.31 364 ASP A C 1
ATOM 2731 O O . ASP A 1 364 ? 48.168 11.037 -37.744 1.00 79.31 364 ASP A O 1
ATOM 2735 N N . LEU A 1 365 ? 46.600 9.570 -38.407 1.00 77.94 365 LEU A N 1
ATOM 2736 C CA . LEU A 1 365 ? 47.226 8.382 -37.810 1.00 77.94 365 LEU A CA 1
ATOM 2737 C C . LEU A 1 365 ? 47.848 7.429 -38.838 1.00 77.94 365 LEU A C 1
ATOM 2739 O O . LEU A 1 365 ? 48.745 6.675 -38.477 1.00 77.94 365 LEU A O 1
ATOM 2743 N N . MET A 1 366 ? 47.401 7.453 -40.101 1.00 77.25 366 MET A N 1
ATOM 2744 C CA . MET A 1 366 ? 47.908 6.545 -41.146 1.00 77.25 366 MET A CA 1
ATOM 2745 C C . MET A 1 366 ? 48.729 7.226 -42.248 1.00 77.25 366 MET A C 1
ATOM 2747 O O . MET A 1 366 ? 49.252 6.529 -43.117 1.00 77.25 366 MET A O 1
ATOM 2751 N N . SER A 1 367 ? 48.849 8.559 -42.265 1.00 67.38 367 SER A N 1
ATOM 2752 C CA . SER A 1 367 ? 49.761 9.197 -43.222 1.00 67.38 367 SER A CA 1
ATOM 2753 C C . SER A 1 367 ? 51.203 8.873 -42.822 1.00 67.38 367 SER A C 1
ATOM 2755 O O . SER A 1 367 ? 51.552 9.102 -41.660 1.00 67.38 367 SER A O 1
ATOM 2757 N N . PRO A 1 368 ? 52.050 8.365 -43.739 1.00 58.44 368 PRO A N 1
ATOM 2758 C CA . PRO A 1 368 ? 53.454 8.136 -43.434 1.00 58.44 368 PRO A CA 1
ATOM 2759 C C . PRO A 1 368 ? 54.061 9.462 -42.981 1.00 58.44 368 PRO A C 1
ATOM 2761 O O . PRO A 1 368 ? 53.940 10.475 -43.676 1.00 58.44 368 PRO A O 1
ATOM 2764 N N . ARG A 1 369 ? 54.672 9.477 -41.790 1.00 55.88 369 ARG A N 1
ATOM 2765 C CA . ARG A 1 369 ? 55.535 10.591 -41.396 1.00 55.88 369 ARG A CA 1
ATOM 2766 C C . ARG A 1 369 ? 56.603 10.685 -42.480 1.00 55.88 369 ARG A C 1
ATOM 2768 O O . ARG A 1 369 ? 57.400 9.763 -42.610 1.00 55.88 369 ARG A O 1
ATOM 2775 N N . ALA A 1 370 ? 56.564 11.747 -43.280 1.00 54.75 370 ALA A N 1
ATOM 2776 C CA . ALA A 1 370 ? 57.698 12.107 -44.110 1.00 54.75 370 ALA A CA 1
ATOM 2777 C C . ALA A 1 370 ? 58.848 12.392 -43.138 1.00 54.75 370 ALA A C 1
ATOM 2779 O O . ALA A 1 370 ? 58.795 13.376 -42.398 1.00 54.75 370 ALA A O 1
ATOM 2780 N N . SER A 1 371 ? 59.765 11.431 -43.044 1.00 45.97 371 SER A N 1
ATOM 2781 C CA . SER A 1 371 ? 61.067 11.566 -42.397 1.00 45.97 371 SER A CA 1
ATOM 2782 C C . SER A 1 371 ? 61.935 12.528 -43.183 1.00 45.97 371 SER A C 1
ATOM 2784 O O . SER A 1 371 ? 61.954 12.352 -44.427 1.00 45.97 371 SER A O 1
#

Nearest PDB structures (foldseek):
  2zho-assembly3_F  TM=3.571E-01  e=1.689E-02  Thermus thermophilus
  4go5-assembly1_X-2  TM=3.343E-01  e=1.505E-02  Mycobacterium tuberculosis
  3tvi-assembly4_H  TM=3.513E-01  e=3.784E-02  Clostridium acetobutylicum
  2zho-assembly2_D  TM=3.161E-01  e=2.387E-02  Thermus thermophilus
  3tvi-assembly5_J  TM=3.265E-01  e=9.514E-02  Clostridium acetobutylicum

Sequence (371 aa):
MRIAVAETNTPDTTGAPIAKDAIDPDLVKLKRKRPKIGVVTAAGIAFLCGFFLVKLAPDRRFAGSGETPTKVTVADILADKVAPDSFIAVDAEPLIAHAIRTTQSKGNLGLRLVPVRGTGSRLWIVLSGDGWEPPNLPAHVGRLRSLDDLKFASAITEYAETHPRPVFATAAAVRAGLATSKVAAVGGEQVTLKDSERVVFDVLDPDSAQVVVSLNDRLPDAAAWKAALAAAGLTPSAETPLVESRQIRFELKLPNAVPTVTTKLQAAELFGTRVDPVTHHHQTTWGALRDSAPTGFSIAGTTIPDAQLDLIGLYVSRDIPDGAYAVVVGEQPKDFWYILPITIGLALIGLVFAWALARAVRRDLMSPRAS

Solvent-accessible surface area (backbone atoms only — not comparable to full-atom values): 20993 Å² total; per-residue (Å²): 143,82,85,84,84,78,91,74,84,81,82,88,74,92,80,75,89,73,56,98,86,59,79,59,72,66,69,73,66,55,80,73,80,71,86,76,78,49,50,67,60,22,48,53,51,24,51,51,29,52,52,49,53,60,70,43,43,56,58,44,52,24,35,70,39,69,93,67,57,44,78,48,50,62,66,41,51,78,65,66,72,52,64,73,41,35,52,28,29,30,64,72,58,67,34,66,92,66,48,45,78,49,65,94,52,95,90,57,64,27,36,31,37,20,32,29,64,82,44,77,46,36,35,31,41,34,39,79,40,74,72,82,71,79,85,89,58,96,46,55,43,14,31,34,34,53,34,79,81,39,98,56,31,68,65,50,47,54,44,33,65,76,56,50,58,65,46,46,21,40,57,68,33,48,60,68,7,59,86,71,34,45,28,51,28,76,87,74,34,77,46,74,59,53,51,83,31,43,33,34,39,47,33,52,40,58,38,28,19,32,39,40,34,52,57,40,95,92,35,70,46,71,66,51,45,51,53,53,35,44,76,45,76,41,66,59,69,52,95,70,64,54,75,55,100,61,35,39,37,37,45,32,69,42,82,54,15,48,69,52,49,52,52,35,37,58,76,58,69,48,81,58,55,47,77,40,75,34,69,48,81,46,75,52,34,49,50,65,44,62,81,33,54,98,73,20,47,47,50,100,89,42,73,46,43,52,90,36,42,72,49,33,34,36,34,45,75,56,63,68,45,88,88,16,33,27,33,39,44,74,54,52,30,76,80,38,65,64,46,57,62,52,49,52,51,37,50,53,53,22,51,55,24,47,51,51,24,56,52,30,45,50,57,76,74,62,51,78,78,84,124

Radius of gyration: 39.66 Å; Cα contacts (8 Å, |Δi|>4): 619; chains: 1; bounding box: 95×72×137 Å

Mean predicted aligned error: 11.26 Å

Foldseek 3Di:
DDDDDDDDDDDDDPDDDDPPPDDDPVVVVPPPPPDADALVNLVVLLVVLVVVLVVLVLLVVLLPADQDADEDEPVCVLVVVDDASGWHWYDFAWPLLPWDFDAPDPPALGWIWTATAQSLLLEIEIDGGVSPDDPPDRIFTFGKHFLVPDPCSVVVLVCLQVPQFWFKAAPVQLVVCLVPQWGQGPVRHIDRFDQAWKKKFWFFDQFKKKKKFFADPQQHDPVSVQVLCVVLVWHFPDPDWDDDDGITIGMGGGHRCQVVSVVSCVVSVRVRIDIGTDIDMAMDGSNQQSPQDPQAGQGPNDGGGSVRTDIMITRGRSRNDRRRMYGHGPHGSNVSVVSVVVSVVSVVSSVVSVVSSVVNCCVPVVDPPPD

Secondary structure (DSSP, 8-state):
---------PPP-TTPPPPTT---HHHHHS--------HHHHHHHHHHHHHHHHHTHHHHHHHTS-SSPEEE-HHHHHTT-S-TT-EEEE---B-GGGPEEE-SSTTS--EEEEEBTTTTTSEEEEEES-S-S----SSEEEEEEEGGGSTTHHHHHHHHHHSPPEEEE-HHHHHHHTTTTEEE-TTS-EEE--TTSEEEEEEEEEEEEEEEEE--SSS-SHHHHHHHHHHTT--BSSSS-EEETTEEEEEEE-TTHHHHHHHHHHHTT-TTEEEEEEEEEEEEETGGGTT--TTSEEETTEEE-GGGEEEEEEE------TT-EEEEET--GGGGTTHHHHHHHHHHHHHHHHHHHHHHHHHHTSS----

pLDDT: mean 86.7, std 13.67, range [33.75, 98.0]